Protein AF-0000000087419981 (afdb_homodimer)

Sequence (740 aa):
MKLTCNCAILANAFQTVSGVVPSRTPKEILKNVKLEVFENSIALIGTDQEVGIRYVIQDVDTAEAGELLLPASRIIAILRELRDETVMLESTGDTVRIKSGHSEFELPLEDPAEFPSISEFDAENYIIVEAATIRQMIRRTIFATDTESTRYALGGILVETEGESIKLVATDSRRLALMSASCSYKGEPPTPESPPVIPAKAMSMIERSLSDDDKEVHIAIRDNDILIRSGHSTIYSRLVEGRFPKYDAVIPKQSEVSLQLVVDPFYSAVRQAQIVTDQESRGVNFNFAPGLLSLDSRASTVGQSRVEVPISYDGPEISITFDPRFVAEFLRVLEPEKQITLELTDGESAAALKTDDGYIYVIMPLSRDRMKLTCNCAILANAFQTVSGVVPSRTPKEILKNVKLEVFENSIALIGTDQEVGIRYVIQDVDTAEAGELLLPASRIIAILRELRDETVMLESTGDTVRIKSGHSEFELPLEDPAEFPSISEFDAENYIIVEAATIRQMIRRTIFATDTESTRYALGGILVETEGESIKLVATDSRRLALMSASCSYKGEPPTPESPPVIPAKAMSMIERSLSDDDKEVHIAIRDNDILIRSGHSTIYSRLVEGRFPKYDAVIPKQSEVSLQLVVDPFYSAVRQAQIVTDQESRGVNFNFAPGLLSLDSRASTVGQSRVEVPISYDGPEISITFDPRFVAEFLRVLEPEKQITLELTDGESAAALKTDDGYIYVIMPLSRDR

InterPro domains:
  IPR001001 DNA polymerase III, beta sliding clamp [PIRSF000804] (1-366)
  IPR001001 DNA polymerase III, beta sliding clamp [PTHR30478] (1-368)
  IPR001001 DNA polymerase III, beta sliding clamp [SM00480] (17-364)
  IPR001001 DNA polymerase III, beta sliding clamp [TIGR00663] (1-367)
  IPR001001 DNA polymerase III, beta sliding clamp [cd00140] (1-366)
  IPR022634 DNA polymerase III, beta sliding clamp, N-terminal [PF00712] (1-118)
  IPR022635 DNA polymerase III, beta sliding clamp, C-terminal [PF02768] (250-366)
  IPR022637 DNA polymerase III, beta sliding clamp, central [PF02767] (130-246)
  IPR046938 DNA clamp superfamily [SSF55979] (1-119)
  IPR046938 DNA clamp superfamily [SSF55979] (124-247)
  IPR046938 DNA clamp superfamily [SSF55979] (249-366)

Nearest PDB structures (foldseek):
  6man-assembly1_A  TM=9.158E-01  e=1.627E-31  Rickettsia bellii RML369-C
  5w7z-assembly1_A  TM=9.132E-01  e=1.810E-31  Rickettsia conorii str. Malish 7
  6dlk-assembly1_A  TM=9.091E-01  e=7.246E-31  Rickettsia rickettsii str. 'Sheila Smith'
  6d46-assembly1_A-2  TM=9.014E-01  e=8.061E-31  Rickettsia typhi str. Wilmington
  6dm6-assembly1_B  TM=9.063E-01  e=6.121E-30  Rickettsia conorii str. Malish 7

Organism: NCBI:txid2527985

Solvent-accessible surface area (backbone atoms only — not comparable to full-atom values): 37936 Å² total; per-residue (Å²): 72,37,37,42,41,50,34,68,62,50,41,51,49,49,54,59,26,46,71,43,31,47,91,75,63,96,56,64,74,36,40,25,30,37,37,38,38,42,95,37,26,36,34,40,34,16,29,63,85,53,36,30,30,39,34,52,47,74,81,30,55,52,79,40,66,47,74,42,31,39,54,39,71,60,50,51,55,50,52,70,55,55,83,51,66,46,33,33,42,35,46,58,91,57,29,35,36,40,38,35,87,56,32,36,35,36,34,68,43,56,79,52,84,80,54,81,84,72,82,74,91,76,71,71,40,29,38,35,31,44,32,67,55,51,39,49,45,46,64,58,17,57,82,30,33,26,76,81,46,90,56,47,33,27,22,13,35,34,46,42,75,58,91,55,30,37,33,43,37,12,28,56,86,53,35,36,17,34,32,46,45,71,36,48,63,41,70,56,73,85,78,65,95,56,72,49,26,41,32,43,67,50,52,52,50,51,46,70,62,57,52,94,82,39,63,51,30,39,39,27,78,56,96,60,33,37,38,37,37,40,87,50,36,31,38,36,30,50,47,42,60,74,76,66,75,79,60,75,78,70,53,74,89,72,57,77,38,77,37,64,45,48,33,40,67,50,40,43,42,43,55,50,24,46,69,25,44,42,94,87,30,54,49,30,36,41,34,37,36,63,46,32,36,38,31,35,16,60,18,95,91,52,21,33,23,38,26,54,41,82,40,78,42,80,61,76,73,41,55,33,29,31,47,40,65,63,55,42,60,61,43,68,68,47,59,54,82,39,63,32,38,42,31,34,64,55,45,74,46,56,31,39,39,33,44,93,73,50,37,39,34,36,42,48,42,50,79,72,89,110,71,36,36,42,41,50,33,68,62,50,42,51,49,49,56,59,26,46,70,42,31,45,92,74,64,95,57,63,73,35,40,24,30,38,38,38,37,41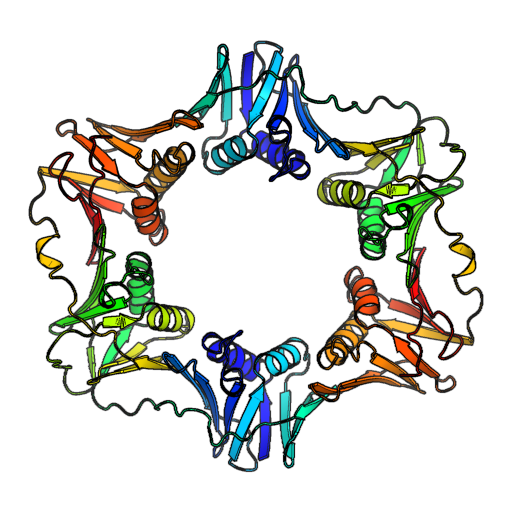,94,38,26,37,34,39,34,17,29,64,86,53,37,30,31,38,36,52,45,72,81,30,54,51,80,40,64,45,76,44,30,39,53,40,70,61,50,50,54,50,51,69,55,54,85,50,64,45,35,33,44,35,47,59,90,58,30,36,35,40,38,37,88,56,34,37,34,36,33,66,42,57,80,51,83,80,51,82,85,71,82,74,88,76,71,72,40,28,39,37,31,44,33,68,56,53,38,50,44,46,64,60,15,57,82,32,33,27,76,82,46,90,56,48,33,26,23,13,36,34,47,43,75,58,90,54,29,37,33,44,37,13,27,58,86,52,35,36,16,34,32,46,45,70,35,46,62,41,71,57,73,84,79,66,96,56,73,50,27,40,32,44,68,51,50,53,50,52,47,70,65,56,52,94,80,43,61,52,29,40,39,27,77,56,97,62,32,36,37,38,37,39,86,51,34,31,37,38,30,50,48,43,58,73,77,66,75,76,59,73,77,70,53,72,87,73,59,76,38,76,38,63,44,47,33,41,68,49,40,43,42,43,57,51,26,46,68,26,44,43,93,86,30,53,50,30,36,40,36,39,36,63,44,32,35,37,31,36,17,60,16,95,91,53,23,32,26,37,27,53,42,83,39,77,44,80,61,77,73,40,55,33,28,31,46,41,65,64,55,41,60,61,42,67,68,47,59,53,84,40,63,34,39,41,32,34,64,54,46,74,46,54,32,38,37,31,42,93,72,52,37,39,34,37,42,48,42,49,80,71,90,110

Foldseek 3Di:
DKWKDFLVVVLVLLVLQCLAQDPDDPPVLQQWWKWWDDDQKIWTWHHPPFKIKIFIDGRIDDDDTDMWTGRSVVSNVVSVPADAGMWMWDDDPQWIWIDGDPDIDIDGTDDCPPPDDDDDPPDQKWKKDFLVVLLLQLLQFLVQADCPDPQQLSQFWWWDDDDQKIKTWHHPPQKIKMFMDGIDMRDDDDDDPDTWTFGSSLSVSSSVPRDPPWTIWIWDDDHFWIWIDTDRMIMIGGTTDDDDDPCVVQADPDFPDKFKDFLQLVLVQLVQQQQQADPVFQKWKWKDAAQKTWIWGDDPVRGIDIDIDGTHDHDDIAIAIFRSVLVNSNSVSDDRGFMWMWGHHHRQGWIWIGGPNGIIMIGGTDDPPD/DKWKDFLVVVLVLLVLQCLAQDPDDPPVLQQWWKWWDDDQKIWTWHHPPFKIKIFIDGRIDDDDTDMWTGRSVVSNVVSVPADAGMWMWDDDPQWIWIDGDPDIDIDGTDDCPPPDDDDDPDDQKWKKDFLVVLLLLLLLALVAADCPDPQQLSQFWWWDDDDQKIKTWHHPPQKIKMFMDGIDMRDDDDDAPDTWTFGSSLSVSSNVPRDPPWTIWIWDDDHFWIWIDIDRMIMIGGTTDDDDDPCVVQPDPDFPDKFKDFLQLVLVQLVQQQQQADPVFQKWKWKDDQQKTWIWGDDPVRGIDIDIDGTHDHDDIAIAIFRSVLVNSNSVSDDRGFMWMWGHHHRQGWIWIGGPNGIIMIGGTDDPPD

pLDDT: mean 93.34, std 6.14, range [38.75, 98.81]

Secondary structure (DSSP, 8-state):
-EEEEEHHHHHHHHHHHHTTS-SS-S-GGGGEEEEEE-SSEEEEEEE-SSEEEEEEEES-EESS-EEEEEEHHHHHHHHHH--SSEEEEEEETTEEEEEETTEEEEEE-B-GGGSPP------SSEEEEEHHHHHHHHHTTGGG--TT-SSGGGGEEEEEEETTEEEEEEE-SSEEEEEEEE-EEESSPP--SS--EEEHHHHHHHHHH--TT--EEEEEE-SSEEEEEETTEEEEEEPPPSPPP-GGGGS-S--SEEEEEEHHHHHHHHHHHHTT--SS---EEEEEETTEEEEEEEETTTEEEEEEEE----S--EEEEE-HHHHHHHHHTS-TT-EEEEEES-SSSPEEEE-TTSEEEEEPPPPS--/-EEEEEHHHHHHHHHHHHTTS-SS-S-GGGGEEEEEE-SSEEEEEEE-SSEEEEEEEES-EEEE-EEEEEEHHHHHHHHHH--SSEEEEEEETTEEEEEETTEEEEEE-B-GGGSPP------SSEEEEEHHHHHHHHHTTGGG--TT-SSGGGGEEEEEEETTEEEEEEE-SSEEEEEEEE-EEESSPP--SS--EEEHHHHHHHHHH--TT--EEEEEE-SSEEEEEETTEEEEEEPPPSPPP-GGGGS-S--SEEEEEEHHHHHHHHHHHHTT--SS---EEEEEETTEEEEEEEETTTEEEEEEEE----S--EEEEE-HHHHHHHHHTS-TT-EEEEEES-SSSPEEEE-TTSEEEEEPPPPS--

Radius of gyration: 31.75 Å; Cα contacts (8 Å, |Δi|>4): 1801; chains: 2; bounding box: 91×77×52 Å

Structure (mmCIF, N/CA/C/O backbone):
data_AF-0000000087419981-model_v1
#
loop_
_entity.id
_entity.type
_entity.pdbx_description
1 polymer 'Beta sliding clamp'
#
loop_
_atom_site.group_PDB
_atom_site.id
_atom_site.type_symbol
_atom_site.label_atom_id
_atom_site.label_alt_id
_atom_site.label_comp_id
_atom_site.label_asym_id
_atom_site.label_entity_id
_atom_site.label_seq_id
_atom_site.pdbx_PDB_ins_code
_atom_site.Cartn_x
_atom_site.Cartn_y
_atom_site.Cartn_z
_atom_site.occupancy
_atom_site.B_iso_or_equiv
_atom_site.auth_seq_id
_atom_site.auth_comp_id
_atom_site.auth_asym_id
_atom_site.auth_atom_id
_atom_site.pdbx_PDB_model_num
ATOM 1 N N . MET A 1 1 ? -23.922 -29.359 -11.523 1 85.75 1 MET A N 1
ATOM 2 C CA . MET A 1 1 ? -22.75 -29.453 -10.672 1 85.75 1 MET A CA 1
ATOM 3 C C . MET A 1 1 ? -23 -28.781 -9.32 1 85.75 1 MET A C 1
ATOM 5 O O . MET A 1 1 ? -23.625 -27.719 -9.258 1 85.75 1 MET A O 1
ATOM 9 N N . LYS A 1 2 ? -22.609 -29.562 -8.203 1 89.44 2 LYS A N 1
ATOM 10 C CA . LYS A 1 2 ? -22.797 -29.031 -6.859 1 89.44 2 LYS A CA 1
ATOM 11 C C . LYS A 1 2 ? -21.625 -29.406 -5.957 1 89.44 2 LYS A C 1
ATOM 13 O O . LYS A 1 2 ? -21.172 -30.547 -5.965 1 89.44 2 LYS A O 1
ATOM 18 N N . LEU A 1 3 ? -21.141 -28.406 -5.285 1 92.62 3 LEU A N 1
ATOM 19 C CA . LEU A 1 3 ? -20.062 -28.672 -4.344 1 92.62 3 LEU A CA 1
ATOM 20 C C . LEU A 1 3 ? -20.156 -27.766 -3.125 1 92.62 3 LEU A C 1
ATOM 22 O O . LEU A 1 3 ? -20.766 -26.688 -3.195 1 92.62 3 LEU A O 1
ATOM 26 N N . THR A 1 4 ? -19.703 -28.234 -2.014 1 94.69 4 THR A N 1
ATOM 27 C CA . THR A 1 4 ? -19.594 -27.5 -0.763 1 94.69 4 THR A CA 1
ATOM 28 C C . THR A 1 4 ? -18.156 -27.516 -0.245 1 94.69 4 THR A C 1
ATOM 30 O O . THR A 1 4 ? -17.531 -28.578 -0.189 1 94.69 4 THR A O 1
ATOM 33 N N . CYS A 1 5 ? -17.688 -26.391 0.041 1 94.56 5 CYS A N 1
ATOM 34 C CA . CYS A 1 5 ? -16.297 -26.266 0.474 1 94.56 5 CYS A CA 1
ATOM 35 C C . CYS A 1 5 ? -16.172 -25.266 1.623 1 94.56 5 CYS A C 1
ATOM 37 O O . CYS A 1 5 ? -17.094 -24.5 1.884 1 94.56 5 CYS A O 1
ATOM 39 N N . ASN A 1 6 ? -15.086 -25.453 2.361 1 96.31 6 ASN A N 1
ATOM 40 C CA . ASN A 1 6 ? -14.742 -24.422 3.344 1 96.31 6 ASN A CA 1
ATOM 41 C C . ASN A 1 6 ? -14.406 -23.094 2.674 1 96.31 6 ASN A C 1
ATOM 43 O O . ASN A 1 6 ? -13.617 -23.062 1.723 1 96.31 6 ASN A O 1
ATOM 47 N N . CYS A 1 7 ? -14.922 -22 3.186 1 95.81 7 CYS A N 1
ATOM 48 C CA . CYS A 1 7 ? -14.781 -20.688 2.559 1 95.81 7 CYS A CA 1
ATOM 49 C C . CYS A 1 7 ? -13.32 -20.25 2.545 1 95.81 7 CYS A C 1
ATOM 51 O O . CYS A 1 7 ? -12.812 -19.797 1.518 1 95.81 7 CYS A O 1
ATOM 53 N N . ALA A 1 8 ? -12.656 -20.391 3.635 1 95.19 8 ALA A N 1
ATOM 54 C CA . ALA A 1 8 ? -11.273 -19.938 3.75 1 95.19 8 ALA A CA 1
ATOM 55 C C . ALA A 1 8 ? -10.359 -20.703 2.801 1 95.19 8 ALA A C 1
ATOM 57 O O . ALA A 1 8 ? -9.469 -20.125 2.174 1 95.19 8 ALA A O 1
ATOM 58 N N . ILE A 1 9 ? -10.57 -22 2.701 1 94.81 9 ILE A N 1
ATOM 59 C CA . ILE A 1 9 ? -9.773 -22.859 1.838 1 94.81 9 ILE A CA 1
ATOM 60 C C . ILE A 1 9 ? -9.984 -22.469 0.377 1 94.81 9 ILE A C 1
ATOM 62 O O . ILE A 1 9 ? -9.023 -22.312 -0.379 1 94.81 9 ILE A O 1
ATOM 66 N N . LEU A 1 10 ? -11.227 -22.266 0.063 1 96.19 10 LEU A N 1
ATOM 67 C CA . LEU A 1 10 ? -11.547 -21.891 -1.309 1 96.19 10 LEU A CA 1
ATOM 68 C C . LEU A 1 10 ? -11 -20.5 -1.64 1 96.19 10 LEU A C 1
ATOM 70 O O . LEU A 1 10 ? -10.477 -20.281 -2.732 1 96.19 10 LEU A O 1
ATOM 74 N N . ALA A 1 11 ? -11.148 -19.609 -0.718 1 95.88 11 ALA A N 1
ATOM 75 C CA . ALA A 1 11 ? -10.641 -18.25 -0.911 1 95.88 11 ALA A CA 1
ATOM 76 C C . ALA A 1 11 ? -9.141 -18.25 -1.155 1 95.88 11 ALA A C 1
ATOM 78 O O . ALA A 1 11 ? -8.648 -17.578 -2.059 1 95.88 11 ALA A O 1
ATOM 79 N N . ASN A 1 12 ? -8.43 -19 -0.383 1 92.5 12 ASN A N 1
ATOM 80 C CA . ASN A 1 12 ? -6.98 -19.109 -0.542 1 92.5 12 ASN A CA 1
ATOM 81 C C . ASN A 1 12 ? -6.605 -19.672 -1.911 1 92.5 12 ASN A C 1
ATOM 83 O O . ASN A 1 12 ? -5.684 -19.172 -2.561 1 92.5 12 ASN A O 1
ATOM 87 N N . ALA A 1 13 ? -7.301 -20.672 -2.293 1 93.94 13 ALA A N 1
ATOM 88 C CA . ALA A 1 13 ? -7.055 -21.281 -3.598 1 93.94 13 ALA A CA 1
ATOM 89 C C . ALA A 1 13 ? -7.297 -20.281 -4.727 1 93.94 13 ALA A C 1
ATOM 91 O O . ALA A 1 13 ? -6.469 -20.141 -5.629 1 93.94 13 ALA A O 1
ATOM 92 N N . PHE A 1 14 ? -8.391 -19.594 -4.633 1 94.75 14 PHE A N 1
ATOM 93 C CA . PHE A 1 14 ? -8.711 -18.594 -5.645 1 94.75 14 PHE A CA 1
ATOM 94 C C . PHE A 1 14 ? -7.676 -17.469 -5.66 1 94.75 14 PHE A C 1
ATOM 96 O O . PHE A 1 14 ? -7.273 -17.016 -6.73 1 94.75 14 PHE A O 1
ATOM 103 N N . GLN A 1 15 ? -7.297 -17.094 -4.539 1 91.94 15 GLN A N 1
ATOM 104 C CA . GLN A 1 15 ? -6.285 -16.047 -4.449 1 91.94 15 GLN A CA 1
ATOM 105 C C . GLN A 1 15 ? -4.98 -16.484 -5.109 1 91.94 15 GLN A C 1
ATOM 107 O O . GLN A 1 15 ? -4.363 -15.711 -5.848 1 91.94 15 GLN A O 1
ATOM 112 N N . THR A 1 16 ? -4.582 -17.672 -4.848 1 91.06 16 THR A N 1
ATOM 113 C CA . THR A 1 16 ? -3.354 -18.219 -5.414 1 91.06 16 THR A CA 1
ATOM 114 C C . THR A 1 16 ? -3.447 -18.297 -6.934 1 91.06 16 THR A C 1
ATOM 116 O O . THR A 1 16 ? -2.555 -17.812 -7.641 1 91.06 16 THR A O 1
ATOM 119 N N . VAL A 1 17 ? -4.516 -18.797 -7.422 1 94.56 17 VAL A N 1
ATOM 120 C CA . VAL A 1 17 ? -4.699 -19.016 -8.852 1 94.56 17 VAL A CA 1
ATOM 121 C C . VAL A 1 17 ? -4.891 -17.688 -9.57 1 94.56 17 VAL A C 1
ATOM 123 O O . VAL A 1 17 ? -4.418 -17.516 -10.695 1 94.56 17 VAL A O 1
ATOM 126 N N . SER A 1 18 ? -5.531 -16.812 -8.898 1 92.31 18 SER A N 1
ATOM 127 C CA . SER A 1 18 ? -5.812 -15.516 -9.5 1 92.31 18 SER A CA 1
ATOM 128 C C . SER A 1 18 ? -4.527 -14.727 -9.75 1 92.31 18 SER A C 1
ATOM 130 O O . SER A 1 18 ? -4.527 -13.758 -10.508 1 92.31 18 SER A O 1
ATOM 132 N N . GLY A 1 19 ? -3.484 -15.117 -9.148 1 89.69 19 GLY A N 1
ATOM 133 C CA . GLY A 1 19 ? -2.205 -14.461 -9.359 1 89.69 19 GLY A CA 1
ATOM 134 C C . GLY A 1 19 ? -1.761 -14.469 -10.805 1 89.69 19 GLY A C 1
ATOM 135 O O . GLY A 1 19 ? -0.994 -13.602 -11.227 1 89.69 19 GLY A O 1
ATOM 136 N N . VAL A 1 20 ? -2.262 -15.383 -11.609 1 92.44 20 VAL A N 1
ATOM 137 C CA . VAL A 1 20 ? -1.831 -15.484 -13 1 92.44 20 VAL A CA 1
ATOM 138 C C . VAL A 1 20 ? -2.951 -15.016 -13.93 1 92.44 20 VAL A C 1
ATOM 140 O O . VAL A 1 20 ? -2.779 -14.969 -15.148 1 92.44 20 VAL A O 1
ATOM 143 N N . VAL A 1 21 ? -4.086 -14.703 -13.32 1 94.38 21 VAL A N 1
ATOM 144 C CA . VAL A 1 21 ? -5.227 -14.25 -14.109 1 94.38 21 VAL A CA 1
ATOM 145 C C . VAL A 1 21 ? -5.043 -12.781 -14.484 1 94.38 21 VAL A C 1
ATOM 147 O O . VAL A 1 21 ? -4.922 -11.922 -13.609 1 94.38 21 VAL A O 1
ATOM 150 N N . PRO A 1 22 ? -5.027 -12.492 -15.75 1 93.19 22 PRO A N 1
ATOM 151 C CA . PRO A 1 22 ? -4.805 -11.102 -16.156 1 93.19 22 PRO A CA 1
ATOM 152 C C . PRO A 1 22 ? -5.992 -10.195 -15.828 1 93.19 22 PRO A C 1
ATOM 154 O O . PRO A 1 22 ? -7.145 -10.602 -15.992 1 93.19 22 PRO A O 1
ATOM 157 N N . SER A 1 23 ? -5.719 -9.078 -15.336 1 89.19 23 SER A N 1
ATOM 158 C CA . SER A 1 23 ? -6.77 -8.102 -15.078 1 89.19 23 SER A CA 1
ATOM 159 C C . SER A 1 23 ? -7.234 -7.434 -16.359 1 89.19 23 SER A C 1
ATOM 161 O O . SER A 1 23 ? -8.398 -7.047 -16.484 1 89.19 23 SER A O 1
ATOM 163 N N . ARG A 1 24 ? -6.309 -7.289 -17.297 1 88.81 24 ARG A N 1
ATOM 164 C CA . ARG A 1 24 ? -6.602 -6.719 -18.609 1 88.81 24 ARG A CA 1
ATOM 165 C C . ARG A 1 24 ? -6.133 -7.645 -19.734 1 88.81 24 ARG A C 1
ATOM 167 O O . ARG A 1 24 ? -4.973 -8.07 -19.75 1 88.81 24 ARG A O 1
ATOM 174 N N . THR A 1 25 ? -7.016 -8.039 -20.609 1 92.06 25 THR A N 1
ATOM 175 C CA . THR A 1 25 ? -6.703 -8.914 -21.734 1 92.06 25 THR A CA 1
ATOM 176 C C . THR A 1 25 ? -7.789 -8.844 -22.797 1 92.06 25 THR A C 1
ATOM 178 O O . THR A 1 25 ? -8.969 -8.68 -22.469 1 92.06 25 THR A O 1
ATOM 181 N N . PRO A 1 26 ? -7.367 -8.867 -24.062 1 91.69 26 PRO A N 1
ATOM 182 C CA . PRO A 1 26 ? -8.383 -8.945 -25.125 1 91.69 26 PRO A CA 1
ATOM 183 C C . PRO A 1 26 ? -9.156 -10.266 -25.094 1 91.69 26 PRO A C 1
ATOM 185 O O . PRO A 1 26 ? -10.25 -10.352 -25.656 1 91.69 26 PRO A O 1
ATOM 188 N N . LYS A 1 27 ? -8.562 -11.289 -24.516 1 93 27 LYS A N 1
ATOM 189 C CA . LYS A 1 27 ? -9.234 -12.586 -24.391 1 93 27 LYS A CA 1
ATOM 190 C C . LYS A 1 27 ? -9.969 -12.695 -23.062 1 93 27 LYS A C 1
ATOM 192 O O . LYS A 1 27 ? -9.43 -13.25 -22.094 1 93 27 LYS A O 1
ATOM 197 N N . GLU A 1 28 ? -11.18 -12.414 -23.094 1 91.56 28 GLU A N 1
ATOM 198 C CA . GLU A 1 28 ? -11.977 -12.258 -21.875 1 91.56 28 GLU A CA 1
ATOM 199 C C . GLU A 1 28 ? -12.055 -13.57 -21.094 1 91.56 28 GLU A C 1
ATOM 201 O O . GLU A 1 28 ? -12.141 -13.562 -19.875 1 91.56 28 GLU A O 1
ATOM 206 N N . ILE A 1 29 ? -11.938 -14.609 -21.812 1 94.88 29 ILE A N 1
ATOM 207 C CA . ILE A 1 29 ? -12.086 -15.922 -21.188 1 94.88 29 ILE A CA 1
ATOM 208 C C . ILE A 1 29 ? -10.969 -16.141 -20.188 1 94.88 29 ILE A C 1
ATOM 210 O O . ILE A 1 29 ? -11.117 -16.922 -19.234 1 94.88 29 ILE A O 1
ATOM 214 N N . LEU A 1 30 ? -9.852 -15.438 -20.297 1 96 30 LEU A N 1
ATOM 215 C CA . LEU A 1 30 ? -8.68 -15.625 -19.453 1 96 30 LEU A CA 1
ATOM 216 C C . LEU A 1 30 ? -8.852 -14.891 -18.125 1 96 30 LEU A C 1
ATOM 218 O O . LEU A 1 30 ? -8.07 -15.086 -17.203 1 96 30 LEU A O 1
ATOM 222 N N . LYS A 1 31 ? -9.891 -14.109 -18.016 1 95.62 31 LYS A N 1
ATOM 223 C CA . LYS A 1 31 ? -10.188 -13.414 -16.766 1 95.62 31 LYS A CA 1
ATOM 224 C C . LYS A 1 31 ? -10.906 -14.328 -15.789 1 95.62 31 LYS A C 1
ATOM 226 O O . LYS A 1 31 ? -11.219 -13.93 -14.664 1 95.62 31 LYS A O 1
ATOM 231 N N . ASN A 1 32 ? -11.039 -15.57 -16.188 1 96.5 32 ASN A N 1
ATOM 232 C CA . ASN A 1 32 ? -11.766 -16.562 -15.391 1 96.5 32 ASN A CA 1
ATOM 233 C C . ASN A 1 32 ? -10.82 -17.594 -14.781 1 96.5 32 ASN A C 1
ATOM 235 O O . ASN A 1 32 ? -9.664 -17.703 -15.203 1 96.5 32 ASN A O 1
ATOM 239 N N . VAL A 1 33 ? -11.336 -18.234 -13.773 1 97 33 VAL A N 1
ATOM 240 C CA . VAL A 1 33 ? -10.734 -19.438 -13.195 1 97 33 VAL A CA 1
ATOM 241 C C . VAL A 1 33 ? -11.57 -20.656 -13.547 1 97 33 VAL A C 1
ATOM 243 O O . VAL A 1 33 ? -12.789 -20.656 -13.352 1 97 33 VAL A O 1
ATOM 246 N N . LYS A 1 34 ? -10.93 -21.594 -14.133 1 96.94 34 LYS A N 1
ATOM 247 C CA . LYS A 1 34 ? -11.625 -22.844 -14.43 1 96.94 34 LYS A CA 1
ATOM 248 C C . LYS A 1 34 ? -11.711 -23.734 -13.188 1 96.94 34 LYS A C 1
ATOM 250 O O . LYS A 1 34 ? -10.711 -23.953 -12.508 1 96.94 34 LYS A O 1
ATOM 255 N N . LEU A 1 35 ? -12.898 -24.156 -12.898 1 96 35 LEU A N 1
ATOM 256 C CA . LEU A 1 35 ? -13.148 -25.094 -11.82 1 96 35 LEU A CA 1
ATOM 257 C C . LEU A 1 35 ? -13.469 -26.484 -12.367 1 96 35 LEU A C 1
ATOM 259 O O . LEU A 1 35 ? -14.43 -26.656 -13.117 1 96 35 LEU A O 1
ATOM 263 N N . GLU A 1 36 ? -12.57 -27.375 -12.07 1 95.06 36 GLU A N 1
ATOM 264 C CA . GLU A 1 36 ? -12.836 -28.781 -12.375 1 95.06 36 GLU A CA 1
ATOM 265 C C . GLU A 1 36 ? -13.266 -29.547 -11.125 1 95.06 36 GLU A C 1
ATOM 267 O O . GLU A 1 36 ? -12.562 -29.531 -10.109 1 95.06 36 GLU A O 1
ATOM 272 N N . VAL A 1 37 ? -14.414 -30.172 -11.242 1 94.19 37 VAL A N 1
ATOM 273 C CA . VAL A 1 37 ? -14.961 -30.922 -10.109 1 94.19 37 VAL A CA 1
ATOM 274 C C . VAL A 1 37 ? -14.828 -32.406 -10.367 1 94.19 37 VAL A C 1
ATOM 276 O O . VAL A 1 37 ? -15.266 -32.906 -11.414 1 94.19 37 VAL A O 1
ATOM 279 N N . PHE A 1 38 ? -14.062 -33.062 -9.453 1 92.19 38 PHE A N 1
ATOM 280 C CA . PHE A 1 38 ? -13.898 -34.5 -9.484 1 92.19 38 PHE A CA 1
ATOM 281 C C . PHE A 1 38 ? -14.633 -35.156 -8.312 1 92.19 38 PHE A C 1
ATOM 283 O O . PHE A 1 38 ? -15.445 -34.531 -7.648 1 92.19 38 PHE A O 1
ATOM 290 N N . GLU A 1 39 ? -14.289 -36.625 -8.312 1 88.38 39 GLU A N 1
ATOM 291 C CA . GLU A 1 39 ? -14.836 -37.312 -7.152 1 88.38 39 GLU A CA 1
ATOM 292 C C . GLU A 1 39 ? -14.102 -36.906 -5.871 1 88.38 39 GLU A C 1
ATOM 294 O O . GLU A 1 39 ? -12.906 -37.188 -5.727 1 88.38 39 GLU A O 1
ATOM 299 N N . ASN A 1 40 ? -14.578 -36.094 -5.051 1 91.75 40 ASN A N 1
ATOM 300 C CA . ASN A 1 40 ? -14.133 -35.719 -3.713 1 91.75 40 ASN A CA 1
ATOM 301 C C . ASN A 1 40 ? -13.031 -34.656 -3.762 1 91.75 40 ASN A C 1
ATOM 303 O O . ASN A 1 40 ? -12.297 -34.469 -2.791 1 91.75 40 ASN A O 1
ATOM 307 N N . SER A 1 41 ? -12.703 -34.125 -4.957 1 94.81 41 SER A N 1
ATOM 308 C CA . SER A 1 41 ? -11.703 -33.062 -5.066 1 94.81 41 SER A CA 1
ATOM 309 C C . SER A 1 41 ? -12.078 -32.062 -6.137 1 94.81 41 SER A C 1
ATOM 311 O O . SER A 1 41 ? -12.922 -32.344 -6.992 1 94.81 41 SER A O 1
ATOM 313 N N . ILE A 1 42 ? -11.461 -30.938 -6.035 1 96.5 42 ILE A N 1
ATOM 314 C CA . ILE A 1 42 ? -11.656 -29.922 -7.062 1 96.5 42 ILE A CA 1
ATOM 315 C C . ILE A 1 42 ? -10.305 -29.312 -7.453 1 96.5 42 ILE A C 1
ATOM 317 O O . ILE A 1 42 ? -9.352 -29.359 -6.672 1 96.5 42 ILE A O 1
ATOM 321 N N . ALA A 1 43 ? -10.234 -28.828 -8.68 1 96.31 43 ALA A N 1
ATOM 322 C CA . ALA A 1 43 ? -9.055 -28.125 -9.164 1 96.31 43 ALA A CA 1
ATOM 323 C C . ALA A 1 43 ? -9.43 -26.75 -9.711 1 96.31 43 ALA A C 1
ATOM 325 O O . ALA A 1 43 ? -10.391 -26.609 -10.469 1 96.31 43 ALA A O 1
ATOM 326 N N . LEU A 1 44 ? -8.734 -25.797 -9.242 1 96.88 44 LEU A N 1
ATOM 327 C CA . LEU A 1 44 ? -8.828 -24.453 -9.789 1 96.88 44 LEU A CA 1
ATOM 328 C C . LEU A 1 44 ? -7.656 -24.156 -10.719 1 96.88 44 LEU A C 1
ATOM 330 O O . LEU A 1 44 ? -6.5 -24.406 -10.367 1 96.88 44 LEU A O 1
ATOM 334 N N . ILE A 1 45 ? -7.977 -23.625 -11.891 1 97.06 45 ILE A N 1
ATOM 335 C CA . ILE A 1 45 ? -6.945 -23.422 -12.906 1 97.06 45 ILE A CA 1
ATOM 336 C C . ILE A 1 45 ? -7.027 -22 -13.453 1 97.06 45 ILE A C 1
ATOM 338 O O . ILE A 1 45 ? -8.109 -21.531 -13.82 1 97.06 45 ILE A O 1
ATOM 342 N N . GLY A 1 46 ? -5.965 -21.312 -13.453 1 96.12 46 GLY A N 1
ATOM 343 C CA . GLY A 1 46 ? -5.809 -20.016 -14.086 1 96.12 46 GLY A CA 1
ATOM 344 C C . GLY A 1 46 ? -4.586 -19.922 -14.969 1 96.12 46 GLY A C 1
ATOM 345 O O . GLY A 1 46 ? -3.617 -20.656 -14.781 1 96.12 46 GLY A O 1
ATOM 346 N N . THR A 1 47 ? -4.648 -19.062 -16 1 94.94 47 THR A N 1
ATOM 347 C CA . THR A 1 47 ? -3.512 -18.938 -16.906 1 94.94 47 THR A CA 1
ATOM 348 C C . THR A 1 47 ? -3.572 -17.625 -17.672 1 94.94 47 THR A C 1
ATOM 350 O O . THR A 1 47 ? -4.652 -17.047 -17.875 1 94.94 47 THR A O 1
ATOM 353 N N . ASP A 1 48 ? -2.451 -17.141 -18.016 1 92 48 ASP A N 1
ATOM 354 C CA . ASP A 1 48 ? -2.363 -16.047 -18.984 1 92 48 ASP A CA 1
ATOM 355 C C . ASP A 1 48 ? -1.792 -16.531 -20.312 1 92 48 ASP A C 1
ATOM 357 O O . ASP A 1 48 ? -1.344 -15.734 -21.125 1 92 48 ASP A O 1
ATOM 361 N N . GLN A 1 49 ? -1.766 -17.812 -20.438 1 89.12 49 GLN A N 1
ATOM 362 C CA . GLN A 1 49 ? -1.303 -18.516 -21.625 1 89.12 49 GLN A CA 1
ATOM 363 C C . GLN A 1 49 ? 0.217 -18.656 -21.625 1 89.12 49 GLN A C 1
ATOM 365 O O . GLN A 1 49 ? 0.774 -19.453 -22.391 1 89.12 49 GLN A O 1
ATOM 370 N N . GLU A 1 50 ? 0.928 -17.984 -20.828 1 87.38 50 GLU A N 1
ATOM 371 C CA . GLU A 1 50 ? 2.367 -18.156 -20.641 1 87.38 50 GLU A CA 1
ATOM 372 C C . GLU A 1 50 ? 2.67 -18.953 -19.375 1 87.38 50 GLU A C 1
ATOM 374 O O . GLU A 1 50 ? 3.498 -19.875 -19.391 1 87.38 50 GLU A O 1
ATOM 379 N N . VAL A 1 51 ? 1.996 -18.531 -18.391 1 92.81 51 VAL A N 1
ATOM 380 C CA . VAL A 1 51 ? 2.107 -19.188 -17.094 1 92.81 51 VAL A CA 1
ATOM 381 C C . VAL A 1 51 ? 0.731 -19.656 -16.625 1 92.81 51 VAL A C 1
ATOM 383 O O . VAL A 1 51 ? -0.278 -19 -16.891 1 92.81 51 VAL A O 1
ATOM 386 N N . GLY A 1 52 ? 0.687 -20.828 -16.047 1 95.25 52 GLY A N 1
ATOM 387 C CA . GLY A 1 52 ? -0.545 -21.375 -15.492 1 95.25 52 GLY A CA 1
ATOM 388 C C . GLY A 1 52 ? -0.373 -21.938 -14.094 1 95.25 52 GLY A C 1
ATOM 389 O O . GLY A 1 52 ? 0.716 -22.391 -13.727 1 95.25 52 GLY A O 1
ATOM 390 N N . ILE A 1 53 ? -1.427 -21.906 -13.336 1 95.19 53 ILE A N 1
ATOM 391 C CA . ILE A 1 53 ? -1.439 -22.484 -12 1 95.19 53 ILE A CA 1
ATOM 392 C C . ILE A 1 53 ? -2.635 -23.438 -11.859 1 95.19 53 ILE A C 1
ATOM 394 O O . ILE A 1 53 ? -3.746 -23.094 -12.281 1 95.19 53 ILE A O 1
ATOM 398 N N . ARG A 1 54 ? -2.387 -24.547 -11.406 1 95.75 54 ARG A N 1
ATOM 399 C CA . ARG A 1 54 ? -3.402 -25.516 -11.016 1 95.75 54 ARG A CA 1
ATOM 400 C C . ARG A 1 54 ? -3.365 -25.766 -9.508 1 95.75 54 ARG A C 1
ATOM 402 O O . ARG A 1 54 ? -2.326 -26.156 -8.969 1 95.75 54 ARG A O 1
ATOM 409 N N . TYR A 1 55 ? -4.43 -25.516 -8.844 1 95.25 55 TYR A N 1
ATOM 410 C CA . TYR A 1 55 ? -4.547 -25.688 -7.402 1 95.25 55 TYR A CA 1
ATOM 411 C C . TYR A 1 55 ? -5.586 -26.75 -7.066 1 95.25 55 TYR A C 1
ATOM 413 O O . TYR A 1 55 ? -6.758 -26.625 -7.426 1 95.25 55 TYR A O 1
ATOM 421 N N . VAL A 1 56 ? -5.16 -27.766 -6.344 1 95.38 56 VAL A N 1
ATOM 422 C CA . VAL A 1 56 ? -6.055 -28.891 -6.062 1 95.38 56 VAL A CA 1
ATOM 423 C C . VAL A 1 56 ? -6.453 -28.875 -4.59 1 95.38 56 VAL A C 1
ATOM 425 O O . VAL A 1 56 ? -5.602 -28.734 -3.711 1 95.38 56 VAL A O 1
ATOM 428 N N . ILE A 1 57 ? -7.715 -28.906 -4.34 1 95.69 57 ILE A N 1
ATOM 429 C CA . ILE A 1 57 ? -8.258 -29.062 -2.996 1 95.69 57 ILE A CA 1
ATOM 430 C C . ILE A 1 57 ? -8.836 -30.469 -2.832 1 95.69 57 ILE A C 1
ATOM 432 O O . ILE A 1 57 ? -9.695 -30.891 -3.613 1 95.69 57 ILE A O 1
ATOM 436 N N . GLN A 1 58 ? -8.375 -31.141 -1.767 1 94.12 58 GLN A N 1
ATOM 437 C CA . GLN A 1 58 ? -8.852 -32.5 -1.496 1 94.12 58 GLN A CA 1
ATOM 438 C C . GLN A 1 58 ? -10.016 -32.469 -0.509 1 94.12 58 GLN A C 1
ATOM 440 O O . GLN A 1 58 ? -10.297 -31.453 0.115 1 94.12 58 GLN A O 1
ATOM 445 N N . ASP A 1 59 ? -10.727 -33.562 -0.47 1 92.44 59 ASP A N 1
ATOM 446 C CA . ASP A 1 59 ? -11.773 -33.844 0.513 1 92.44 59 ASP A CA 1
ATOM 447 C C . ASP A 1 59 ? -12.883 -32.781 0.455 1 92.44 59 ASP A C 1
ATOM 449 O O . ASP A 1 59 ? -13.273 -32.25 1.483 1 92.44 59 ASP A O 1
ATOM 453 N N . VAL A 1 60 ? -13.273 -32.5 -0.69 1 93.31 60 VAL A N 1
ATOM 454 C CA . VAL A 1 60 ? -14.398 -31.594 -0.926 1 93.31 60 VAL A CA 1
ATOM 455 C C . VAL A 1 60 ? -15.656 -32.406 -1.196 1 93.31 60 VAL A C 1
ATOM 457 O O . VAL A 1 60 ? -15.609 -33.438 -1.886 1 93.31 60 VAL A O 1
ATOM 460 N N . ASP A 1 61 ? -16.75 -32 -0.623 1 91.81 61 ASP A N 1
ATOM 461 C CA . ASP A 1 61 ? -18.031 -32.625 -0.875 1 91.81 61 ASP A CA 1
ATOM 462 C C . ASP A 1 61 ? -18.594 -32.219 -2.236 1 91.81 61 ASP A C 1
ATOM 464 O O . ASP A 1 61 ? -19.016 -31.094 -2.426 1 91.81 61 ASP A O 1
ATOM 468 N N . THR A 1 62 ? -18.5 -33.25 -3.139 1 89.75 62 THR A N 1
ATOM 469 C CA . THR A 1 62 ? -18.938 -33 -4.504 1 89.75 62 THR A CA 1
ATOM 470 C C . THR A 1 62 ? -20.078 -33.938 -4.898 1 89.75 62 THR A C 1
ATOM 472 O O . THR A 1 62 ? -20.125 -35.094 -4.43 1 89.75 62 THR A O 1
ATOM 475 N N . ALA A 1 63 ? -21.141 -33.5 -5.605 1 82.31 63 ALA A N 1
ATOM 476 C CA . ALA A 1 63 ? -22.266 -34.344 -5.992 1 82.31 63 ALA A CA 1
ATOM 477 C C . ALA A 1 63 ? -22.125 -34.781 -7.445 1 82.31 63 ALA A C 1
ATOM 479 O O . ALA A 1 63 ? -22.469 -35.938 -7.777 1 82.31 63 ALA A O 1
ATOM 480 N N . GLU A 1 64 ? -21.703 -33.875 -8.305 1 84.56 64 GLU A N 1
ATOM 481 C CA . GLU A 1 64 ? -21.594 -34.156 -9.734 1 84.56 64 GLU A CA 1
ATOM 482 C C . GLU A 1 64 ? -20.312 -33.562 -10.32 1 84.56 64 GLU A C 1
ATOM 484 O O . GLU A 1 64 ? -20 -32.406 -10.062 1 84.56 64 GLU A O 1
ATOM 489 N N . ALA A 1 65 ? -19.641 -34.406 -11.156 1 85.12 65 ALA A N 1
ATOM 490 C CA . ALA A 1 65 ? -18.422 -33.938 -11.812 1 85.12 65 ALA A CA 1
ATOM 491 C C . ALA A 1 65 ? -18.75 -32.969 -12.93 1 85.12 65 ALA A C 1
ATOM 493 O O . ALA A 1 65 ? -19.859 -32.938 -13.453 1 85.12 65 ALA A O 1
ATOM 494 N N . GLY A 1 66 ? -17.812 -32.094 -13.18 1 88.5 66 GLY A N 1
ATOM 495 C CA . GLY A 1 66 ? -17.984 -31.125 -14.258 1 88.5 66 GLY A CA 1
ATOM 496 C C . GLY A 1 66 ? -16.953 -30 -14.234 1 88.5 66 GLY A C 1
ATOM 497 O O . GLY A 1 66 ? -15.945 -30.094 -13.531 1 88.5 66 GLY A O 1
ATOM 498 N N . GLU A 1 67 ? -17.141 -29.078 -15.188 1 92.69 67 GLU A N 1
ATOM 499 C CA . GLU A 1 67 ? -16.25 -27.938 -15.305 1 92.69 67 GLU A CA 1
ATOM 500 C C . GLU A 1 67 ? -17.031 -26.625 -15.398 1 92.69 67 GLU A C 1
ATOM 502 O O . GLU A 1 67 ? -18.094 -26.578 -16.031 1 92.69 67 GLU A O 1
ATOM 507 N N . LEU A 1 68 ? -16.5 -25.672 -14.727 1 93.56 68 LEU A N 1
ATOM 508 C CA . LEU A 1 68 ? -17.094 -24.328 -14.766 1 93.56 68 LEU A CA 1
ATOM 509 C C . LEU A 1 68 ? -16.016 -23.266 -14.961 1 93.56 68 LEU A C 1
ATOM 511 O O . LEU A 1 68 ? -14.859 -23.484 -14.586 1 93.56 68 LEU A O 1
ATOM 515 N N . LEU A 1 69 ? -16.438 -22.203 -15.586 1 95.06 69 LEU A N 1
ATOM 516 C CA . LEU A 1 69 ? -15.609 -21.016 -15.633 1 95.06 69 LEU A CA 1
ATOM 517 C C . LEU A 1 69 ? -16.156 -19.922 -14.719 1 95.06 69 LEU A C 1
ATOM 519 O O . LEU A 1 69 ? -17.281 -19.469 -14.914 1 95.06 69 LEU A O 1
ATOM 523 N N . LEU A 1 70 ? -15.383 -19.594 -13.766 1 95.38 70 LEU A N 1
ATOM 524 C CA . LEU A 1 70 ? -15.836 -18.641 -12.766 1 95.38 70 LEU A CA 1
ATOM 525 C C . LEU A 1 70 ? -15.109 -17.297 -12.93 1 95.38 70 LEU A C 1
ATOM 527 O O . LEU A 1 70 ? -13.875 -17.266 -13.008 1 95.38 70 LEU A O 1
ATOM 531 N N . PRO A 1 71 ? -15.844 -16.219 -12.984 1 93.62 71 PRO A N 1
ATOM 532 C CA . PRO A 1 71 ? -15.164 -14.914 -13.023 1 93.62 71 PRO A CA 1
ATOM 533 C C . PRO A 1 71 ? -14.32 -14.656 -11.773 1 93.62 71 PRO A C 1
ATOM 535 O O . PRO A 1 71 ? -14.859 -14.492 -10.68 1 93.62 71 PRO A O 1
ATOM 538 N N . ALA A 1 72 ? -13.07 -14.523 -11.984 1 94.5 72 ALA A N 1
ATOM 539 C CA . ALA A 1 72 ? -12.109 -14.531 -10.883 1 94.5 72 ALA A CA 1
ATOM 540 C C . ALA A 1 72 ? -12.375 -13.383 -9.914 1 94.5 72 ALA A C 1
ATOM 542 O O . ALA A 1 72 ? -12.531 -13.594 -8.711 1 94.5 72 ALA A O 1
ATOM 543 N N . SER A 1 73 ? -12.461 -12.18 -10.438 1 92.62 73 SER A N 1
ATOM 544 C CA . SER A 1 73 ? -12.578 -10.992 -9.602 1 92.62 73 SER A CA 1
ATOM 545 C C . SER A 1 73 ? -13.859 -11.023 -8.773 1 92.62 73 SER A C 1
ATOM 547 O O . SER A 1 73 ? -13.844 -10.664 -7.594 1 92.62 73 SER A O 1
ATOM 549 N N . ARG A 1 74 ? -14.953 -11.5 -9.312 1 93.06 74 ARG A N 1
ATOM 550 C CA . ARG A 1 74 ? -16.234 -11.523 -8.625 1 93.06 74 ARG A CA 1
ATOM 551 C C . ARG A 1 74 ? -16.25 -12.586 -7.523 1 93.06 74 ARG A C 1
ATOM 553 O O . ARG A 1 74 ? -16.734 -12.336 -6.422 1 93.06 74 ARG A O 1
ATOM 560 N N . ILE A 1 75 ? -15.695 -13.664 -7.859 1 95.38 75 ILE A N 1
ATOM 561 C CA . ILE A 1 75 ? -15.688 -14.75 -6.883 1 95.38 75 ILE A CA 1
ATOM 562 C C . ILE A 1 75 ? -14.805 -14.367 -5.695 1 95.38 75 ILE A C 1
ATOM 564 O O . ILE A 1 75 ? -15.172 -14.594 -4.543 1 95.38 75 ILE A O 1
ATOM 568 N N . ILE A 1 76 ? -13.742 -13.812 -5.969 1 95.19 76 ILE A N 1
ATOM 569 C CA . ILE A 1 76 ? -12.852 -13.375 -4.902 1 95.19 76 ILE A CA 1
ATOM 570 C C . ILE A 1 76 ? -13.57 -12.367 -4.012 1 95.19 76 ILE A C 1
ATOM 572 O O . ILE A 1 76 ? -13.492 -12.445 -2.781 1 95.19 76 ILE A O 1
ATOM 576 N N . ALA A 1 77 ? -14.18 -11.43 -4.641 1 94.69 77 ALA A N 1
ATOM 577 C CA . ALA A 1 77 ? -14.914 -10.422 -3.887 1 94.69 77 ALA A CA 1
ATOM 578 C C . ALA A 1 77 ? -15.969 -11.07 -2.988 1 94.69 77 ALA A C 1
ATOM 580 O O . ALA A 1 77 ? -16.125 -10.688 -1.829 1 94.69 77 ALA A O 1
ATOM 581 N N . ILE A 1 78 ? -16.656 -12.023 -3.51 1 96.62 78 ILE A N 1
ATOM 582 C CA . ILE A 1 78 ? -17.703 -12.719 -2.762 1 96.62 78 ILE A CA 1
ATOM 583 C C . ILE A 1 78 ? -17.078 -13.469 -1.584 1 96.62 78 ILE A C 1
ATOM 585 O O . ILE A 1 78 ? -17.516 -13.305 -0.441 1 96.62 78 ILE A O 1
ATOM 589 N N . LEU A 1 79 ? -16.062 -14.203 -1.878 1 96.44 79 LEU A N 1
ATOM 590 C CA . LEU A 1 79 ? -15.438 -15.039 -0.853 1 96.44 79 LEU A CA 1
ATOM 591 C C . LEU A 1 79 ? -14.852 -14.172 0.261 1 96.44 79 LEU A C 1
ATOM 593 O O . LEU A 1 79 ? -14.867 -14.57 1.429 1 96.44 79 LEU A O 1
ATOM 597 N N . ARG A 1 80 ? -14.383 -13.062 -0.069 1 94.38 80 ARG A N 1
ATOM 598 C CA . ARG A 1 80 ? -13.781 -12.156 0.908 1 94.38 80 ARG A CA 1
ATOM 599 C C . ARG A 1 80 ? -14.836 -11.609 1.864 1 94.38 80 ARG A C 1
ATOM 601 O O . ARG A 1 80 ? -14.539 -11.305 3.021 1 94.38 80 ARG A O 1
ATOM 608 N N . GLU A 1 81 ? -16.016 -11.461 1.421 1 94.31 81 GLU A N 1
ATOM 609 C CA . GLU A 1 81 ? -17.047 -10.805 2.207 1 94.31 81 GLU A CA 1
ATOM 610 C C . GLU A 1 81 ? -17.859 -11.828 2.998 1 94.31 81 GLU A C 1
ATOM 612 O O . GLU A 1 81 ? -18.625 -11.461 3.904 1 94.31 81 GLU A O 1
ATOM 617 N N . LEU A 1 82 ? -17.688 -13.07 2.668 1 94.31 82 LEU A N 1
ATOM 618 C CA . LEU A 1 82 ? -18.469 -14.102 3.348 1 94.31 82 LEU A CA 1
ATOM 619 C C . LEU A 1 82 ? -17.984 -14.297 4.777 1 94.31 82 LEU A C 1
ATOM 621 O O . LEU A 1 82 ? -16.781 -14.219 5.043 1 94.31 82 LEU A O 1
ATOM 625 N N . ARG A 1 83 ? -18.922 -14.609 5.691 1 90 83 ARG A N 1
ATOM 626 C CA . ARG A 1 83 ? -18.578 -14.766 7.098 1 90 83 ARG A CA 1
ATOM 627 C C . ARG A 1 83 ? -18.812 -16.203 7.566 1 90 83 ARG A C 1
ATOM 629 O O . ARG A 1 83 ? -18.266 -16.609 8.594 1 90 83 ARG A O 1
ATOM 636 N N . ASP A 1 84 ? -19.484 -16.922 6.785 1 93.88 84 ASP A N 1
ATOM 637 C CA . ASP A 1 84 ? -19.797 -18.281 7.18 1 93.88 84 ASP A CA 1
ATOM 638 C C . ASP A 1 84 ? -18.641 -19.234 6.859 1 93.88 84 ASP A C 1
ATOM 640 O O . ASP A 1 84 ? -17.75 -18.891 6.074 1 93.88 84 ASP A O 1
ATOM 644 N N . GLU A 1 85 ? -18.688 -20.344 7.453 1 95.56 85 GLU A N 1
ATOM 645 C CA . GLU A 1 85 ? -17.594 -21.297 7.352 1 95.56 85 GLU A CA 1
ATOM 646 C C . GLU A 1 85 ? -17.609 -22.016 6 1 95.56 85 GLU A C 1
ATOM 648 O O . GLU A 1 85 ? -16.547 -22.359 5.469 1 95.56 85 GLU A O 1
ATOM 653 N N . THR A 1 86 ? -18.844 -22.266 5.453 1 96.88 86 THR A N 1
ATOM 654 C CA . THR A 1 86 ? -18.953 -23.062 4.238 1 96.88 86 THR A CA 1
ATOM 655 C C . THR A 1 86 ? -19.641 -22.281 3.129 1 96.88 86 THR A C 1
ATOM 657 O O . THR A 1 86 ? -20.375 -21.328 3.398 1 96.88 86 THR A O 1
ATOM 660 N N . VAL A 1 87 ? -19.359 -22.656 1.951 1 97.12 87 VAL A N 1
ATOM 661 C CA . VAL A 1 87 ? -19.969 -22.078 0.761 1 97.12 87 VAL A CA 1
ATOM 662 C C . VAL A 1 87 ? -20.359 -23.188 -0.213 1 97.12 87 VAL A C 1
ATOM 664 O O . VAL A 1 87 ? -19.625 -24.156 -0.39 1 97.12 87 VAL A O 1
ATOM 667 N N . MET A 1 88 ? -21.469 -23.047 -0.782 1 96.19 88 MET A N 1
ATOM 668 C CA . MET A 1 88 ? -21.984 -24 -1.763 1 96.19 88 MET A CA 1
ATOM 669 C C . MET A 1 88 ? -22.031 -23.375 -3.152 1 96.19 88 MET A C 1
ATOM 671 O O . MET A 1 88 ? -22.5 -22.234 -3.311 1 96.19 88 MET A O 1
ATOM 675 N N . LEU A 1 89 ? -21.5 -24.031 -4.098 1 95.56 89 LEU A N 1
ATOM 676 C CA . LEU A 1 89 ? -21.609 -23.656 -5.5 1 95.56 89 LEU A CA 1
ATOM 677 C C . LEU A 1 89 ? -22.469 -24.641 -6.266 1 95.56 89 LEU A C 1
ATOM 679 O O . LEU A 1 89 ? -22.266 -25.859 -6.18 1 95.56 89 LEU A O 1
ATOM 683 N N . GLU A 1 90 ? -23.438 -24.094 -6.941 1 93.75 90 GLU A N 1
ATOM 684 C CA . GLU A 1 90 ? -24.328 -24.922 -7.75 1 93.75 90 GLU A CA 1
ATOM 685 C C . GLU A 1 90 ? -24.516 -24.344 -9.148 1 93.75 90 GLU A C 1
ATOM 687 O O . GLU A 1 90 ? -24.891 -23.188 -9.297 1 93.75 90 GLU A O 1
ATOM 692 N N . SER A 1 91 ? -24.109 -25.078 -10.117 1 91.44 91 SER A N 1
ATOM 693 C CA . SER A 1 91 ? -24.281 -24.609 -11.484 1 91.44 91 SER A CA 1
ATOM 694 C C . SER A 1 91 ? -25.594 -25.125 -12.086 1 91.44 91 SER A C 1
ATOM 696 O O . SER A 1 91 ? -25.953 -26.281 -11.898 1 91.44 91 SER A O 1
ATOM 698 N N . THR A 1 92 ? -26.375 -24.234 -12.602 1 83.19 92 THR A N 1
ATOM 699 C CA . THR A 1 92 ? -27.594 -24.547 -13.352 1 83.19 92 THR A CA 1
ATOM 700 C C . THR A 1 92 ? -27.562 -23.891 -14.727 1 83.19 92 THR A C 1
ATOM 702 O O . THR A 1 92 ? -27.781 -22.688 -14.852 1 83.19 92 THR A O 1
ATOM 705 N N . GLY A 1 93 ? -27.234 -24.719 -15.734 1 82.31 93 GLY A N 1
ATOM 706 C CA . GLY A 1 93 ? -27.172 -24.141 -17.078 1 82.31 93 GLY A CA 1
ATOM 707 C C . GLY A 1 93 ? -26.047 -23.141 -17.25 1 82.31 93 GLY A C 1
ATOM 708 O O . GLY A 1 93 ? -24.875 -23.484 -17.047 1 82.31 93 GLY A O 1
ATOM 709 N N . ASP A 1 94 ? -26.453 -21.875 -17.453 1 88.88 94 ASP A N 1
ATOM 710 C CA . ASP A 1 94 ? -25.484 -20.828 -17.781 1 88.88 94 ASP A CA 1
ATOM 711 C C . ASP A 1 94 ? -25.25 -19.906 -16.594 1 88.88 94 ASP A C 1
ATOM 713 O O . ASP A 1 94 ? -24.797 -18.766 -16.766 1 88.88 94 ASP A O 1
ATOM 717 N N . THR A 1 95 ? -25.609 -20.5 -15.375 1 93.94 95 THR A N 1
ATOM 718 C CA . THR A 1 95 ? -25.391 -19.688 -14.18 1 93.94 95 THR A CA 1
ATOM 719 C C . THR A 1 95 ? -24.812 -20.531 -13.047 1 93.94 95 THR A C 1
ATOM 721 O O . THR A 1 95 ? -24.922 -21.75 -13.062 1 93.94 95 THR A O 1
ATOM 724 N N . VAL A 1 96 ? -24.172 -19.859 -12.195 1 95 96 VAL A N 1
ATOM 725 C CA . VAL A 1 96 ? -23.719 -20.5 -10.961 1 95 96 VAL A CA 1
ATOM 726 C C . VAL A 1 96 ? -24.328 -19.781 -9.758 1 95 96 VAL A C 1
ATOM 728 O O . VAL A 1 96 ? -24.359 -18.562 -9.711 1 95 96 VAL A O 1
ATOM 731 N N . ARG A 1 97 ? -24.859 -20.562 -8.93 1 96.31 97 ARG A N 1
ATOM 732 C CA . ARG A 1 97 ? -25.391 -20.062 -7.664 1 96.31 97 ARG A CA 1
ATOM 733 C C . ARG A 1 97 ? -24.391 -20.312 -6.531 1 96.31 97 ARG A C 1
ATOM 735 O O . ARG A 1 97 ? -23.891 -21.422 -6.367 1 96.31 97 ARG A O 1
ATOM 742 N N . ILE A 1 98 ? -24.078 -19.25 -5.82 1 96.69 98 ILE A N 1
ATOM 743 C CA . ILE A 1 98 ? -23.172 -19.312 -4.668 1 96.69 98 ILE A CA 1
ATOM 744 C C . ILE A 1 98 ? -23.969 -19.016 -3.393 1 96.69 98 ILE A C 1
ATOM 746 O O . ILE A 1 98 ? -24.562 -17.938 -3.256 1 96.69 98 ILE A O 1
ATOM 750 N N . LYS A 1 99 ? -23.938 -19.969 -2.512 1 97.25 99 LYS A N 1
ATOM 751 C CA . LYS A 1 99 ? -24.719 -19.812 -1.288 1 97.25 99 LYS A CA 1
ATOM 752 C C . LYS A 1 99 ? -23.844 -20 -0.051 1 97.25 99 LYS A C 1
ATOM 754 O O . LYS A 1 99 ? -23.031 -20.938 0.007 1 97.25 99 LYS A O 1
ATOM 759 N N . SER A 1 100 ? -24 -19.172 0.916 1 97.12 100 SER A N 1
ATOM 760 C CA . SER A 1 100 ? -23.328 -19.234 2.209 1 97.12 100 SER A CA 1
ATOM 761 C C . SER A 1 100 ? -24.156 -18.578 3.301 1 97.12 100 SER A C 1
ATOM 763 O O . SER A 1 100 ? -24.359 -17.359 3.283 1 97.12 100 SER A O 1
ATOM 765 N N . GLY A 1 101 ? -24.625 -19.375 4.281 1 94.81 101 GLY A N 1
ATOM 766 C CA . GLY A 1 101 ? -25.516 -18.812 5.297 1 94.81 101 GLY A CA 1
ATOM 767 C C . GLY A 1 101 ? -26.75 -18.156 4.723 1 94.81 101 GLY A C 1
ATOM 768 O O . GLY A 1 101 ? -27.547 -18.812 4.035 1 94.81 101 GLY A O 1
ATOM 769 N N . HIS A 1 102 ? -26.797 -16.812 4.918 1 94.75 102 HIS A N 1
ATOM 770 C CA . HIS A 1 102 ? -27.969 -16.078 4.48 1 94.75 102 HIS A CA 1
ATOM 771 C C . HIS A 1 102 ? -27.672 -15.234 3.242 1 94.75 102 HIS A C 1
ATOM 773 O O . HIS A 1 102 ? -28.391 -14.289 2.938 1 94.75 102 HIS A O 1
ATOM 779 N N . SER A 1 103 ? -26.672 -15.609 2.564 1 96.81 103 SER A N 1
ATOM 780 C CA . SER A 1 103 ? -26.266 -14.883 1.368 1 96.81 103 SER A CA 1
ATOM 781 C C . SER A 1 103 ? -26.312 -15.781 0.134 1 96.81 103 SER A C 1
ATOM 783 O O . SER A 1 103 ? -25.953 -16.953 0.2 1 96.81 103 SER A O 1
ATOM 785 N N . GLU A 1 104 ? -26.766 -15.188 -0.914 1 97.25 104 GLU A N 1
ATOM 786 C CA . GLU A 1 104 ? -26.828 -15.898 -2.189 1 97.25 104 GLU A CA 1
ATOM 787 C C . GLU A 1 104 ? -26.438 -14.992 -3.348 1 97.25 104 GLU A C 1
ATOM 789 O O . GLU A 1 104 ? -26.812 -13.82 -3.389 1 97.25 104 GLU A O 1
ATOM 794 N N . PHE A 1 105 ? -25.688 -15.531 -4.242 1 97.12 105 PHE A N 1
ATOM 795 C CA . PHE A 1 105 ? -25.266 -14.852 -5.461 1 97.12 105 PHE A CA 1
ATOM 796 C C . PHE A 1 105 ? -25.531 -15.719 -6.684 1 97.12 105 PHE A C 1
ATOM 798 O O . PHE A 1 105 ? -25.469 -16.953 -6.605 1 97.12 105 PHE A O 1
ATOM 805 N N . GLU A 1 106 ? -25.859 -15.148 -7.715 1 96.44 106 GLU A N 1
ATOM 806 C CA . GLU A 1 106 ? -25.984 -15.805 -9.016 1 96.44 106 GLU A CA 1
ATOM 807 C C . GLU A 1 106 ? -25.203 -15.062 -10.086 1 96.44 106 GLU A C 1
ATOM 809 O O . GLU A 1 106 ? -25.453 -13.891 -10.352 1 96.44 106 GLU A O 1
ATOM 814 N N . LEU A 1 107 ? -24.281 -15.75 -10.688 1 95.56 107 LEU A N 1
ATOM 815 C CA . LEU A 1 107 ? -23.422 -15.156 -11.703 1 95.56 107 LEU A CA 1
ATOM 816 C C . LEU A 1 107 ? -23.547 -15.906 -13.023 1 95.56 107 LEU A C 1
ATOM 818 O O . LEU A 1 107 ? -23.75 -17.125 -13.039 1 95.56 107 LEU A O 1
ATOM 822 N N . PRO A 1 108 ? -23.422 -15.188 -14.078 1 93.31 108 PRO A N 1
ATOM 823 C CA . PRO A 1 108 ? -23.406 -15.875 -15.367 1 93.31 108 PRO A CA 1
ATOM 824 C C . PRO A 1 108 ? -22.125 -16.656 -15.602 1 93.31 108 PRO A C 1
ATOM 826 O O . PRO A 1 108 ? -21.062 -16.266 -15.102 1 93.31 108 PRO A O 1
ATOM 829 N N . LEU A 1 109 ? -22.266 -17.734 -16.328 1 92.25 109 LEU A N 1
ATOM 830 C CA . LEU A 1 109 ? -21.109 -18.562 -16.656 1 92.25 109 LEU A CA 1
ATOM 831 C C . LEU A 1 109 ? -20.812 -18.531 -18.156 1 92.25 109 LEU A C 1
ATOM 833 O O . LEU A 1 109 ? -21.734 -18.391 -18.969 1 92.25 109 LEU A O 1
ATOM 837 N N . GLU A 1 110 ? -19.594 -18.625 -18.422 1 89.62 110 GLU A N 1
ATOM 838 C CA . GLU A 1 110 ? -19.125 -18.812 -19.797 1 89.62 110 GLU A CA 1
ATOM 839 C C . GLU A 1 110 ? -18.797 -20.281 -20.078 1 89.62 110 GLU A C 1
ATOM 841 O O . GLU A 1 110 ? -18.578 -21.062 -19.141 1 89.62 110 GLU A O 1
ATOM 846 N N . ASP A 1 111 ? -18.812 -20.594 -21.344 1 90.75 111 ASP A N 1
ATOM 847 C CA . ASP A 1 111 ? -18.438 -21.938 -21.766 1 90.75 111 ASP A CA 1
ATOM 848 C C . ASP A 1 111 ? -16.953 -22.188 -21.547 1 90.75 111 ASP A C 1
ATOM 850 O O . ASP A 1 111 ? -16.109 -21.453 -22.062 1 90.75 111 ASP A O 1
ATOM 854 N N . PRO A 1 112 ? -16.703 -23.203 -20.766 1 91.56 112 PRO A N 1
ATOM 855 C CA . PRO A 1 112 ? -15.297 -23.469 -20.453 1 91.56 112 PRO A CA 1
ATOM 856 C C . PRO A 1 112 ? -14.547 -24.125 -21.609 1 91.56 112 PRO A C 1
ATOM 858 O O . PRO A 1 112 ? -13.328 -24.312 -21.531 1 91.56 112 PRO A O 1
ATOM 861 N N . ALA A 1 113 ? -15.141 -24.438 -22.656 1 89.44 113 ALA A N 1
ATOM 862 C CA . ALA A 1 113 ? -14.586 -25.281 -23.703 1 89.44 113 ALA A CA 1
ATOM 863 C C . ALA A 1 113 ? -13.344 -24.656 -24.328 1 89.44 113 ALA A C 1
ATOM 865 O O . ALA A 1 113 ? -12.391 -25.359 -24.672 1 89.44 113 ALA A O 1
ATOM 866 N N . GLU A 1 114 ? -13.289 -23.328 -24.391 1 90.38 114 GLU A N 1
ATOM 867 C CA . GLU A 1 114 ? -12.18 -22.656 -25.078 1 90.38 114 GLU A CA 1
ATOM 868 C C . GLU A 1 114 ? -11.102 -22.234 -24.078 1 90.38 114 GLU A C 1
ATOM 870 O O . GLU A 1 114 ? -10.094 -21.641 -24.469 1 90.38 114 GLU A O 1
ATOM 875 N N . PHE A 1 115 ? -11.344 -22.562 -22.906 1 95.56 115 PHE A N 1
ATOM 876 C CA . PHE A 1 115 ? -10.328 -22.203 -21.906 1 95.56 115 PHE A CA 1
ATOM 877 C C . PHE A 1 115 ? -9.102 -23.094 -22.047 1 95.56 115 PHE A C 1
ATOM 879 O O . PHE A 1 115 ? -9.219 -24.312 -22.172 1 95.56 115 PHE A O 1
ATOM 886 N N . PRO A 1 116 ? -7.914 -22.531 -22 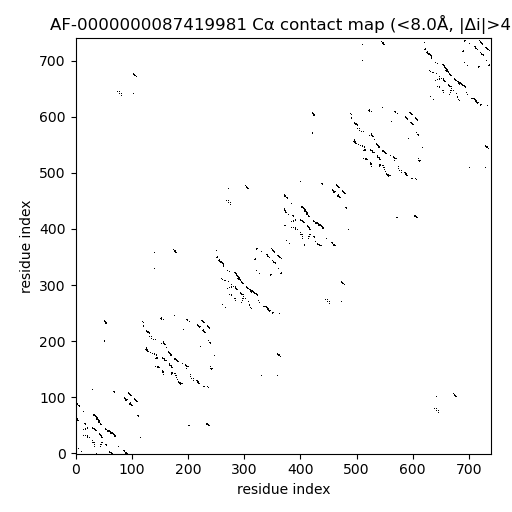1 93.06 116 PRO A N 1
ATOM 887 C CA . PRO A 1 116 ? -6.695 -23.312 -22.203 1 93.06 116 PRO A CA 1
ATOM 888 C C . PRO A 1 116 ? -6.484 -24.359 -21.109 1 93.06 116 PRO A C 1
ATOM 890 O O . PRO A 1 116 ? -6.824 -24.141 -19.953 1 93.06 116 PRO A O 1
ATOM 893 N N . SER A 1 117 ? -5.992 -25.406 -21.5 1 88.5 117 SER A N 1
ATOM 894 C CA . SER A 1 117 ? -5.664 -26.453 -20.547 1 88.5 117 SER A CA 1
ATOM 895 C C . SER A 1 117 ? -4.281 -26.25 -19.938 1 88.5 117 SER A C 1
ATOM 897 O O . SER A 1 117 ? -3.379 -25.734 -20.594 1 88.5 117 SER A O 1
ATOM 899 N N . ILE A 1 118 ? -4.188 -26.578 -18.719 1 89.69 118 ILE A N 1
ATOM 900 C CA . ILE A 1 118 ? -2.906 -26.562 -18.016 1 89.69 118 ILE A CA 1
ATOM 901 C C . ILE A 1 118 ? -2.557 -27.969 -17.547 1 89.69 118 ILE A C 1
ATOM 903 O O . ILE A 1 118 ? -3.387 -28.641 -16.938 1 89.69 118 ILE A O 1
ATOM 907 N N . SER A 1 119 ? -1.342 -28.312 -17.719 1 87.06 119 SER A N 1
ATOM 908 C CA . SER A 1 119 ? -0.876 -29.656 -17.422 1 87.06 119 SER A CA 1
ATOM 909 C C . SER A 1 119 ? -0.854 -29.922 -15.922 1 87.06 119 SER A C 1
ATOM 911 O O . SER A 1 119 ? -0.559 -29.016 -15.133 1 87.06 119 SER A O 1
ATOM 913 N N . GLU A 1 120 ? -1.234 -31.125 -15.562 1 91.62 120 GLU A N 1
ATOM 914 C CA . GLU A 1 120 ? -0.981 -31.609 -14.211 1 91.62 120 GLU A CA 1
ATOM 915 C C . GLU A 1 120 ? 0.473 -32.031 -14.039 1 91.62 120 GLU A C 1
ATOM 917 O O . GLU A 1 120 ? 1.193 -32.219 -15.023 1 91.62 120 GLU A O 1
ATOM 922 N N . PHE A 1 121 ? 0.831 -32.156 -12.828 1 95.12 121 PHE A N 1
ATOM 923 C CA . PHE A 1 121 ? 2.17 -32.656 -12.578 1 95.12 121 PHE A CA 1
ATOM 924 C C . PHE A 1 121 ? 2.209 -34.188 -12.75 1 95.12 121 PHE A C 1
ATOM 926 O O . PHE A 1 121 ? 1.771 -34.906 -11.859 1 95.12 121 PHE A O 1
ATOM 933 N N . ASP A 1 122 ? 2.637 -34.656 -13.852 1 92.94 122 ASP A N 1
ATOM 934 C CA . ASP A 1 122 ? 2.654 -36.094 -14.133 1 92.94 122 ASP A CA 1
ATOM 935 C C . ASP A 1 122 ? 4.062 -36.562 -14.484 1 92.94 122 ASP A C 1
ATOM 937 O O . ASP A 1 122 ? 4.238 -37.656 -15.023 1 92.94 122 ASP A O 1
ATOM 941 N N . ALA A 1 123 ? 5.039 -35.812 -14.211 1 93.94 123 ALA A N 1
ATOM 942 C CA . ALA A 1 123 ? 6.418 -36.156 -14.555 1 93.94 123 ALA A CA 1
ATOM 943 C C . ALA A 1 123 ? 6.957 -37.25 -13.633 1 93.94 123 ALA A C 1
ATOM 945 O O . ALA A 1 123 ? 6.688 -37.25 -12.43 1 93.94 123 ALA A O 1
ATOM 946 N N . GLU A 1 124 ? 7.656 -38.094 -14.219 1 94.31 124 GLU A N 1
ATOM 947 C CA . GLU A 1 124 ? 8.273 -39.188 -13.461 1 94.31 124 GLU A CA 1
ATOM 948 C C . GLU A 1 124 ? 9.68 -38.812 -12.992 1 94.31 124 GLU A C 1
ATOM 950 O O . GLU A 1 124 ? 10.18 -39.344 -12.008 1 94.31 124 GLU A O 1
ATOM 955 N N . ASN A 1 125 ? 10.312 -37.969 -13.812 1 95.38 125 ASN A N 1
ATOM 956 C CA . ASN A 1 125 ? 11.633 -37.438 -13.492 1 95.38 125 ASN A CA 1
ATOM 957 C C . ASN A 1 125 ? 11.562 -35.969 -13.102 1 95.38 125 ASN A C 1
ATOM 959 O O . ASN A 1 125 ? 11.062 -35.125 -13.859 1 95.38 125 ASN A O 1
ATOM 963 N N . TYR A 1 126 ? 11.984 -35.688 -11.961 1 96.62 126 TYR A N 1
ATOM 964 C CA . TYR A 1 126 ? 11.977 -34.281 -11.562 1 96.62 126 TYR A CA 1
ATOM 965 C C . TYR A 1 126 ? 13.016 -34 -10.477 1 96.62 126 TYR A C 1
ATOM 967 O O . TYR A 1 126 ? 13.508 -34.938 -9.836 1 96.62 126 TYR A O 1
ATOM 975 N N . ILE A 1 127 ? 13.367 -32.812 -10.289 1 96.62 127 ILE A N 1
ATOM 976 C CA . ILE A 1 127 ? 14.297 -32.344 -9.273 1 96.62 127 ILE A CA 1
ATOM 977 C C . ILE A 1 127 ? 13.539 -32.094 -7.969 1 96.62 127 ILE A C 1
ATOM 979 O O . ILE A 1 127 ? 12.414 -31.594 -7.98 1 96.62 127 ILE A O 1
ATOM 983 N N . ILE A 1 128 ? 14.164 -32.438 -6.848 1 97 128 ILE A N 1
ATOM 984 C CA . ILE A 1 128 ? 13.594 -32.156 -5.527 1 97 128 ILE A CA 1
ATOM 985 C C . ILE A 1 128 ? 14.477 -31.156 -4.781 1 97 128 ILE A C 1
ATOM 987 O O . ILE A 1 128 ? 15.68 -31.391 -4.613 1 97 128 ILE A O 1
ATOM 991 N N . VAL A 1 129 ? 13.875 -30.094 -4.438 1 96.12 129 VAL A N 1
ATOM 992 C CA . VAL A 1 129 ? 14.578 -29.062 -3.686 1 96.12 129 VAL A CA 1
ATOM 993 C C . VAL A 1 129 ? 13.75 -28.656 -2.471 1 96.12 129 VAL A C 1
ATOM 995 O O . VAL A 1 129 ? 12.523 -28.609 -2.535 1 96.12 129 VAL A O 1
ATOM 998 N N . GLU A 1 130 ? 14.43 -28.422 -1.398 1 95.62 130 GLU A N 1
ATOM 999 C CA . GLU A 1 130 ? 13.719 -27.906 -0.233 1 95.62 130 GLU A CA 1
ATOM 1000 C C . GLU A 1 130 ? 13.031 -26.578 -0.549 1 95.62 130 GLU A C 1
ATOM 1002 O O . GLU A 1 130 ? 13.609 -25.719 -1.209 1 95.62 130 GLU A O 1
ATOM 1007 N N . ALA A 1 131 ? 11.797 -26.422 -0.043 1 95.5 131 ALA A N 1
ATOM 1008 C CA . ALA A 1 131 ? 10.969 -25.266 -0.374 1 95.5 131 ALA A CA 1
ATOM 1009 C C . ALA A 1 131 ? 11.633 -23.969 0.078 1 95.5 131 ALA A C 1
ATOM 1011 O O . ALA A 1 131 ? 11.711 -23 -0.685 1 95.5 131 ALA A O 1
ATOM 1012 N N . ALA A 1 132 ? 12.141 -23.922 1.275 1 94.12 132 ALA A N 1
ATOM 1013 C CA . ALA A 1 132 ? 12.797 -22.719 1.804 1 94.12 132 ALA A CA 1
ATOM 1014 C C . ALA A 1 132 ? 14.016 -22.359 0.972 1 94.12 132 ALA A C 1
ATOM 1016 O O . ALA A 1 132 ? 14.281 -21.172 0.731 1 94.12 132 ALA A O 1
ATOM 1017 N N . THR A 1 133 ? 14.703 -23.344 0.504 1 95 133 THR A N 1
ATOM 1018 C CA . THR A 1 133 ? 15.93 -23.156 -0.262 1 95 133 THR A CA 1
ATOM 1019 C C . THR A 1 133 ? 15.625 -22.531 -1.623 1 95 133 THR A C 1
ATOM 1021 O O . THR A 1 133 ? 16.25 -21.547 -2.018 1 95 133 THR A O 1
ATOM 1024 N N . ILE A 1 134 ? 14.648 -23.141 -2.264 1 95.38 134 ILE A N 1
ATOM 1025 C CA . ILE A 1 134 ? 14.344 -22.641 -3.6 1 95.38 134 ILE A CA 1
ATOM 1026 C C . ILE A 1 134 ? 13.758 -21.234 -3.504 1 95.38 134 ILE A C 1
ATOM 1028 O O . ILE A 1 134 ? 14.016 -20.391 -4.363 1 95.38 134 ILE A O 1
ATOM 1032 N N . ARG A 1 135 ? 12.969 -20.984 -2.541 1 95.31 135 ARG A N 1
ATOM 1033 C CA . ARG A 1 135 ? 12.445 -19.641 -2.318 1 95.31 135 ARG A CA 1
ATOM 1034 C C . ARG A 1 135 ? 13.578 -18.625 -2.172 1 95.31 135 ARG A C 1
ATOM 1036 O O . ARG A 1 135 ? 13.555 -17.562 -2.805 1 95.31 135 ARG A O 1
ATOM 1043 N N . GLN A 1 136 ? 14.531 -18.953 -1.378 1 95.75 136 GLN A N 1
ATOM 1044 C CA . GLN A 1 136 ? 15.688 -18.094 -1.162 1 95.75 136 GLN A CA 1
ATOM 1045 C C . GLN A 1 136 ? 16.469 -17.891 -2.453 1 95.75 136 GLN A C 1
ATOM 1047 O O . GLN A 1 136 ? 16.891 -16.781 -2.764 1 95.75 136 GLN A O 1
ATOM 1052 N N . MET A 1 137 ? 16.641 -18.953 -3.186 1 97.5 137 MET A N 1
ATOM 1053 C CA . MET A 1 137 ? 17.391 -18.891 -4.441 1 97.5 137 MET A CA 1
ATOM 1054 C C . MET A 1 137 ? 16.719 -17.922 -5.418 1 97.5 137 MET A C 1
ATOM 1056 O O . MET A 1 137 ? 17.406 -17.109 -6.035 1 97.5 137 MET A O 1
ATOM 1060 N N . ILE A 1 138 ? 15.438 -18.031 -5.469 1 97.62 138 ILE A N 1
ATOM 1061 C CA . ILE A 1 138 ? 14.703 -17.172 -6.391 1 97.62 138 ILE A CA 1
ATOM 1062 C C . ILE A 1 138 ? 14.82 -15.727 -5.945 1 97.62 138 ILE A C 1
ATOM 1064 O O . ILE A 1 138 ? 15.156 -14.852 -6.746 1 97.62 138 ILE A O 1
ATOM 1068 N N . ARG A 1 139 ? 14.633 -15.453 -4.676 1 97.5 139 ARG A N 1
ATOM 1069 C CA . ARG A 1 139 ? 14.719 -14.102 -4.133 1 97.5 139 ARG A CA 1
ATOM 1070 C C . ARG A 1 139 ? 16.094 -13.5 -4.387 1 97.5 139 ARG A C 1
ATOM 1072 O O . ARG A 1 139 ? 16.219 -12.297 -4.641 1 97.5 139 ARG A O 1
ATOM 1079 N N . ARG A 1 140 ? 17.062 -14.305 -4.375 1 98.5 140 ARG A N 1
ATOM 1080 C CA . ARG A 1 140 ? 18.438 -13.836 -4.453 1 98.5 140 ARG A CA 1
ATOM 1081 C C . ARG A 1 140 ? 18.891 -13.703 -5.906 1 98.5 140 ARG A C 1
ATOM 1083 O O . ARG A 1 140 ? 19.984 -13.211 -6.176 1 98.5 140 ARG A O 1
ATOM 1090 N N . THR A 1 141 ? 18.016 -14.047 -6.879 1 98.69 141 THR A N 1
ATOM 1091 C CA . THR A 1 141 ? 18.516 -14 -8.25 1 98.69 141 THR A CA 1
ATOM 1092 C C . THR A 1 141 ? 17.547 -13.219 -9.148 1 98.69 141 THR A C 1
ATOM 1094 O O . THR A 1 141 ? 17.969 -12.586 -10.117 1 98.69 141 THR A O 1
ATOM 1097 N N . ILE A 1 142 ? 16.281 -13.25 -8.828 1 98.5 142 ILE A N 1
ATOM 1098 C CA . ILE A 1 142 ? 15.242 -12.805 -9.75 1 98.5 142 ILE A CA 1
ATOM 1099 C C . ILE A 1 142 ? 15.422 -11.32 -10.055 1 98.5 142 ILE A C 1
ATOM 1101 O O . ILE A 1 142 ? 15.094 -10.859 -11.156 1 98.5 142 ILE A O 1
ATOM 1105 N N . PHE A 1 143 ? 15.883 -10.531 -9.125 1 98.06 143 PHE A N 1
ATOM 1106 C CA . PHE A 1 143 ? 15.992 -9.094 -9.297 1 98.06 143 PHE A CA 1
ATOM 1107 C C . PHE A 1 143 ? 17.016 -8.758 -10.375 1 98.06 143 PHE A C 1
ATOM 1109 O O . PHE A 1 143 ? 17.078 -7.621 -10.852 1 98.06 143 PHE A O 1
ATOM 1116 N N . ALA A 1 144 ? 17.891 -9.664 -10.773 1 98.44 144 ALA A N 1
ATOM 1117 C CA . ALA A 1 144 ? 18.969 -9.406 -11.734 1 98.44 144 ALA A CA 1
ATOM 1118 C C . ALA A 1 144 ? 18.5 -9.703 -13.156 1 98.44 144 ALA A C 1
ATOM 1120 O O . ALA A 1 144 ? 19.281 -9.578 -14.109 1 98.44 144 ALA A O 1
ATOM 1121 N N . THR A 1 145 ? 17.234 -10.133 -13.297 1 98.12 145 THR A N 1
ATOM 1122 C CA . THR A 1 145 ? 16.703 -10.375 -14.633 1 98.12 145 THR A CA 1
ATOM 1123 C C . THR A 1 145 ? 16.328 -9.062 -15.312 1 98.12 145 THR A C 1
ATOM 1125 O O . THR A 1 145 ? 16.203 -8.023 -14.656 1 98.12 145 THR A O 1
ATOM 1128 N N . ASP A 1 146 ? 16.203 -9.086 -16.625 1 96.75 146 ASP A N 1
ATOM 1129 C CA . ASP A 1 146 ? 15.727 -7.957 -17.422 1 96.75 146 ASP A CA 1
ATOM 1130 C C . ASP A 1 146 ? 14.555 -8.359 -18.297 1 96.75 146 ASP A C 1
ATOM 1132 O O . ASP A 1 146 ? 14.75 -8.758 -19.453 1 96.75 146 ASP A O 1
ATOM 1136 N N . THR A 1 147 ? 13.398 -8.164 -17.781 1 92.62 147 THR A N 1
ATOM 1137 C CA . THR A 1 147 ? 12.203 -8.648 -18.469 1 92.62 147 THR A CA 1
ATOM 1138 C C . THR A 1 147 ? 11.859 -7.75 -19.656 1 92.62 147 THR A C 1
ATOM 1140 O O . THR A 1 147 ? 11.062 -8.125 -20.516 1 92.62 147 THR A O 1
ATOM 1143 N N . GLU A 1 148 ? 12.516 -6.664 -19.781 1 92 148 GLU A N 1
ATOM 1144 C CA . GLU A 1 148 ? 12.227 -5.727 -20.859 1 92 148 GLU A CA 1
ATOM 1145 C C . GLU A 1 148 ? 13.258 -5.84 -21.984 1 92 148 GLU A C 1
ATOM 1147 O O . GLU A 1 148 ? 13.148 -5.16 -23 1 92 148 GLU A O 1
ATOM 1152 N N . SER A 1 149 ? 14.18 -6.656 -21.797 1 88.94 149 SER A N 1
ATOM 1153 C CA . SER A 1 149 ? 15.266 -6.789 -22.75 1 88.94 149 SER A CA 1
ATOM 1154 C C . SER A 1 149 ? 14.773 -7.406 -24.062 1 88.94 149 SER A C 1
ATOM 1156 O O . SER A 1 149 ? 13.852 -8.227 -24.062 1 88.94 149 SER A O 1
ATOM 1158 N N . THR A 1 150 ? 15.438 -7.043 -25.188 1 88.75 150 THR A N 1
ATOM 1159 C CA . THR A 1 150 ? 15.195 -7.688 -26.484 1 88.75 150 THR A CA 1
ATOM 1160 C C . THR A 1 150 ? 15.852 -9.062 -26.531 1 88.75 150 THR A C 1
ATOM 1162 O O . THR A 1 150 ? 15.484 -9.898 -27.359 1 88.75 150 THR A O 1
ATOM 1165 N N . ARG A 1 151 ? 16.875 -9.25 -25.734 1 90.25 151 ARG A N 1
ATOM 1166 C CA . ARG A 1 151 ? 17.422 -10.586 -25.531 1 90.25 151 ARG A CA 1
ATOM 1167 C C . ARG A 1 151 ? 16.562 -11.375 -24.547 1 90.25 151 ARG A C 1
ATOM 1169 O O . ARG A 1 151 ? 16.781 -11.312 -23.328 1 90.25 151 ARG A O 1
ATOM 1176 N N . TYR A 1 152 ? 15.758 -12.148 -24.984 1 91.38 152 TYR A N 1
ATOM 1177 C CA . TYR A 1 152 ? 14.695 -12.773 -24.203 1 91.38 152 TYR A CA 1
ATOM 1178 C C . TYR A 1 152 ? 15.273 -13.609 -23.062 1 91.38 152 TYR A C 1
ATOM 1180 O O . TYR A 1 152 ? 14.672 -13.711 -21.984 1 91.38 152 TYR A O 1
ATOM 1188 N N . ALA A 1 153 ? 16.406 -14.172 -23.344 1 93.38 153 ALA A N 1
ATOM 1189 C CA . ALA A 1 153 ? 17.031 -15.039 -22.344 1 93.38 153 ALA A CA 1
ATOM 1190 C C . ALA A 1 153 ? 17.359 -14.273 -21.062 1 93.38 153 ALA A C 1
ATOM 1192 O O . ALA A 1 153 ? 17.469 -14.867 -19.984 1 93.38 153 ALA A O 1
ATOM 1193 N N . LEU A 1 154 ? 17.438 -12.961 -21.125 1 96 154 LEU A N 1
ATOM 1194 C CA . LEU A 1 154 ? 17.766 -12.141 -19.969 1 96 154 LEU A CA 1
ATOM 1195 C C . LEU A 1 154 ? 16.531 -11.906 -19.094 1 96 154 LEU A C 1
ATOM 1197 O O . LEU A 1 154 ? 16.656 -11.422 -17.969 1 96 154 LEU A O 1
ATOM 1201 N N . GLY A 1 155 ? 15.414 -12.32 -19.609 1 96.25 155 GLY A N 1
ATOM 1202 C CA . GLY A 1 155 ? 14.164 -12.094 -18.922 1 96.25 155 GLY A CA 1
ATOM 1203 C C . GLY A 1 155 ? 13.789 -13.227 -17.984 1 96.25 155 GLY A C 1
ATOM 1204 O O . GLY A 1 155 ? 12.68 -13.242 -17.422 1 96.25 155 GLY A O 1
ATOM 1205 N N . GLY A 1 156 ? 14.695 -14.164 -17.797 1 97.25 156 GLY A N 1
ATOM 1206 C CA . GLY A 1 156 ? 14.43 -15.312 -16.953 1 97.25 156 GLY A CA 1
ATOM 1207 C C . GLY A 1 156 ? 15.633 -15.742 -16.125 1 97.25 156 GLY A C 1
ATOM 1208 O O . GLY A 1 156 ? 16.641 -15.023 -16.062 1 97.25 156 GLY A O 1
ATOM 1209 N N . ILE A 1 157 ? 15.445 -16.781 -15.422 1 98.06 157 ILE A N 1
ATOM 1210 C CA . ILE A 1 157 ? 16.484 -17.359 -14.57 1 98.06 157 ILE A CA 1
ATOM 1211 C C . ILE A 1 157 ? 16.953 -18.688 -15.172 1 98.06 157 ILE A C 1
ATOM 1213 O O . ILE A 1 157 ? 16.141 -19.578 -15.445 1 98.06 157 ILE A O 1
ATOM 1217 N N . LEU A 1 158 ? 18.25 -18.812 -15.383 1 97.75 158 LEU A N 1
ATOM 1218 C CA . LEU A 1 158 ? 18.859 -20.062 -15.828 1 97.75 158 LEU A CA 1
ATOM 1219 C C . LEU A 1 158 ? 18.875 -21.094 -14.695 1 97.75 158 LEU A C 1
ATOM 1221 O O . LEU A 1 158 ? 19.25 -20.766 -13.57 1 97.75 158 LEU A O 1
ATOM 1225 N N . VAL A 1 159 ? 18.469 -22.312 -15.047 1 96.62 159 VAL A N 1
ATOM 1226 C CA . VAL A 1 159 ? 18.5 -23.406 -14.086 1 96.62 159 VAL A CA 1
ATOM 1227 C C . VAL A 1 159 ? 19.469 -24.484 -14.562 1 96.62 159 VAL A C 1
ATOM 1229 O O . VAL A 1 159 ? 19.25 -25.109 -15.609 1 96.62 159 VAL A O 1
ATOM 1232 N N . GLU A 1 160 ? 20.5 -24.672 -13.773 1 95.5 160 GLU A N 1
ATOM 1233 C CA . GLU A 1 160 ? 21.484 -25.688 -14.102 1 95.5 160 GLU A CA 1
ATOM 1234 C C . GLU A 1 160 ? 21.594 -26.719 -12.992 1 95.5 160 GLU A C 1
ATOM 1236 O O . GLU A 1 160 ? 21.547 -26.391 -11.805 1 95.5 160 GLU A O 1
ATOM 1241 N N . THR A 1 161 ? 21.641 -27.984 -13.414 1 94.25 161 THR A N 1
ATOM 1242 C CA . THR A 1 161 ? 21.875 -29.047 -12.438 1 94.25 161 THR A CA 1
ATOM 1243 C C . THR A 1 161 ? 23.141 -29.812 -12.766 1 94.25 161 THR A C 1
ATOM 1245 O O . THR A 1 161 ? 23.469 -30.047 -13.938 1 94.25 161 THR A O 1
ATOM 1248 N N . GLU A 1 162 ? 23.906 -30.047 -11.773 1 90.62 162 GLU A N 1
ATOM 1249 C CA . GLU A 1 162 ? 25.094 -30.875 -11.836 1 90.62 162 GLU A CA 1
ATOM 1250 C C . GLU A 1 162 ? 25.203 -31.781 -10.609 1 90.62 162 GLU A C 1
ATOM 1252 O O . GLU A 1 162 ? 25.422 -31.312 -9.5 1 90.62 162 GLU A O 1
ATOM 1257 N N . GLY A 1 163 ? 25.078 -33.062 -10.852 1 91.44 163 GLY A N 1
ATOM 1258 C CA . GLY A 1 163 ? 25.016 -33.969 -9.711 1 91.44 163 GLY A CA 1
ATOM 1259 C C . GLY A 1 163 ? 23.859 -33.656 -8.766 1 91.44 163 GLY A C 1
ATOM 1260 O O . GLY A 1 163 ? 22.703 -33.594 -9.188 1 91.44 163 GLY A O 1
ATOM 1261 N N . GLU A 1 164 ? 24.172 -33.469 -7.496 1 94.94 164 GLU A N 1
ATOM 1262 C CA . GLU A 1 164 ? 23.172 -33.156 -6.488 1 94.94 164 GLU A CA 1
ATOM 1263 C C . GLU A 1 164 ? 23.188 -31.672 -6.129 1 94.94 164 GLU A C 1
ATOM 1265 O O . GLU A 1 164 ? 23.094 -31.312 -4.953 1 94.94 164 GLU A O 1
ATOM 1270 N N . SER A 1 165 ? 23.438 -30.922 -7.227 1 95.69 165 SER A N 1
ATOM 1271 C CA . SER A 1 165 ? 23.453 -29.469 -7.039 1 95.69 165 SER A CA 1
ATOM 1272 C C . SER A 1 165 ? 22.609 -28.766 -8.102 1 95.69 165 SER A C 1
ATOM 1274 O O . SER A 1 165 ? 22.625 -29.156 -9.273 1 95.69 165 SER A O 1
ATOM 1276 N N . ILE A 1 166 ? 21.906 -27.828 -7.664 1 96.5 166 ILE A N 1
ATOM 1277 C CA . ILE A 1 166 ? 21.125 -26.984 -8.562 1 96.5 166 ILE A CA 1
ATOM 1278 C C . ILE A 1 166 ? 21.609 -25.547 -8.469 1 96.5 166 ILE A C 1
ATOM 1280 O O . ILE A 1 166 ? 21.922 -25.062 -7.379 1 96.5 166 ILE A O 1
ATOM 1284 N N . LYS A 1 167 ? 21.656 -24.875 -9.625 1 97.19 167 LYS A N 1
ATOM 1285 C CA . LYS A 1 167 ? 22.109 -23.484 -9.711 1 97.19 167 LYS A CA 1
ATOM 1286 C C . LYS A 1 167 ? 21.078 -22.625 -10.422 1 97.19 167 LYS A C 1
ATOM 1288 O O . LYS A 1 167 ? 20.547 -23 -11.469 1 97.19 167 LYS A O 1
ATOM 1293 N N . LEU A 1 168 ? 20.734 -21.547 -9.766 1 98.25 168 LEU A N 1
ATOM 1294 C CA . LEU A 1 168 ? 19.953 -20.5 -10.414 1 98.25 168 LEU A CA 1
ATOM 1295 C C . LEU A 1 168 ? 20.828 -19.312 -10.773 1 98.25 168 LEU A C 1
ATOM 1297 O O . LEU A 1 168 ? 21.625 -18.844 -9.953 1 98.25 168 LEU A O 1
ATOM 1301 N N . VAL A 1 169 ? 20.719 -18.828 -12.039 1 98.56 169 VAL A N 1
ATOM 1302 C CA . VAL A 1 169 ? 21.547 -17.719 -12.516 1 98.56 169 VAL A CA 1
ATOM 1303 C C . VAL A 1 169 ? 20.672 -16.688 -13.234 1 98.56 169 VAL A C 1
ATOM 1305 O O . VAL A 1 169 ? 19.859 -17.047 -14.078 1 98.56 169 VAL A O 1
ATOM 1308 N N . ALA A 1 170 ? 20.781 -15.445 -12.891 1 98.56 170 ALA A N 1
ATOM 1309 C CA . ALA A 1 170 ? 20.094 -14.344 -13.555 1 98.56 170 ALA A CA 1
ATOM 1310 C C . ALA A 1 170 ? 21.062 -13.203 -13.859 1 98.56 170 ALA A C 1
ATOM 1312 O O . ALA A 1 170 ? 22 -12.961 -13.109 1 98.56 170 ALA A O 1
ATOM 1313 N N . THR A 1 171 ? 20.859 -12.531 -14.945 1 98.19 171 THR A N 1
ATOM 1314 C CA . THR A 1 171 ? 21.703 -11.398 -15.32 1 98.19 171 THR A CA 1
ATOM 1315 C C . THR A 1 171 ? 20.953 -10.43 -16.219 1 98.19 171 THR A C 1
ATOM 1317 O O . THR A 1 171 ? 20.031 -10.836 -16.938 1 98.19 171 THR A O 1
ATOM 1320 N N . ASP A 1 172 ? 21.266 -9.211 -16.094 1 96.94 172 ASP A N 1
ATOM 1321 C CA . ASP A 1 172 ? 20.781 -8.203 -17.031 1 96.94 172 ASP A CA 1
ATOM 1322 C C . ASP A 1 172 ? 21.938 -7.621 -17.844 1 96.94 172 ASP A C 1
ATOM 1324 O O . ASP A 1 172 ? 21.828 -6.523 -18.391 1 96.94 172 ASP A O 1
ATOM 1328 N N . SER A 1 173 ? 23.047 -8.297 -17.891 1 94.62 173 SER A N 1
ATOM 1329 C CA . SER A 1 173 ? 24.266 -7.973 -18.625 1 94.62 173 SER A CA 1
ATOM 1330 C C . SER A 1 173 ? 25.141 -6.988 -17.859 1 94.62 173 SER A C 1
ATOM 1332 O O . SER A 1 173 ? 26.344 -6.875 -18.125 1 94.62 173 SER A O 1
ATOM 1334 N N . ARG A 1 174 ? 24.672 -6.309 -16.891 1 95.5 174 ARG A N 1
ATOM 1335 C CA . ARG A 1 174 ? 25.469 -5.383 -16.094 1 95.5 174 ARG A CA 1
ATOM 1336 C C . ARG A 1 174 ? 25.797 -5.984 -14.727 1 95.5 174 ARG A C 1
ATOM 1338 O O . ARG A 1 174 ? 26.703 -5.508 -14.031 1 95.5 174 ARG A O 1
ATOM 1345 N N . ARG A 1 175 ? 25 -6.906 -14.406 1 98.06 175 ARG A N 1
ATOM 1346 C CA . ARG A 1 175 ? 25.156 -7.629 -13.148 1 98.06 175 ARG A CA 1
ATOM 1347 C C . ARG A 1 175 ? 24.719 -9.086 -13.297 1 98.06 175 ARG A C 1
ATOM 1349 O O . ARG A 1 175 ? 24.078 -9.445 -14.281 1 98.06 175 ARG A O 1
ATOM 1356 N N . LEU A 1 176 ? 25.188 -9.906 -12.328 1 98.56 176 LEU A N 1
ATOM 1357 C CA . LEU A 1 176 ? 24.891 -11.336 -12.328 1 98.56 176 LEU A CA 1
ATOM 1358 C C . LEU A 1 176 ? 24.672 -11.852 -10.914 1 98.56 176 LEU A C 1
ATOM 1360 O O . LEU A 1 176 ? 25.453 -11.539 -10.008 1 98.56 176 LEU A O 1
ATOM 1364 N N . ALA A 1 177 ? 23.578 -12.57 -10.703 1 98.81 177 ALA A N 1
ATOM 1365 C CA . ALA A 1 177 ? 23.297 -13.242 -9.438 1 98.81 177 ALA A CA 1
ATOM 1366 C C . ALA A 1 177 ? 23.25 -14.758 -9.625 1 98.81 177 ALA A C 1
ATOM 1368 O O . ALA A 1 177 ? 22.594 -15.25 -10.547 1 98.81 177 ALA A O 1
ATOM 1369 N N . LEU A 1 178 ? 23.938 -15.453 -8.773 1 98.44 178 LEU A N 1
ATOM 1370 C CA . LEU A 1 178 ? 24.047 -16.906 -8.859 1 98.44 178 LEU A CA 1
ATOM 1371 C C . LEU A 1 178 ? 23.969 -17.531 -7.473 1 98.44 178 LEU A C 1
ATOM 1373 O O . LEU A 1 178 ? 24.656 -17.078 -6.543 1 98.44 178 LEU A O 1
ATOM 1377 N N . MET A 1 179 ? 23.156 -18.5 -7.316 1 98.19 179 MET A N 1
ATOM 1378 C CA . MET A 1 179 ? 23.094 -19.234 -6.062 1 98.19 179 MET A CA 1
ATOM 1379 C C . MET A 1 179 ? 23 -20.734 -6.328 1 98.19 179 MET A C 1
ATOM 1381 O O . MET A 1 179 ? 22.25 -21.172 -7.207 1 98.19 179 MET A O 1
ATOM 1385 N N . SER A 1 180 ? 23.734 -21.453 -5.598 1 97.06 180 SER A N 1
ATOM 1386 C CA . SER A 1 180 ? 23.734 -22.906 -5.688 1 97.06 180 SER A CA 1
ATOM 1387 C C . SER A 1 180 ? 23.188 -23.531 -4.41 1 97.06 180 SER A C 1
ATOM 1389 O O . SER A 1 180 ? 23.312 -22.969 -3.326 1 97.06 180 SER A O 1
ATOM 1391 N N . ALA A 1 181 ? 22.625 -24.641 -4.543 1 96.94 181 ALA A N 1
ATOM 1392 C CA . ALA A 1 181 ? 22.125 -25.406 -3.406 1 96.94 181 ALA A CA 1
ATOM 1393 C C . ALA A 1 181 ? 22.062 -26.891 -3.734 1 96.94 181 ALA A C 1
ATOM 1395 O O . ALA A 1 181 ? 22.25 -27.297 -4.887 1 96.94 181 ALA A O 1
ATOM 1396 N N . SER A 1 182 ? 21.844 -27.641 -2.689 1 96.5 182 SER A N 1
ATOM 1397 C CA . SER A 1 182 ? 21.703 -29.078 -2.883 1 96.5 182 SER A CA 1
ATOM 1398 C C . SER A 1 182 ? 20.312 -29.438 -3.408 1 96.5 182 SER A C 1
ATOM 1400 O O . SER A 1 182 ? 19.344 -28.734 -3.121 1 96.5 182 SER A O 1
ATOM 1402 N N . CYS A 1 183 ? 20.297 -30.453 -4.223 1 96.75 183 CYS A N 1
ATOM 1403 C CA . CYS A 1 183 ? 19.031 -31 -4.703 1 96.75 183 CYS A CA 1
ATOM 1404 C C . CYS A 1 183 ? 19.109 -32.531 -4.844 1 96.75 183 CYS A C 1
ATOM 1406 O O . CYS A 1 183 ? 20.188 -33.094 -4.688 1 96.75 183 CYS A O 1
ATOM 1408 N N . SER A 1 184 ? 18.031 -33.125 -4.895 1 96.81 184 SER A N 1
ATOM 1409 C CA . SER A 1 184 ? 17.953 -34.562 -5.207 1 96.81 184 SER A CA 1
ATOM 1410 C C . SER A 1 184 ? 17.016 -34.812 -6.383 1 96.81 184 SER A C 1
ATOM 1412 O O . SER A 1 184 ? 16.516 -33.844 -7.004 1 96.81 184 SER A O 1
ATOM 1414 N N . TYR A 1 185 ? 16.938 -36.062 -6.773 1 96.38 185 TYR A N 1
ATOM 1415 C CA . TYR A 1 185 ? 16.141 -36.406 -7.949 1 96.38 185 TYR A CA 1
ATOM 1416 C C . TYR A 1 185 ? 15.195 -37.562 -7.66 1 96.38 185 TYR A C 1
ATOM 1418 O O . TYR A 1 185 ? 15.555 -38.5 -6.918 1 96.38 185 TYR A O 1
ATOM 1426 N N . LYS A 1 186 ? 14.102 -37.406 -8.141 1 96.12 186 LYS A N 1
ATOM 1427 C CA . LYS A 1 186 ? 13.281 -38.594 -8.398 1 96.12 186 LYS A CA 1
ATOM 1428 C C . LYS A 1 186 ? 13.414 -39.062 -9.844 1 96.12 186 LYS A C 1
ATOM 1430 O O . LYS A 1 186 ? 13.297 -38.25 -10.766 1 96.12 186 LYS A O 1
ATOM 1435 N N . GLY A 1 187 ? 13.773 -40.312 -10.016 1 94.81 187 GLY A N 1
ATOM 1436 C CA . GLY A 1 187 ? 14.039 -40.781 -11.367 1 94.81 187 GLY A CA 1
ATOM 1437 C C . GLY A 1 187 ? 15.398 -40.344 -11.898 1 94.81 187 GLY A C 1
ATOM 1438 O O . GLY A 1 187 ? 16.375 -40.312 -11.148 1 94.81 187 GLY A O 1
ATOM 1439 N N . GLU A 1 188 ? 15.398 -40.094 -13.227 1 89.94 188 GLU A N 1
ATOM 1440 C CA . GLU A 1 188 ? 16.656 -39.688 -13.867 1 89.94 188 GLU A CA 1
ATOM 1441 C C . GLU A 1 188 ? 16.844 -38.188 -13.828 1 89.94 188 GLU A C 1
ATOM 1443 O O . GLU A 1 188 ? 15.898 -37.438 -14.016 1 89.94 188 GLU A O 1
ATOM 1448 N N . PRO A 1 189 ? 18.016 -37.875 -13.578 1 87.44 189 PRO A N 1
ATOM 1449 C CA . PRO A 1 189 ? 18.297 -36.438 -13.688 1 87.44 189 PRO A CA 1
ATOM 1450 C C . PRO A 1 189 ? 18.031 -35.875 -15.086 1 87.44 189 PRO A C 1
ATOM 1452 O O . PRO A 1 189 ? 18.25 -36.594 -16.078 1 87.44 189 PRO A O 1
ATOM 1455 N N . PRO A 1 190 ? 17.562 -34.688 -15.039 1 82.75 190 PRO A N 1
ATOM 1456 C CA . PRO A 1 190 ? 17.312 -34.094 -16.359 1 82.75 190 PRO A CA 1
ATOM 1457 C C . PRO A 1 190 ? 18.594 -33.906 -17.156 1 82.75 190 PRO A C 1
ATOM 1459 O O . PRO A 1 190 ? 19.656 -33.594 -16.594 1 82.75 190 PRO A O 1
ATOM 1462 N N . THR A 1 191 ? 18.531 -34.188 -18.469 1 80.5 191 THR A N 1
ATOM 1463 C CA . THR A 1 191 ? 19.656 -33.969 -19.359 1 80.5 191 THR A CA 1
ATOM 1464 C C . THR A 1 191 ? 19.25 -33.125 -20.562 1 80.5 191 THR A C 1
ATOM 1466 O O . THR A 1 191 ? 19.281 -33.594 -21.703 1 80.5 191 THR A O 1
ATOM 1469 N N . PRO A 1 192 ? 18.875 -31.969 -20.234 1 79.25 192 PRO A N 1
ATOM 1470 C CA . PRO A 1 192 ? 18.5 -31.125 -21.359 1 79.25 192 PRO A CA 1
ATOM 1471 C C . PRO A 1 192 ? 19.672 -30.766 -22.266 1 79.25 192 PRO A C 1
ATOM 1473 O O . PRO A 1 192 ? 20.828 -30.812 -21.828 1 79.25 192 PRO A O 1
ATOM 1476 N N . GLU A 1 193 ? 19.328 -30.438 -23.547 1 78.81 193 GLU A N 1
ATOM 1477 C CA . GLU A 1 193 ? 20.391 -30.031 -24.469 1 78.81 193 GLU A CA 1
ATOM 1478 C C . GLU A 1 193 ? 21.094 -28.766 -23.969 1 78.81 193 GLU A C 1
ATOM 1480 O O . GLU A 1 193 ? 22.312 -28.656 -24.078 1 78.81 193 GLU A O 1
ATOM 1485 N N . SER A 1 194 ? 20.281 -27.875 -23.5 1 87.44 194 SER A N 1
ATOM 1486 C CA . SER A 1 194 ? 20.781 -26.656 -22.875 1 87.44 194 SER A CA 1
ATOM 1487 C C . SER A 1 194 ? 20.031 -26.344 -21.578 1 87.44 194 SER A C 1
ATOM 1489 O O . SER A 1 194 ? 18.875 -26.734 -21.406 1 87.44 194 SER A O 1
ATOM 1491 N N . PRO A 1 195 ? 20.734 -25.797 -20.75 1 92.75 195 PRO A N 1
ATOM 1492 C CA . PRO A 1 195 ? 20.047 -25.438 -19.5 1 92.75 195 PRO A CA 1
ATOM 1493 C C . PRO A 1 195 ? 18.828 -24.547 -19.75 1 92.75 195 PRO A C 1
ATOM 1495 O O . PRO A 1 195 ? 18.891 -23.594 -20.531 1 92.75 195 PRO A O 1
ATOM 1498 N N . PRO A 1 196 ? 17.781 -24.875 -19.125 1 94.94 196 PRO A N 1
ATOM 1499 C CA . PRO A 1 196 ? 16.562 -24.109 -19.375 1 94.94 196 PRO A CA 1
ATOM 1500 C C . PRO A 1 196 ? 16.578 -22.734 -18.703 1 94.94 196 PRO A C 1
ATOM 1502 O O . PRO A 1 196 ? 17.219 -22.562 -17.672 1 94.94 196 PRO A O 1
ATOM 1505 N N . VAL A 1 197 ? 15.898 -21.828 -19.344 1 96.69 197 VAL A N 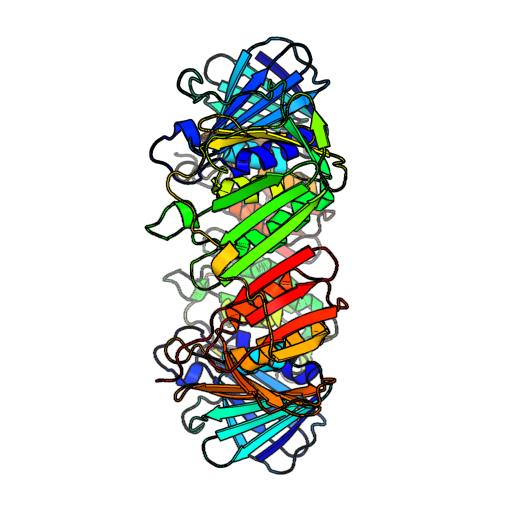1
ATOM 1506 C CA . VAL A 1 197 ? 15.648 -20.5 -18.766 1 96.69 197 VAL A CA 1
ATOM 1507 C C . VAL A 1 197 ? 14.164 -20.344 -18.453 1 96.69 197 VAL A C 1
ATOM 1509 O O . VAL A 1 197 ? 13.32 -20.422 -19.344 1 96.69 197 VAL A O 1
ATOM 1512 N N . ILE A 1 198 ? 13.906 -20.172 -17.172 1 95.81 198 ILE A N 1
ATOM 1513 C CA . ILE A 1 198 ? 12.523 -20.031 -16.719 1 95.81 198 ILE A CA 1
ATOM 1514 C C . ILE A 1 198 ? 12.156 -18.562 -16.625 1 95.81 198 ILE A C 1
ATOM 1516 O O . ILE A 1 198 ? 12.883 -17.766 -16 1 95.81 198 ILE A O 1
ATOM 1520 N N . PRO A 1 199 ? 11.039 -18.188 -17.188 1 95 199 PRO A N 1
ATOM 1521 C CA . PRO A 1 199 ? 10.648 -16.781 -17.141 1 95 199 PRO A CA 1
ATOM 1522 C C . PRO A 1 199 ? 10.57 -16.25 -15.711 1 95 199 PRO A C 1
ATOM 1524 O O . PRO A 1 199 ? 10.117 -16.953 -14.805 1 95 199 PRO A O 1
ATOM 1527 N N . ALA A 1 200 ? 10.977 -14.961 -15.539 1 96.06 200 ALA A N 1
ATOM 1528 C CA . ALA A 1 200 ? 10.945 -14.312 -14.227 1 96.06 200 ALA A CA 1
ATOM 1529 C C . ALA A 1 200 ? 9.531 -14.336 -13.641 1 96.06 200 ALA A C 1
ATOM 1531 O O . ALA A 1 200 ? 9.359 -14.531 -12.438 1 96.06 200 ALA A O 1
ATOM 1532 N N . LYS A 1 201 ? 8.586 -14.211 -14.453 1 91.38 201 LYS A N 1
ATOM 1533 C CA . LYS A 1 201 ? 7.199 -14.219 -14.008 1 91.38 201 LYS A CA 1
ATOM 1534 C C . LYS A 1 201 ? 6.84 -15.555 -13.359 1 91.38 201 LYS A C 1
ATOM 1536 O O . LYS A 1 201 ? 6.215 -15.578 -12.297 1 91.38 201 LYS A O 1
ATOM 1541 N N . ALA A 1 202 ? 7.211 -16.594 -13.992 1 91.81 202 ALA A N 1
ATOM 1542 C CA . ALA A 1 202 ? 6.957 -17.922 -13.445 1 91.81 202 ALA A CA 1
ATOM 1543 C C . ALA A 1 202 ? 7.684 -18.125 -12.117 1 91.81 202 ALA A C 1
ATOM 1545 O O . ALA A 1 202 ? 7.117 -18.656 -11.172 1 91.81 202 ALA A O 1
ATOM 1546 N N . MET A 1 203 ? 8.867 -17.625 -12.078 1 94.38 203 MET A N 1
ATOM 1547 C CA . MET A 1 203 ? 9.672 -17.766 -10.867 1 94.38 203 MET A CA 1
ATOM 1548 C C . MET A 1 203 ? 9.039 -16.984 -9.711 1 94.38 203 MET A C 1
ATOM 1550 O O . MET A 1 203 ? 9.031 -17.453 -8.578 1 94.38 203 MET A O 1
ATOM 1554 N N . SER A 1 204 ? 8.594 -15.828 -10.016 1 93.19 204 SER A N 1
ATOM 1555 C CA . SER A 1 204 ? 7.906 -15.031 -9.008 1 93.19 204 SER A CA 1
ATOM 1556 C C . SER A 1 204 ? 6.672 -15.75 -8.477 1 93.19 204 SER A C 1
ATOM 1558 O O . SER A 1 204 ? 6.387 -15.703 -7.277 1 93.19 204 SER A O 1
ATOM 1560 N N . MET A 1 205 ? 5.977 -16.422 -9.312 1 88.5 205 MET A N 1
ATOM 1561 C CA . MET A 1 205 ? 4.793 -17.172 -8.906 1 88.5 205 MET A CA 1
ATOM 1562 C C . MET A 1 205 ? 5.172 -18.344 -8 1 88.5 205 MET A C 1
ATOM 1564 O O . MET A 1 205 ? 4.465 -18.641 -7.039 1 88.5 205 MET A O 1
ATOM 1568 N N . ILE A 1 206 ? 6.242 -18.953 -8.359 1 88.31 206 ILE A N 1
ATOM 1569 C CA . ILE A 1 206 ? 6.746 -20.047 -7.535 1 88.31 206 ILE A CA 1
ATOM 1570 C C . ILE A 1 206 ? 7.055 -19.531 -6.129 1 88.31 206 ILE A C 1
ATOM 1572 O O . ILE A 1 206 ? 6.605 -20.109 -5.137 1 88.31 206 ILE A O 1
ATOM 1576 N N . GLU A 1 207 ? 7.762 -18.469 -6.117 1 91.31 207 GLU A N 1
ATOM 1577 C CA . GLU A 1 207 ? 8.156 -17.891 -4.836 1 91.31 207 GLU A CA 1
ATOM 1578 C C . GLU A 1 207 ? 6.938 -17.578 -3.969 1 91.31 207 GLU A C 1
ATOM 1580 O O . GLU A 1 207 ? 6.926 -17.906 -2.777 1 91.31 207 GLU A O 1
ATOM 1585 N N . ARG A 1 208 ? 5.902 -17.062 -4.523 1 86.38 208 ARG A N 1
ATOM 1586 C CA . ARG A 1 208 ? 4.719 -16.625 -3.791 1 86.38 208 ARG A CA 1
ATOM 1587 C C . ARG A 1 208 ? 3.859 -17.812 -3.379 1 86.38 208 ARG A C 1
ATOM 1589 O O . ARG A 1 208 ? 3.066 -17.719 -2.438 1 86.38 208 ARG A O 1
ATOM 1596 N N . SER A 1 209 ? 3.949 -18.875 -4.145 1 83.19 209 SER A N 1
ATOM 1597 C CA . SER A 1 209 ? 3.1 -20.031 -3.9 1 83.19 209 SER A CA 1
ATOM 1598 C C . SER A 1 209 ? 3.645 -20.891 -2.76 1 83.19 209 SER A C 1
ATOM 1600 O O . SER A 1 209 ? 2.936 -21.734 -2.223 1 83.19 209 SER A O 1
ATOM 1602 N N . LEU A 1 210 ? 4.859 -20.625 -2.469 1 85.69 210 LEU A N 1
ATOM 1603 C CA . LEU A 1 210 ? 5.496 -21.438 -1.439 1 85.69 210 LEU A CA 1
ATOM 1604 C C . LEU A 1 210 ? 5.07 -20.984 -0.047 1 85.69 210 LEU A C 1
ATOM 1606 O O . LEU A 1 210 ? 5.094 -19.781 0.252 1 85.69 210 LEU A O 1
ATOM 1610 N N . SER A 1 211 ? 4.48 -21.906 0.655 1 75.88 211 SER A N 1
ATOM 1611 C CA . SER A 1 211 ? 4.109 -21.625 2.039 1 75.88 211 SER A CA 1
ATOM 1612 C C . SER A 1 211 ? 5.195 -22.094 3.004 1 75.88 211 SER A C 1
ATOM 1614 O O . SER A 1 211 ? 6.078 -22.875 2.629 1 75.88 211 SER A O 1
ATOM 1616 N N . ASP A 1 212 ? 5.137 -21.625 4.207 1 70.31 212 ASP A N 1
ATOM 1617 C CA . ASP A 1 212 ? 6.102 -22 5.234 1 70.31 212 ASP A CA 1
ATOM 1618 C C . ASP A 1 212 ? 6 -23.484 5.574 1 70.31 212 ASP A C 1
ATOM 1620 O O . ASP A 1 212 ? 6.945 -24.078 6.102 1 70.31 212 ASP A O 1
ATOM 1624 N N . ASP A 1 213 ? 4.887 -24.031 5.156 1 74.56 213 ASP A N 1
ATOM 1625 C CA . ASP A 1 213 ? 4.637 -25.422 5.516 1 74.56 213 ASP A CA 1
ATOM 1626 C C . ASP A 1 213 ? 5.18 -26.375 4.449 1 74.56 213 ASP A C 1
ATOM 1628 O O . ASP A 1 213 ? 5.238 -27.594 4.664 1 74.56 213 ASP A O 1
ATOM 1632 N N . ASP A 1 214 ? 5.539 -25.75 3.375 1 79.81 214 ASP A N 1
ATOM 1633 C CA . ASP A 1 214 ? 6.023 -26.609 2.297 1 79.81 214 ASP A CA 1
ATOM 1634 C C . ASP A 1 214 ? 7.422 -27.141 2.605 1 79.81 214 ASP A C 1
ATOM 1636 O O . ASP A 1 214 ? 8.289 -26.406 3.059 1 79.81 214 ASP A O 1
ATOM 1640 N N . LYS A 1 215 ? 7.555 -28.438 2.385 1 86.06 215 LYS A N 1
ATOM 1641 C CA . LYS A 1 215 ? 8.852 -29.031 2.695 1 86.06 215 LYS A CA 1
ATOM 1642 C C . LYS A 1 215 ? 9.711 -29.172 1.438 1 86.06 215 LYS A C 1
ATOM 1644 O O . LYS A 1 215 ? 10.898 -28.828 1.448 1 86.06 215 LYS A O 1
ATOM 1649 N N . GLU A 1 216 ? 9 -29.656 0.308 1 94.12 216 GLU A N 1
ATOM 1650 C CA . GLU A 1 216 ? 9.773 -29.891 -0.913 1 94.12 216 GLU A CA 1
ATOM 1651 C C . GLU A 1 216 ? 9.062 -29.297 -2.129 1 94.12 216 GLU A C 1
ATOM 1653 O O . GLU A 1 216 ? 7.844 -29.141 -2.131 1 94.12 216 GLU A O 1
ATOM 1658 N N . VAL A 1 217 ? 9.836 -28.953 -3.047 1 95.5 217 VAL A N 1
ATOM 1659 C CA . VAL A 1 217 ? 9.383 -28.5 -4.359 1 95.5 217 VAL A CA 1
ATOM 1660 C C . VAL A 1 217 ? 9.883 -29.469 -5.434 1 95.5 217 VAL A C 1
ATOM 1662 O O . VAL A 1 217 ? 11.047 -29.875 -5.414 1 95.5 217 VAL A O 1
ATOM 1665 N N . HIS A 1 218 ? 8.945 -29.859 -6.32 1 96.19 218 HIS A N 1
ATOM 1666 C CA . HIS A 1 218 ? 9.273 -30.734 -7.441 1 96.19 218 HIS A CA 1
ATOM 1667 C C . HIS A 1 218 ? 9.328 -29.953 -8.75 1 96.19 218 HIS A C 1
ATOM 1669 O O . HIS A 1 218 ? 8.367 -29.266 -9.109 1 96.19 218 HIS A O 1
ATOM 1675 N N . ILE A 1 219 ? 10.453 -30.078 -9.414 1 95.81 219 ILE A N 1
ATOM 1676 C CA . ILE A 1 219 ? 10.656 -29.328 -10.648 1 95.81 219 ILE A CA 1
ATOM 1677 C C . ILE A 1 219 ? 10.875 -30.297 -11.812 1 95.81 219 ILE A C 1
ATOM 1679 O O . ILE A 1 219 ? 11.891 -31 -11.852 1 95.81 219 ILE A O 1
ATOM 1683 N N . ALA A 1 220 ? 9.961 -30.328 -12.711 1 96 220 ALA A N 1
ATOM 1684 C CA . ALA A 1 220 ? 10.078 -31.141 -13.922 1 96 220 ALA A CA 1
ATOM 1685 C C . ALA A 1 220 ? 10.367 -30.266 -15.141 1 96 220 ALA A C 1
ATOM 1687 O O . ALA A 1 220 ? 9.531 -29.453 -15.555 1 96 220 ALA A O 1
ATOM 1688 N N . ILE A 1 221 ? 11.523 -30.438 -15.648 1 93.12 221 ILE A N 1
ATOM 1689 C CA . ILE A 1 221 ? 11.914 -29.703 -16.844 1 93.12 221 ILE A CA 1
ATOM 1690 C C . ILE A 1 221 ? 11.664 -30.562 -18.078 1 93.12 221 ILE A C 1
ATOM 1692 O O . ILE A 1 221 ? 12.18 -31.672 -18.188 1 93.12 221 ILE A O 1
ATOM 1696 N N . ARG A 1 222 ? 10.898 -29.984 -18.984 1 91.06 222 ARG A N 1
ATOM 1697 C CA . ARG A 1 222 ? 10.617 -30.641 -20.25 1 91.06 222 ARG A CA 1
ATOM 1698 C C . ARG A 1 222 ? 11.234 -29.875 -21.422 1 91.06 222 ARG A C 1
ATOM 1700 O O . ARG A 1 222 ? 12.086 -29.016 -21.219 1 91.06 222 ARG A O 1
ATOM 1707 N N . ASP A 1 223 ? 10.891 -30.297 -22.672 1 88.69 223 ASP A N 1
ATOM 1708 C CA . ASP A 1 223 ? 11.555 -29.734 -23.844 1 88.69 223 ASP A CA 1
ATOM 1709 C C . ASP A 1 223 ? 11.234 -28.25 -24 1 88.69 223 ASP A C 1
ATOM 1711 O O . ASP A 1 223 ? 12.109 -27.438 -24.328 1 88.69 223 ASP A O 1
ATOM 1715 N N . ASN A 1 224 ? 10.016 -27.969 -23.703 1 90.38 224 ASN A N 1
ATOM 1716 C CA . ASN A 1 224 ? 9.609 -26.609 -24.016 1 90.38 224 ASN A CA 1
ATOM 1717 C C . ASN A 1 224 ? 8.922 -25.938 -22.828 1 90.38 224 ASN A C 1
ATOM 1719 O O . ASN A 1 224 ? 8.523 -24.766 -22.922 1 90.38 224 ASN A O 1
ATOM 1723 N N . ASP A 1 225 ? 8.797 -26.703 -21.734 1 93.38 225 ASP A N 1
ATOM 1724 C CA . ASP A 1 225 ? 8.078 -26.125 -20.609 1 93.38 225 ASP A CA 1
ATOM 1725 C C . ASP A 1 225 ? 8.578 -26.734 -19.281 1 93.38 225 ASP A C 1
ATOM 1727 O O . ASP A 1 225 ? 9.453 -27.609 -19.281 1 93.38 225 ASP A O 1
ATOM 1731 N N . ILE A 1 226 ? 8.109 -26.203 -18.266 1 93.69 226 ILE A N 1
ATOM 1732 C CA . ILE A 1 226 ? 8.484 -26.625 -16.922 1 93.69 226 ILE A CA 1
ATOM 1733 C C . ILE A 1 226 ? 7.234 -26.781 -16.062 1 93.69 226 ILE A C 1
ATOM 1735 O O . ILE A 1 226 ? 6.277 -26.016 -16.203 1 93.69 226 ILE A O 1
ATOM 1739 N N . LEU A 1 227 ? 7.258 -27.734 -15.172 1 95.88 227 LEU A N 1
ATOM 1740 C CA . LEU A 1 227 ? 6.242 -27.922 -14.141 1 95.88 227 LEU A CA 1
ATOM 1741 C C . LEU A 1 227 ? 6.855 -27.844 -12.75 1 95.88 227 LEU A C 1
ATOM 1743 O O . LEU A 1 227 ? 7.875 -28.484 -12.477 1 95.88 227 LEU A O 1
ATOM 1747 N N . ILE A 1 228 ? 6.25 -27.078 -11.945 1 94.5 228 ILE A N 1
ATOM 1748 C CA . ILE A 1 228 ? 6.711 -26.953 -10.57 1 94.5 228 ILE A CA 1
ATOM 1749 C C . ILE A 1 228 ? 5.566 -27.266 -9.609 1 94.5 228 ILE A C 1
ATOM 1751 O O . ILE A 1 228 ? 4.516 -26.625 -9.656 1 94.5 228 ILE A O 1
ATOM 1755 N N . ARG A 1 229 ? 5.77 -28.203 -8.781 1 94.44 229 ARG A N 1
ATOM 1756 C CA . ARG A 1 229 ? 4.734 -28.578 -7.828 1 94.44 229 ARG A CA 1
ATOM 1757 C C . ARG A 1 229 ? 5.184 -28.312 -6.395 1 94.44 229 ARG A C 1
ATOM 1759 O O . ARG A 1 229 ? 6.281 -28.703 -5.996 1 94.44 229 ARG A O 1
ATOM 1766 N N . SER A 1 230 ? 4.414 -27.656 -5.715 1 89.56 230 SER A N 1
ATOM 1767 C CA . SER A 1 230 ? 4.59 -27.406 -4.285 1 89.56 230 SER A CA 1
ATOM 1768 C C . SER A 1 230 ? 3.256 -27.484 -3.545 1 89.56 230 SER A C 1
ATOM 1770 O O . SER A 1 230 ? 2.373 -26.656 -3.762 1 89.56 230 SER A O 1
ATOM 1772 N N . GLY A 1 231 ? 3.152 -28.438 -2.604 1 86.94 231 GLY A N 1
ATOM 1773 C CA . GLY A 1 231 ? 1.898 -28.609 -1.887 1 86.94 231 GLY A CA 1
ATOM 1774 C C . GLY A 1 231 ? 0.72 -28.875 -2.803 1 86.94 231 GLY A C 1
ATOM 1775 O O . GLY A 1 231 ? 0.709 -29.875 -3.525 1 86.94 231 GLY A O 1
ATOM 1776 N N . HIS A 1 232 ? -0.23 -27.891 -2.852 1 89.38 232 HIS A N 1
ATOM 1777 C CA . HIS A 1 232 ? -1.467 -28.062 -3.604 1 89.38 232 HIS A CA 1
ATOM 1778 C C . HIS A 1 232 ? -1.363 -27.422 -4.988 1 89.38 232 HIS A C 1
ATOM 1780 O O . HIS A 1 232 ? -2.27 -27.578 -5.809 1 89.38 232 HIS A O 1
ATOM 1786 N N . SER A 1 233 ? -0.207 -26.828 -5.262 1 92.19 233 SER A N 1
ATOM 1787 C CA . SER A 1 233 ? -0.105 -26.016 -6.469 1 92.19 233 SER A CA 1
ATOM 1788 C C . SER A 1 233 ? 0.832 -26.656 -7.488 1 92.19 233 SER A C 1
ATOM 1790 O O . SER A 1 233 ? 1.862 -27.219 -7.121 1 92.19 233 SER A O 1
ATOM 1792 N N . THR A 1 234 ? 0.455 -26.609 -8.688 1 94.88 234 THR A N 1
ATOM 1793 C CA . THR A 1 234 ? 1.312 -26.891 -9.836 1 94.88 234 THR A CA 1
ATOM 1794 C C . THR A 1 234 ? 1.389 -25.688 -10.766 1 94.88 234 THR A C 1
ATOM 1796 O O . THR A 1 234 ? 0.36 -25.188 -11.227 1 94.88 234 THR A O 1
ATOM 1799 N N . ILE A 1 235 ? 2.578 -25.266 -10.984 1 95.12 235 ILE A N 1
ATOM 1800 C CA . ILE A 1 235 ? 2.807 -24.141 -11.875 1 95.12 235 ILE A CA 1
ATOM 1801 C C . ILE A 1 235 ? 3.391 -24.625 -13.203 1 95.12 235 ILE A C 1
ATOM 1803 O O . ILE A 1 235 ? 4.297 -25.469 -13.211 1 95.12 235 ILE A O 1
ATOM 1807 N N . TYR A 1 236 ? 2.793 -24.156 -14.25 1 95.31 236 TYR A N 1
ATOM 1808 C CA . TYR A 1 236 ? 3.266 -24.422 -15.602 1 95.31 236 TYR A CA 1
ATOM 1809 C C . TYR A 1 236 ? 3.814 -23.156 -16.25 1 95.31 236 TYR A C 1
ATOM 1811 O O . TYR A 1 236 ? 3.225 -22.078 -16.109 1 95.31 236 TYR A O 1
ATOM 1819 N N . SER A 1 237 ? 4.895 -23.297 -16.953 1 95.06 237 SER A N 1
ATOM 1820 C CA . SER A 1 237 ? 5.402 -22.172 -17.719 1 95.06 237 SER A CA 1
ATOM 1821 C C . SER A 1 237 ? 6.176 -22.656 -18.953 1 95.06 237 SER A C 1
ATOM 1823 O O . SER A 1 237 ? 6.852 -23.688 -18.906 1 95.06 237 SER A O 1
ATOM 1825 N N . ARG A 1 238 ? 6.008 -21.859 -20.016 1 93 238 ARG A N 1
ATOM 1826 C CA . ARG A 1 238 ? 6.918 -22.062 -21.141 1 93 238 ARG A CA 1
ATOM 1827 C C . ARG A 1 238 ? 8.32 -21.578 -20.797 1 93 238 ARG A C 1
ATOM 1829 O O . ARG A 1 238 ? 8.492 -20.672 -19.969 1 93 238 ARG A O 1
ATOM 1836 N N . LEU A 1 239 ? 9.273 -22.234 -21.406 1 94.69 239 LEU A N 1
ATOM 1837 C CA . LEU A 1 239 ? 10.656 -21.797 -21.234 1 94.69 239 LEU A CA 1
ATOM 1838 C C . LEU A 1 239 ? 10.953 -20.594 -22.125 1 94.69 239 LEU A C 1
ATOM 1840 O O . LEU A 1 239 ? 10.32 -20.406 -23.156 1 94.69 239 LEU A O 1
ATOM 1844 N N . VAL A 1 240 ? 11.859 -19.766 -21.609 1 93.88 240 VAL A N 1
ATOM 1845 C CA . VAL A 1 240 ? 12.312 -18.641 -22.422 1 93.88 240 VAL A CA 1
ATOM 1846 C C . VAL A 1 240 ? 13.203 -19.141 -23.547 1 93.88 240 VAL A C 1
ATOM 1848 O O . VAL A 1 240 ? 14.062 -20 -23.328 1 93.88 240 VAL A O 1
ATOM 1851 N N . GLU A 1 241 ? 12.977 -18.609 -24.688 1 88.56 241 GLU A N 1
ATOM 1852 C CA . GLU A 1 241 ? 13.812 -18.984 -25.828 1 88.56 241 GLU A CA 1
ATOM 1853 C C . GLU A 1 241 ? 15.07 -18.141 -25.891 1 88.56 241 GLU A C 1
ATOM 1855 O O . GLU A 1 241 ? 15.102 -17.016 -25.375 1 88.56 241 GLU A O 1
ATOM 1860 N N . GLY A 1 242 ? 16.141 -18.734 -26.562 1 88.44 242 GLY A N 1
ATOM 1861 C CA . GLY A 1 242 ? 17.359 -18 -26.781 1 88.44 242 GLY A CA 1
ATOM 1862 C C . GLY A 1 242 ? 18.547 -18.547 -25.984 1 88.44 242 GLY A C 1
ATOM 1863 O O . GLY A 1 242 ? 18.375 -19.438 -25.156 1 88.44 242 GLY A O 1
ATOM 1864 N N . ARG A 1 243 ? 19.609 -17.984 -26.297 1 90.5 243 ARG A N 1
ATOM 1865 C CA . ARG A 1 243 ? 20.844 -18.438 -25.672 1 90.5 243 ARG A CA 1
ATOM 1866 C C . ARG A 1 243 ? 21.203 -17.562 -24.469 1 90.5 243 ARG A C 1
ATOM 1868 O O . ARG A 1 243 ? 21.312 -16.344 -24.594 1 90.5 243 ARG A O 1
ATOM 1875 N N . PHE A 1 244 ? 21.281 -18.25 -23.344 1 95.5 244 PHE A N 1
ATOM 1876 C CA . PHE A 1 244 ? 21.734 -17.547 -22.156 1 95.5 244 PHE A CA 1
ATOM 1877 C C . PHE A 1 244 ? 23.219 -17.234 -22.234 1 95.5 244 PHE A C 1
ATOM 1879 O O . PHE A 1 244 ? 24.016 -18.031 -22.734 1 95.5 244 PHE A O 1
ATOM 1886 N N . PRO A 1 245 ? 23.672 -16.094 -21.766 1 94.12 245 PRO A N 1
ATOM 1887 C CA . PRO A 1 245 ? 25.078 -15.734 -21.859 1 94.12 245 PRO A CA 1
ATOM 1888 C C . PRO A 1 245 ? 25.984 -16.703 -21.094 1 94.12 245 PRO A C 1
ATOM 1890 O O . PRO A 1 245 ? 25.562 -17.312 -20.109 1 94.12 245 PRO A O 1
ATOM 1893 N N . LYS A 1 246 ? 27.188 -16.812 -21.641 1 93.5 246 LYS A N 1
ATOM 1894 C CA . LYS A 1 246 ? 28.203 -17.562 -20.906 1 93.5 246 LYS A CA 1
ATOM 1895 C C . LYS A 1 246 ? 28.656 -16.812 -19.656 1 93.5 246 LYS A C 1
ATOM 1897 O O . LYS A 1 246 ? 29.656 -16.094 -19.688 1 93.5 246 LYS A O 1
ATOM 1902 N N . TYR A 1 247 ? 28.031 -17.078 -18.594 1 95.06 247 TYR A N 1
ATOM 1903 C CA . TYR A 1 247 ? 28.141 -16.219 -17.422 1 95.06 247 TYR A CA 1
ATOM 1904 C C . TYR A 1 247 ? 29.391 -16.547 -16.609 1 95.06 247 TYR A C 1
ATOM 1906 O O . TYR A 1 247 ? 29.891 -15.719 -15.852 1 95.06 247 TYR A O 1
ATOM 1914 N N . ASP A 1 248 ? 29.922 -17.75 -16.734 1 93.19 248 ASP A N 1
ATOM 1915 C CA . ASP A 1 248 ? 31.062 -18.188 -15.953 1 93.19 248 ASP A CA 1
ATOM 1916 C C . ASP A 1 248 ? 32.281 -17.297 -16.203 1 93.19 248 ASP A C 1
ATOM 1918 O O . ASP A 1 248 ? 33.094 -17.062 -15.305 1 93.19 248 ASP A O 1
ATOM 1922 N N . ALA A 1 249 ? 32.344 -16.797 -17.375 1 92.06 249 ALA A N 1
ATOM 1923 C CA . ALA A 1 249 ? 33.5 -16 -17.797 1 92.06 249 ALA A CA 1
ATOM 1924 C C . ALA A 1 249 ? 33.5 -14.648 -17.109 1 92.06 249 ALA A C 1
ATOM 1926 O O . ALA A 1 249 ? 34.562 -14.016 -16.984 1 92.06 249 ALA A O 1
ATOM 1927 N N . VAL A 1 250 ? 32.438 -14.172 -16.625 1 92.44 250 VAL A N 1
ATOM 1928 C CA . VAL A 1 250 ? 32.375 -12.82 -16.078 1 92.44 250 VAL A CA 1
ATOM 1929 C C . VAL A 1 250 ? 32.562 -12.859 -14.57 1 92.44 250 VAL A C 1
ATOM 1931 O O . VAL A 1 250 ? 32.75 -11.82 -13.93 1 92.44 250 VAL A O 1
ATOM 1934 N N . ILE A 1 251 ? 32.531 -14.016 -14 1 94.75 251 ILE A N 1
ATOM 1935 C CA . ILE A 1 251 ? 32.781 -14.164 -12.57 1 94.75 251 ILE A CA 1
ATOM 1936 C C . ILE A 1 251 ? 34.281 -14.07 -12.312 1 94.75 251 ILE A C 1
ATOM 1938 O O . ILE A 1 251 ? 35.062 -14.922 -12.766 1 94.75 251 ILE A O 1
ATOM 1942 N N . PRO A 1 252 ? 34.656 -13.109 -11.586 1 92.38 252 PRO A N 1
ATOM 1943 C CA . PRO A 1 252 ? 36.094 -12.945 -11.336 1 92.38 252 PRO A CA 1
ATOM 1944 C C . PRO A 1 252 ? 36.719 -14.148 -10.641 1 92.38 252 PRO A C 1
ATOM 1946 O O . PRO A 1 252 ? 36.219 -14.609 -9.617 1 92.38 252 PRO A O 1
ATOM 1949 N N . LYS A 1 253 ? 37.75 -14.656 -11.172 1 88.75 253 LYS A N 1
ATOM 1950 C CA . LYS A 1 253 ? 38.406 -15.828 -10.625 1 88.75 253 LYS A CA 1
ATOM 1951 C C . LYS A 1 253 ? 39.469 -15.422 -9.609 1 88.75 253 LYS A C 1
ATOM 1953 O O . LYS A 1 253 ? 39.781 -16.188 -8.695 1 88.75 253 LYS A O 1
ATOM 1958 N N . GLN A 1 254 ? 40.031 -14.266 -9.875 1 87.38 254 GLN A N 1
ATOM 1959 C CA . GLN A 1 254 ? 41.031 -13.719 -8.977 1 87.38 254 GLN A CA 1
ATOM 1960 C C . GLN A 1 254 ? 40.688 -12.289 -8.578 1 87.38 254 GLN A C 1
ATOM 1962 O O . GLN A 1 254 ? 40.031 -11.57 -9.312 1 87.38 254 GLN A O 1
ATOM 1967 N N . SER A 1 255 ? 41 -12.023 -7.324 1 87.06 255 SER A N 1
ATOM 1968 C CA . SER A 1 255 ? 40.812 -10.664 -6.836 1 87.06 255 SER A CA 1
ATOM 1969 C C . SER A 1 255 ? 42.062 -10.156 -6.113 1 87.06 255 SER A C 1
ATOM 1971 O O . SER A 1 255 ? 42.844 -10.945 -5.57 1 87.06 255 SER A O 1
ATOM 1973 N N . GLU A 1 256 ? 42.344 -8.977 -6.238 1 88.44 256 GLU A N 1
ATOM 1974 C CA . GLU A 1 256 ? 43.469 -8.344 -5.543 1 88.44 256 GLU A CA 1
ATOM 1975 C C . GLU A 1 256 ? 43.094 -8.008 -4.102 1 88.44 256 GLU A C 1
ATOM 1977 O O . GLU A 1 256 ? 43.938 -8.023 -3.217 1 88.44 256 GLU A O 1
ATOM 1982 N N . VAL A 1 257 ? 41.844 -7.715 -3.959 1 92.38 257 VAL A N 1
ATOM 1983 C CA . VAL A 1 257 ? 41.344 -7.289 -2.658 1 92.38 257 VAL A CA 1
ATOM 1984 C C . VAL A 1 257 ? 40.125 -8.133 -2.275 1 92.38 257 VAL A C 1
ATOM 1986 O O . VAL A 1 257 ? 39.281 -8.406 -3.111 1 92.38 257 VAL A O 1
ATOM 1989 N N . SER A 1 258 ? 40.156 -8.625 -1.076 1 93.81 258 SER A N 1
ATOM 1990 C CA . SER A 1 258 ? 39.031 -9.328 -0.472 1 93.81 258 SER A CA 1
ATOM 1991 C C . SER A 1 258 ? 38.719 -8.781 0.919 1 93.81 258 SER A C 1
ATOM 1993 O O . SER A 1 258 ? 39.594 -8.75 1.788 1 93.81 258 SER A O 1
ATOM 1995 N N . LEU A 1 259 ? 37.594 -8.258 1.104 1 94.25 259 LEU A N 1
ATOM 1996 C CA . LEU A 1 259 ? 37.281 -7.715 2.42 1 94.25 259 LEU A CA 1
ATOM 1997 C C . LEU A 1 259 ? 35.906 -8.141 2.869 1 94.25 259 LEU A C 1
ATOM 1999 O O . LEU A 1 259 ? 35.062 -8.484 2.041 1 94.25 259 LEU A O 1
ATOM 2003 N N . GLN A 1 260 ? 35.688 -8.164 4.156 1 96 260 GLN A N 1
ATOM 2004 C CA . GLN A 1 260 ? 34.406 -8.562 4.77 1 96 260 GLN A CA 1
ATOM 2005 C C . GLN A 1 260 ? 33.594 -7.348 5.164 1 96 260 GLN A C 1
ATOM 2007 O O . GLN A 1 260 ? 34.125 -6.375 5.703 1 96 260 GLN A O 1
ATOM 2012 N N . LEU A 1 261 ? 32.312 -7.418 4.855 1 97.75 261 LEU A N 1
ATOM 2013 C CA . LEU A 1 261 ? 31.375 -6.371 5.23 1 97.75 261 LEU A CA 1
ATOM 2014 C C . LEU A 1 261 ? 30.125 -6.969 5.883 1 97.75 261 LEU A C 1
ATOM 2016 O O . LEU A 1 261 ? 29.766 -8.109 5.594 1 97.75 261 LEU A O 1
ATOM 2020 N N . VAL A 1 262 ? 29.531 -6.234 6.727 1 97.62 262 VAL A N 1
ATOM 2021 C CA . VAL A 1 262 ? 28.25 -6.602 7.297 1 97.62 262 VAL A CA 1
ATOM 2022 C C . VAL A 1 262 ? 27.125 -5.957 6.492 1 97.62 262 VAL A C 1
ATOM 2024 O O . VAL A 1 262 ? 27.188 -4.773 6.145 1 97.62 262 VAL A O 1
ATOM 2027 N N . VAL A 1 263 ? 26.047 -6.648 6.238 1 98.44 263 VAL A N 1
ATOM 2028 C CA . VAL A 1 263 ? 25 -6.27 5.297 1 98.44 263 VAL A CA 1
ATOM 2029 C C . VAL A 1 263 ? 24.344 -4.977 5.758 1 98.44 263 VAL A C 1
ATOM 2031 O O . VAL A 1 263 ? 24.266 -4.008 5 1 98.44 263 VAL A O 1
ATOM 2034 N N . ASP A 1 264 ? 23.969 -4.914 6.961 1 97.56 264 ASP A N 1
ATOM 2035 C CA . ASP A 1 264 ? 23.109 -3.842 7.422 1 97.56 264 ASP A CA 1
ATOM 2036 C C . ASP A 1 264 ? 23.797 -2.484 7.316 1 97.56 264 ASP A C 1
ATOM 2038 O O . ASP A 1 264 ? 23.297 -1.574 6.656 1 97.56 264 ASP A O 1
ATOM 2042 N N . PRO A 1 265 ? 25.016 -2.281 7.898 1 96.56 265 PRO A N 1
ATOM 2043 C CA . PRO A 1 265 ? 25.688 -0.986 7.77 1 96.56 265 PRO A CA 1
ATOM 2044 C C . PRO A 1 265 ? 26.031 -0.641 6.32 1 96.56 265 PRO A C 1
ATOM 2046 O O . PRO A 1 265 ? 25.969 0.529 5.93 1 96.56 265 PRO A O 1
ATOM 2049 N N . PHE A 1 266 ? 26.375 -1.655 5.602 1 97.94 266 PHE A N 1
ATOM 2050 C CA . PHE A 1 266 ? 26.703 -1.437 4.199 1 97.94 266 PHE A CA 1
ATOM 2051 C C . PHE A 1 266 ? 25.484 -1.01 3.408 1 97.94 266 PHE A C 1
ATOM 2053 O O . PHE A 1 266 ? 25.531 -0.034 2.656 1 97.94 266 PHE A O 1
ATOM 2060 N N . TYR A 1 267 ? 24.375 -1.674 3.6 1 98.06 267 TYR A N 1
ATOM 2061 C CA . TYR A 1 267 ? 23.109 -1.355 2.943 1 98.06 267 TYR A CA 1
ATOM 2062 C C . TYR A 1 267 ? 22.656 0.06 3.285 1 98.06 267 TYR A C 1
ATOM 2064 O O . TYR A 1 267 ? 22.281 0.826 2.398 1 98.06 267 TYR A O 1
ATOM 2072 N N . SER A 1 268 ? 22.766 0.345 4.52 1 96.88 268 SER A N 1
ATOM 2073 C CA . SER A 1 268 ? 22.375 1.677 4.98 1 96.88 268 SER A CA 1
ATOM 2074 C C . SER A 1 268 ? 23.219 2.756 4.301 1 96.88 268 SER A C 1
ATOM 2076 O O . SER A 1 268 ? 22.672 3.77 3.846 1 96.88 268 SER A O 1
ATOM 2078 N N . ALA A 1 269 ? 24.469 2.541 4.219 1 97.62 269 ALA A N 1
ATOM 2079 C CA . ALA A 1 269 ? 25.375 3.502 3.596 1 97.62 269 ALA A CA 1
ATOM 2080 C C . ALA A 1 269 ? 25.047 3.674 2.113 1 97.62 269 ALA A C 1
ATOM 2082 O O . ALA A 1 269 ? 25.047 4.797 1.601 1 97.62 269 ALA A O 1
ATOM 2083 N N . VAL A 1 270 ? 24.781 2.588 1.48 1 97.94 270 VAL A N 1
ATOM 2084 C CA . VAL A 1 270 ? 24.469 2.613 0.057 1 97.94 270 VAL A CA 1
ATOM 2085 C C . VAL A 1 270 ? 23.188 3.41 -0.169 1 97.94 270 VAL A C 1
ATOM 2087 O O . VAL A 1 270 ? 23.125 4.273 -1.049 1 97.94 270 VAL A O 1
ATOM 2090 N N . ARG A 1 271 ? 22.234 3.158 0.636 1 96.69 271 ARG A N 1
ATOM 2091 C CA . ARG A 1 271 ? 20.953 3.852 0.516 1 96.69 271 ARG A CA 1
ATOM 2092 C C . ARG A 1 271 ? 21.125 5.348 0.754 1 96.69 271 ARG A C 1
ATOM 2094 O O . ARG A 1 271 ? 20.531 6.164 0.043 1 96.69 271 ARG A O 1
ATOM 2101 N N . GLN A 1 272 ? 21.906 5.676 1.753 1 96.44 272 GLN A N 1
ATOM 2102 C CA . GLN A 1 272 ? 22.156 7.082 2.051 1 96.44 272 GLN A CA 1
ATOM 2103 C C . GLN A 1 272 ? 22.859 7.773 0.891 1 96.44 272 GLN A C 1
ATOM 2105 O O . GLN A 1 272 ? 22.469 8.859 0.468 1 96.44 272 GLN A O 1
ATOM 2110 N N . ALA A 1 273 ? 23.828 7.133 0.397 1 96.25 273 ALA A N 1
ATOM 2111 C CA . ALA A 1 273 ? 24.609 7.719 -0.693 1 96.25 273 ALA A CA 1
ATOM 2112 C C . ALA A 1 273 ? 23.75 7.883 -1.948 1 96.25 273 ALA A C 1
ATOM 2114 O O . ALA A 1 273 ? 23.984 8.789 -2.748 1 96.25 273 ALA A O 1
ATOM 2115 N N . GLN A 1 274 ? 22.797 7.027 -2.068 1 95.06 274 GLN A N 1
ATOM 2116 C CA . GLN A 1 274 ? 21.938 6.992 -3.248 1 95.06 274 GLN A CA 1
ATOM 2117 C C . GLN A 1 274 ? 21 8.195 -3.275 1 95.06 274 GLN A C 1
ATOM 2119 O O . GLN A 1 274 ? 20.469 8.547 -4.332 1 95.06 274 GLN A O 1
ATOM 2124 N N . ILE A 1 275 ? 20.766 8.859 -2.191 1 93.69 275 ILE A N 1
ATOM 2125 C CA . ILE A 1 275 ? 19.766 9.914 -2.051 1 93.69 275 ILE A CA 1
ATOM 2126 C C . ILE A 1 275 ? 20.094 11.062 -2.994 1 93.69 275 ILE A C 1
ATOM 2128 O O . ILE A 1 275 ? 19.188 11.695 -3.555 1 93.69 275 ILE A O 1
ATOM 2132 N N . VAL A 1 276 ? 21.406 11.398 -3.182 1 90.31 276 VAL A N 1
ATOM 2133 C CA . VAL A 1 276 ? 21.812 12.555 -3.984 1 90.31 276 VAL A CA 1
ATOM 2134 C C . VAL A 1 276 ? 22.188 12.094 -5.391 1 90.31 276 VAL A C 1
ATOM 2136 O O . VAL A 1 276 ? 22.984 12.75 -6.074 1 90.31 276 VAL A O 1
ATOM 2139 N N . THR A 1 277 ? 21.641 11.094 -5.914 1 88.44 277 THR A N 1
ATOM 2140 C CA . THR A 1 277 ? 21.859 10.688 -7.297 1 88.44 277 THR A CA 1
ATOM 2141 C C . THR A 1 277 ? 20.703 11.148 -8.188 1 88.44 277 THR A C 1
ATOM 2143 O O . THR A 1 277 ? 19.625 11.508 -7.691 1 88.44 277 THR A O 1
ATOM 2146 N N . ASP A 1 278 ? 20.953 11.391 -9.43 1 83.88 278 ASP A N 1
ATOM 2147 C CA . ASP A 1 278 ? 19.891 11.703 -10.383 1 83.88 278 ASP A CA 1
ATOM 2148 C C . ASP A 1 278 ? 20.031 10.867 -11.656 1 83.88 278 ASP A C 1
ATOM 2150 O O . ASP A 1 278 ? 20.844 9.945 -11.711 1 83.88 278 ASP A O 1
ATOM 2154 N N . GLN A 1 279 ? 19.172 11.148 -12.641 1 75 279 GLN A N 1
ATOM 2155 C CA . GLN A 1 279 ? 19.141 10.359 -13.867 1 75 279 GLN A CA 1
ATOM 2156 C C . GLN A 1 279 ? 20.469 10.477 -14.625 1 75 279 GLN A C 1
ATOM 2158 O O . GLN A 1 279 ? 20.922 9.516 -15.25 1 75 279 GLN A O 1
ATOM 2163 N N . GLU A 1 280 ? 21.094 11.617 -14.461 1 72.12 280 GLU A N 1
ATOM 2164 C CA . GLU A 1 280 ? 22.328 11.859 -15.188 1 72.12 280 GLU A CA 1
ATOM 2165 C C . GLU A 1 280 ? 23.531 11.336 -14.406 1 72.12 280 GLU A C 1
ATOM 2167 O O . GLU A 1 280 ? 24.5 10.844 -14.992 1 72.12 280 GLU A O 1
ATOM 2172 N N . SER A 1 281 ? 23.422 11.469 -13.164 1 73.25 281 SER A N 1
ATOM 2173 C CA . SER A 1 281 ? 24.469 11.008 -12.25 1 73.25 281 SER A CA 1
ATOM 2174 C C . SER A 1 281 ? 23.969 9.844 -11.398 1 73.25 281 SER A C 1
ATOM 2176 O O . SER A 1 281 ? 23.688 10.008 -10.211 1 73.25 281 SER A O 1
ATOM 2178 N N . ARG A 1 282 ? 24.094 8.633 -11.93 1 83.94 282 ARG A N 1
ATOM 2179 C CA . ARG A 1 282 ? 23.5 7.465 -11.281 1 83.94 282 ARG A CA 1
ATOM 2180 C C . ARG A 1 282 ? 24.531 6.73 -10.43 1 83.94 282 ARG A C 1
ATOM 2182 O O . ARG A 1 282 ? 24.188 5.828 -9.664 1 83.94 282 ARG A O 1
ATOM 2189 N N . GLY A 1 283 ? 25.719 7.262 -10.523 1 93.44 283 GLY A N 1
ATOM 2190 C CA . GLY A 1 283 ? 26.781 6.488 -9.906 1 93.44 283 GLY A CA 1
ATOM 2191 C C . GLY A 1 283 ? 27.172 6.984 -8.523 1 93.44 283 GLY A C 1
ATOM 2192 O O . GLY A 1 283 ? 27.016 8.172 -8.219 1 93.44 283 GLY A O 1
ATOM 2193 N N . VAL A 1 284 ? 27.547 6.094 -7.676 1 97 284 VAL A N 1
ATOM 2194 C CA . VAL A 1 284 ? 28.156 6.371 -6.379 1 97 284 VAL A CA 1
ATOM 2195 C C . VAL A 1 284 ? 29.594 5.848 -6.355 1 97 284 VAL A C 1
ATOM 2197 O O . VAL A 1 284 ? 29.859 4.734 -6.816 1 97 284 VAL A O 1
ATOM 2200 N N . ASN A 1 285 ? 30.484 6.664 -5.898 1 97 285 ASN A N 1
ATOM 2201 C CA . ASN A 1 285 ? 31.875 6.238 -5.754 1 97 285 ASN A CA 1
ATOM 2202 C C . ASN A 1 285 ? 32.094 5.484 -4.445 1 97 285 ASN A C 1
ATOM 2204 O O . ASN A 1 285 ? 31.812 6.012 -3.367 1 97 285 ASN A O 1
ATOM 2208 N N . PHE A 1 286 ? 32.531 4.324 -4.637 1 98.12 286 PHE A N 1
ATOM 2209 C CA . PHE A 1 286 ? 33 3.533 -3.5 1 98.12 286 PHE A CA 1
ATOM 2210 C C . PHE A 1 286 ? 34.5 3.641 -3.338 1 98.12 286 PHE A C 1
ATOM 2212 O O . PHE A 1 286 ? 35.281 3.133 -4.168 1 98.12 286 PHE A O 1
ATOM 2219 N N . ASN A 1 287 ? 34.906 4.301 -2.275 1 98.06 287 ASN A N 1
ATOM 2220 C CA . ASN A 1 287 ? 36.312 4.496 -2.016 1 98.06 287 ASN A CA 1
ATOM 2221 C C . ASN A 1 287 ? 36.812 3.646 -0.844 1 98.06 287 ASN A C 1
ATOM 2223 O O . ASN A 1 287 ? 36.438 3.898 0.304 1 98.06 287 ASN A O 1
ATOM 2227 N N . PHE A 1 288 ? 37.656 2.701 -1.177 1 97.38 288 PHE A N 1
ATOM 2228 C CA . PHE A 1 288 ? 38.219 1.827 -0.16 1 97.38 288 PHE A CA 1
ATOM 2229 C C . PHE A 1 288 ? 39.625 2.307 0.249 1 97.38 288 PHE A C 1
ATOM 2231 O O . PHE A 1 288 ? 40.5 2.494 -0.601 1 97.38 288 PHE A O 1
ATOM 2238 N N . ALA A 1 289 ? 39.719 2.578 1.475 1 96.69 289 ALA A N 1
ATOM 2239 C CA . ALA A 1 289 ? 41 2.951 2.088 1 96.69 289 ALA A CA 1
ATOM 2240 C C . ALA A 1 289 ? 41.219 2.201 3.398 1 96.69 289 ALA A C 1
ATOM 2242 O O . ALA A 1 289 ? 40.281 1.562 3.916 1 96.69 289 ALA A O 1
ATOM 2243 N N . PRO A 1 290 ? 42.438 2.172 3.889 1 96.5 290 PRO A N 1
ATOM 2244 C CA . PRO A 1 290 ? 42.688 1.473 5.156 1 96.5 290 PRO A CA 1
ATOM 2245 C C . PRO A 1 290 ? 41.75 1.931 6.266 1 96.5 290 PRO A C 1
ATOM 2247 O O . PRO A 1 290 ? 41.75 3.109 6.629 1 96.5 290 PRO A O 1
ATOM 2250 N N . GLY A 1 291 ? 40.906 1.047 6.688 1 96.5 291 GLY A N 1
ATOM 2251 C CA . GLY A 1 291 ? 40.031 1.247 7.836 1 96.5 291 GLY A CA 1
ATOM 2252 C C . GLY A 1 291 ? 38.719 1.937 7.484 1 96.5 291 GLY A C 1
ATOM 2253 O O . GLY A 1 291 ? 37.906 2.195 8.359 1 96.5 291 GLY A O 1
ATOM 2254 N N . LEU A 1 292 ? 38.594 2.197 6.121 1 97.38 292 LEU A N 1
ATOM 2255 C CA . LEU A 1 292 ? 37.438 3.062 5.844 1 97.38 292 LEU A CA 1
ATOM 2256 C C . LEU A 1 292 ? 36.906 2.818 4.441 1 97.38 292 LEU A C 1
ATOM 2258 O O . LEU A 1 292 ? 37.688 2.746 3.479 1 97.38 292 LEU A O 1
ATOM 2262 N N . LEU A 1 293 ? 35.625 2.641 4.379 1 98.19 293 LEU A N 1
ATOM 2263 C CA . LEU A 1 293 ? 34.906 2.758 3.131 1 98.19 293 LEU A CA 1
ATOM 2264 C C . LEU A 1 293 ? 34.125 4.07 3.082 1 98.19 293 LEU A C 1
ATOM 2266 O O . LEU A 1 293 ? 33.344 4.367 3.99 1 98.19 293 LEU A O 1
ATOM 2270 N N . SER A 1 294 ? 34.344 4.887 2.09 1 98.44 294 SER A N 1
ATOM 2271 C CA . SER A 1 294 ? 33.625 6.137 1.89 1 98.44 294 SER A CA 1
ATOM 2272 C C . SER A 1 294 ? 32.812 6.098 0.604 1 98.44 294 SER A C 1
ATOM 2274 O O . SER A 1 294 ? 33.344 5.797 -0.468 1 98.44 294 SER A O 1
ATOM 2276 N N . LEU A 1 295 ? 31.547 6.289 0.736 1 98.31 295 LEU A N 1
ATOM 2277 C CA . LEU A 1 295 ? 30.656 6.398 -0.415 1 98.31 295 LEU A CA 1
ATOM 2278 C C . LEU A 1 295 ? 30.344 7.859 -0.725 1 98.31 295 LEU A C 1
ATOM 2280 O O . LEU A 1 295 ? 29.906 8.602 0.154 1 98.31 295 LEU A O 1
ATOM 2284 N N . ASP A 1 296 ? 30.594 8.219 -1.957 1 95.81 296 ASP A N 1
ATOM 2285 C CA . ASP A 1 296 ? 30.406 9.609 -2.357 1 95.81 296 ASP A CA 1
ATOM 2286 C C . ASP A 1 296 ? 29.562 9.703 -3.627 1 95.81 296 ASP A C 1
ATOM 2288 O O . ASP A 1 296 ? 29.734 8.906 -4.551 1 95.81 296 ASP A O 1
ATOM 2292 N N . SER A 1 297 ? 28.688 10.602 -3.588 1 94.25 297 SER A N 1
ATOM 2293 C CA . SER A 1 297 ? 27.891 10.898 -4.77 1 94.25 297 SER A CA 1
ATOM 2294 C C . SER A 1 297 ? 27.719 12.406 -4.961 1 94.25 297 SER A C 1
ATOM 2296 O O . SER A 1 297 ? 27.688 13.156 -3.986 1 94.25 297 SER A O 1
ATOM 2298 N N . ARG A 1 298 ? 27.672 12.828 -6.25 1 91.94 298 ARG A N 1
ATOM 2299 C CA . ARG A 1 298 ? 27.484 14.234 -6.594 1 91.94 298 ARG A CA 1
ATOM 2300 C C . ARG A 1 298 ? 26.578 14.383 -7.816 1 91.94 298 ARG A C 1
ATOM 2302 O O . ARG A 1 298 ? 26.797 13.719 -8.836 1 91.94 298 ARG A O 1
ATOM 2309 N N . ALA A 1 299 ? 25.578 15.125 -7.598 1 88.88 299 ALA A N 1
ATOM 2310 C CA . ALA A 1 299 ? 24.703 15.523 -8.695 1 88.88 299 ALA A CA 1
ATOM 2311 C C . ALA A 1 299 ? 24.5 17.031 -8.727 1 88.88 299 ALA A C 1
ATOM 2313 O O . ALA A 1 299 ? 24.062 17.625 -7.742 1 88.88 299 ALA A O 1
ATOM 2314 N N . SER A 1 300 ? 24.828 17.656 -9.789 1 83.38 300 SER A N 1
ATOM 2315 C CA . SER A 1 300 ? 24.891 19.109 -9.906 1 83.38 300 SER A CA 1
ATOM 2316 C C . SER A 1 300 ? 23.578 19.766 -9.461 1 83.38 300 SER A C 1
ATOM 2318 O O . SER A 1 300 ? 23.594 20.781 -8.781 1 83.38 300 SER A O 1
ATOM 2320 N N . THR A 1 301 ? 22.484 19.156 -9.773 1 84.19 301 THR A N 1
ATOM 2321 C CA . THR A 1 301 ? 21.203 19.797 -9.484 1 84.19 301 THR A CA 1
ATOM 2322 C C . THR A 1 301 ? 20.641 19.281 -8.164 1 84.19 301 THR A C 1
ATOM 2324 O O . THR A 1 301 ? 19.672 19.844 -7.641 1 84.19 301 THR A O 1
ATOM 2327 N N . VAL A 1 302 ? 21.344 18.312 -7.602 1 88.5 302 VAL A N 1
ATOM 2328 C CA . VAL A 1 302 ? 20.766 17.672 -6.418 1 88.5 302 VAL A CA 1
ATOM 2329 C C . VAL A 1 302 ? 21.625 18 -5.195 1 88.5 302 VAL A C 1
ATOM 2331 O O . VAL A 1 302 ? 21.094 18.438 -4.164 1 88.5 302 VAL A O 1
ATOM 2334 N N . GLY A 1 303 ? 22.922 17.797 -5.281 1 93.19 303 GLY A N 1
ATOM 2335 C CA . GLY A 1 303 ? 23.812 18 -4.152 1 93.19 303 GLY A CA 1
ATOM 2336 C C . GLY A 1 303 ? 24.906 16.969 -4.066 1 93.19 303 GLY A C 1
ATOM 2337 O O . GLY A 1 303 ? 25.422 16.5 -5.094 1 93.19 303 GLY A O 1
ATOM 2338 N N . GLN A 1 304 ? 25.359 16.781 -2.832 1 95 304 GLN A N 1
ATOM 2339 C CA . GLN A 1 304 ? 26.438 15.812 -2.607 1 95 304 GLN A CA 1
ATOM 2340 C C . GLN A 1 304 ? 26.188 15.008 -1.336 1 95 304 GLN A C 1
ATOM 2342 O O . GLN A 1 304 ? 25.469 15.461 -0.435 1 95 304 GLN A O 1
ATOM 2347 N N . SER A 1 305 ? 26.734 13.836 -1.346 1 96.19 305 SER A N 1
ATOM 2348 C CA . SER A 1 305 ? 26.672 12.984 -0.161 1 96.19 305 SER A CA 1
ATOM 2349 C C . SER A 1 305 ? 28.016 12.297 0.084 1 96.19 305 SER A C 1
ATOM 2351 O O . SER A 1 305 ? 28.766 12.016 -0.859 1 96.19 305 SER A O 1
ATOM 2353 N N . ARG A 1 306 ? 28.266 12.109 1.314 1 97.69 306 ARG A N 1
ATOM 2354 C CA . ARG A 1 306 ? 29.422 11.344 1.77 1 97.69 306 ARG A CA 1
ATOM 2355 C C . ARG A 1 306 ? 29.062 10.508 2.998 1 97.69 306 ARG A C 1
ATOM 2357 O O . ARG A 1 306 ? 28.672 11.055 4.031 1 97.69 306 ARG A O 1
ATOM 2364 N N . VAL A 1 307 ? 29.188 9.234 2.881 1 98 307 VAL A N 1
ATOM 2365 C CA . VAL A 1 307 ? 28.875 8.312 3.967 1 98 307 VAL A CA 1
ATOM 2366 C C . VAL A 1 307 ? 30.062 7.406 4.238 1 98 307 VAL A C 1
ATOM 2368 O O . VAL A 1 307 ? 30.625 6.809 3.316 1 98 307 VAL A O 1
ATOM 2371 N N . GLU A 1 308 ? 30.438 7.309 5.426 1 98 308 GLU A N 1
ATOM 2372 C CA . GLU A 1 308 ? 31.609 6.516 5.781 1 98 308 GLU A CA 1
ATOM 2373 C C . GLU A 1 308 ? 31.219 5.297 6.613 1 98 308 GLU A C 1
ATOM 2375 O O . GLU A 1 308 ? 30.344 5.383 7.477 1 98 308 GLU A O 1
ATOM 2380 N N . VAL A 1 309 ? 31.844 4.238 6.34 1 97.19 309 VAL A N 1
ATOM 2381 C CA . VAL A 1 309 ? 31.656 2.973 7.047 1 97.19 309 VAL A CA 1
ATOM 2382 C C . VAL A 1 309 ? 33 2.414 7.473 1 97.19 309 VAL A C 1
ATOM 2384 O O . VAL A 1 309 ? 33.875 2.123 6.629 1 97.19 309 VAL A O 1
ATOM 2387 N N . PRO A 1 310 ? 33.188 2.266 8.773 1 96.81 310 PRO A N 1
ATOM 2388 C CA . PRO A 1 310 ? 34.406 1.589 9.18 1 96.81 310 PRO A CA 1
ATOM 2389 C C . PRO A 1 310 ? 34.5 0.151 8.672 1 96.81 310 PRO A C 1
ATOM 2391 O O . PRO A 1 310 ? 33.5 -0.588 8.742 1 96.81 310 PRO A O 1
ATOM 2394 N N . ILE A 1 311 ? 35.625 -0.201 8.141 1 96.62 311 ILE A N 1
ATOM 2395 C CA . ILE A 1 311 ? 35.812 -1.558 7.641 1 96.62 311 ILE A CA 1
ATOM 2396 C C . ILE A 1 311 ? 37.188 -2.086 8.062 1 96.62 311 ILE A C 1
ATOM 2398 O O . ILE A 1 311 ? 38.062 -1.308 8.398 1 96.62 311 ILE A O 1
ATOM 2402 N N . SER A 1 312 ? 37.312 -3.426 8.055 1 94.81 312 SER A N 1
ATOM 2403 C CA . SER A 1 312 ? 38.594 -4.066 8.289 1 94.81 312 SER A CA 1
ATOM 2404 C C . SER A 1 312 ? 39.375 -4.273 6.977 1 94.81 312 SER A C 1
ATOM 2406 O O . SER A 1 312 ? 39.312 -5.352 6.383 1 94.81 312 SER A O 1
ATOM 2408 N N . TYR A 1 313 ? 40.031 -3.264 6.551 1 94.81 313 TYR A N 1
ATOM 2409 C CA . TYR A 1 313 ? 40.75 -3.246 5.285 1 94.81 313 TYR A CA 1
ATOM 2410 C C . TYR A 1 313 ? 42.094 -2.557 5.434 1 94.81 313 TYR A C 1
ATOM 2412 O O . TYR A 1 313 ? 42.188 -1.478 6.023 1 94.81 313 TYR A O 1
ATOM 2420 N N . ASP A 1 314 ? 43.188 -3.139 4.945 1 93.25 314 ASP A N 1
ATOM 2421 C CA . ASP A 1 314 ? 44.5 -2.566 5.055 1 93.25 314 ASP A CA 1
ATOM 2422 C C . ASP A 1 314 ? 45.219 -2.584 3.705 1 93.25 314 ASP A C 1
ATOM 2424 O O . ASP A 1 314 ? 46.438 -2.43 3.643 1 93.25 314 ASP A O 1
ATOM 2428 N N . GLY A 1 315 ? 44.531 -2.76 2.641 1 91.81 315 GLY A N 1
ATOM 2429 C CA . GLY A 1 315 ? 45.094 -2.816 1.302 1 91.81 315 GLY A CA 1
ATOM 2430 C C . GLY A 1 315 ? 45.219 -1.453 0.648 1 91.81 315 GLY A C 1
ATOM 2431 O O . GLY A 1 315 ? 45.094 -0.424 1.317 1 91.81 315 GLY A O 1
ATOM 2432 N N . PRO A 1 316 ? 45.562 -1.424 -0.634 1 93.31 316 PRO A N 1
ATOM 2433 C CA . PRO A 1 316 ? 45.688 -0.16 -1.366 1 93.31 316 PRO A CA 1
ATOM 2434 C C . PRO A 1 316 ? 44.344 0.522 -1.572 1 93.31 316 PRO A C 1
ATOM 2436 O O . PRO A 1 316 ? 43.281 -0.139 -1.544 1 93.31 316 PRO A O 1
ATOM 2439 N N . GLU A 1 317 ? 44.438 1.773 -1.756 1 95.62 317 GLU A N 1
ATOM 2440 C CA . GLU A 1 317 ? 43.219 2.529 -2.041 1 95.62 317 GLU A CA 1
ATOM 2441 C C . GLU A 1 317 ? 42.625 2.139 -3.395 1 95.62 317 GLU A C 1
ATOM 2443 O O . GLU A 1 317 ? 43.344 1.998 -4.375 1 95.62 317 GLU A O 1
ATOM 2448 N N . ILE A 1 318 ? 41.375 1.898 -3.428 1 95.81 318 ILE A N 1
ATOM 2449 C CA . ILE A 1 318 ? 40.656 1.584 -4.656 1 95.81 318 ILE A CA 1
ATOM 2450 C C . ILE A 1 318 ? 39.375 2.398 -4.715 1 95.81 318 ILE A C 1
ATOM 2452 O O . ILE A 1 318 ? 38.656 2.506 -3.721 1 95.81 318 ILE A O 1
ATOM 2456 N N . SER A 1 319 ? 39.188 3.021 -5.832 1 96.81 319 SER A N 1
ATOM 2457 C CA . SER A 1 319 ? 37.906 3.719 -6.094 1 96.81 319 SER A CA 1
ATOM 2458 C C . SER A 1 319 ? 37.156 3.072 -7.242 1 96.81 319 SER A C 1
ATOM 2460 O O . SER A 1 319 ? 37.719 2.814 -8.305 1 96.81 319 SER A O 1
ATOM 2462 N N . ILE A 1 320 ? 35.969 2.777 -7.02 1 96.81 320 ILE A N 1
ATOM 2463 C CA . ILE A 1 320 ? 35.125 2.15 -8.031 1 96.81 320 ILE A CA 1
ATOM 2464 C C . ILE A 1 320 ?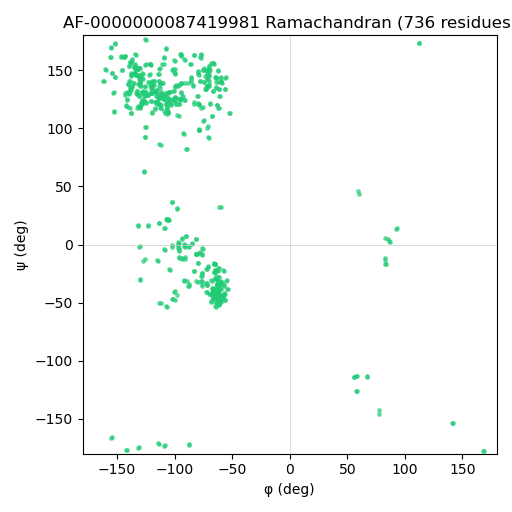 33.719 2.773 -8.008 1 96.81 320 ILE A C 1
ATOM 2466 O O . ILE A 1 320 ? 33.188 3.051 -6.938 1 96.81 320 ILE A O 1
ATOM 2470 N N . THR A 1 321 ? 33.125 2.986 -9.148 1 96.94 321 THR A N 1
ATOM 2471 C CA . THR A 1 321 ? 31.812 3.588 -9.25 1 96.94 321 THR A CA 1
ATOM 2472 C C . THR A 1 321 ? 30.766 2.539 -9.617 1 96.94 321 THR A C 1
ATOM 2474 O O . THR A 1 321 ? 30.906 1.838 -10.617 1 96.94 321 THR A O 1
ATOM 2477 N N . PHE A 1 322 ? 29.75 2.457 -8.75 1 97.25 322 PHE A N 1
ATOM 2478 C CA . PHE A 1 322 ? 28.656 1.53 -9.023 1 97.25 322 PHE A CA 1
ATOM 2479 C C . PHE A 1 322 ? 27.328 2.271 -9.125 1 97.25 322 PHE A C 1
ATOM 2481 O O . PHE A 1 322 ? 27.203 3.395 -8.633 1 97.25 322 PHE A O 1
ATOM 2488 N N . ASP A 1 323 ? 26.391 1.689 -9.852 1 96.19 323 ASP A N 1
ATOM 2489 C CA . ASP A 1 323 ? 24.984 2.014 -9.656 1 96.19 323 ASP A CA 1
ATOM 2490 C C . ASP A 1 323 ? 24.484 1.532 -8.297 1 96.19 323 ASP A C 1
ATOM 2492 O O . ASP A 1 323 ? 24.406 0.327 -8.055 1 96.19 323 ASP A O 1
ATOM 2496 N N . PRO A 1 324 ? 24.203 2.438 -7.426 1 96.69 324 PRO A N 1
ATOM 2497 C CA . PRO A 1 324 ? 23.875 2.021 -6.062 1 96.69 324 PRO A CA 1
ATOM 2498 C C . PRO A 1 324 ? 22.609 1.172 -5.996 1 96.69 324 PRO A C 1
ATOM 2500 O O . PRO A 1 324 ? 22.438 0.373 -5.07 1 96.69 324 PRO A O 1
ATOM 2503 N N . ARG A 1 325 ? 21.75 1.257 -6.953 1 96.62 325 ARG A N 1
ATOM 2504 C CA . ARG A 1 325 ? 20.547 0.431 -6.992 1 96.62 325 ARG A CA 1
ATOM 2505 C C . ARG A 1 325 ? 20.906 -1.05 -7.082 1 96.62 325 ARG A C 1
ATOM 2507 O O . ARG A 1 325 ? 20.281 -1.885 -6.43 1 96.62 325 ARG A O 1
ATOM 2514 N N . PHE A 1 326 ? 21.875 -1.314 -7.871 1 97.56 326 PHE A N 1
ATOM 2515 C CA . PHE A 1 326 ? 22.281 -2.699 -8.07 1 97.56 326 PHE A CA 1
ATOM 2516 C C . PHE A 1 326 ? 22.875 -3.275 -6.789 1 97.56 326 PHE A C 1
ATOM 2518 O O . PHE A 1 326 ? 22.641 -4.438 -6.457 1 97.56 326 PHE A O 1
ATOM 2525 N N . VAL A 1 327 ? 23.594 -2.475 -6.105 1 98.38 327 VAL A N 1
ATOM 2526 C CA . VAL A 1 327 ? 24.203 -2.932 -4.859 1 98.38 327 VAL A CA 1
ATOM 2527 C C . VAL A 1 327 ? 23.125 -3.133 -3.799 1 98.38 327 VAL A C 1
ATOM 2529 O O . VAL A 1 327 ? 23.094 -4.156 -3.107 1 98.38 327 VAL A O 1
ATOM 2532 N N . ALA A 1 328 ? 22.234 -2.234 -3.742 1 98.12 328 ALA A N 1
ATOM 2533 C CA . ALA A 1 328 ? 21.172 -2.277 -2.752 1 98.12 328 ALA A CA 1
ATOM 2534 C C . ALA A 1 328 ? 20.281 -3.508 -2.953 1 98.12 328 ALA A C 1
ATOM 2536 O O . ALA A 1 328 ? 19.875 -4.148 -1.982 1 98.12 328 ALA A O 1
ATOM 2537 N N . GLU A 1 329 ? 19.969 -3.805 -4.148 1 98.12 329 GLU A N 1
ATOM 2538 C CA . GLU A 1 329 ? 19.109 -4.941 -4.449 1 98.12 329 GLU A CA 1
ATOM 2539 C C . GLU A 1 329 ? 19.734 -6.25 -3.982 1 98.12 329 GLU A C 1
ATOM 2541 O O . GLU A 1 329 ? 19.031 -7.145 -3.506 1 98.12 329 GLU A O 1
ATOM 2546 N N . PHE A 1 330 ? 21.047 -6.359 -4.145 1 98.44 330 PHE A N 1
ATOM 2547 C CA . PHE A 1 330 ? 21.766 -7.516 -3.623 1 98.44 330 PHE A CA 1
ATOM 2548 C C . PHE A 1 330 ? 21.672 -7.57 -2.104 1 98.44 330 PHE A C 1
ATOM 2550 O O . PHE A 1 330 ? 21.375 -8.617 -1.529 1 98.44 330 PHE A O 1
ATOM 2557 N N . LEU A 1 331 ? 21.844 -6.48 -1.491 1 98.69 331 LEU A N 1
ATOM 2558 C CA . LEU A 1 331 ? 21.922 -6.422 -0.035 1 98.69 331 LEU A CA 1
ATOM 2559 C C . LEU A 1 331 ? 20.547 -6.637 0.583 1 98.69 331 LEU A C 1
ATOM 2561 O O . LEU A 1 331 ? 20.422 -7.23 1.658 1 98.69 331 LEU A O 1
ATOM 2565 N N . ARG A 1 332 ? 19.562 -6.207 -0.049 1 97.81 332 ARG A N 1
ATOM 2566 C CA . ARG A 1 332 ? 18.203 -6.215 0.497 1 97.81 332 ARG A CA 1
ATOM 2567 C C . ARG A 1 332 ? 17.703 -7.641 0.69 1 97.81 332 ARG A C 1
ATOM 2569 O O . ARG A 1 332 ? 16.828 -7.887 1.521 1 97.81 332 ARG A O 1
ATOM 2576 N N . VAL A 1 333 ? 18.188 -8.617 0.01 1 97.88 333 VAL A N 1
ATOM 2577 C CA . VAL A 1 333 ? 17.672 -9.984 0.069 1 97.88 333 VAL A CA 1
ATOM 2578 C C . VAL A 1 333 ? 18.469 -10.789 1.1 1 97.88 333 VAL A C 1
ATOM 2580 O O . VAL A 1 333 ? 18.266 -12 1.239 1 97.88 333 VAL A O 1
ATOM 2583 N N . LEU A 1 334 ? 19.375 -10.172 1.813 1 98.38 334 LEU A N 1
ATOM 2584 C CA . LEU A 1 334 ? 20.188 -10.836 2.818 1 98.38 334 LEU A CA 1
ATOM 2585 C C . LEU A 1 334 ? 19.797 -10.398 4.223 1 98.38 334 LEU A C 1
ATOM 2587 O O . LEU A 1 334 ? 19.219 -9.328 4.402 1 98.38 334 LEU A O 1
ATOM 2591 N N . GLU A 1 335 ? 20.078 -11.242 5.156 1 97.5 335 GLU A N 1
ATOM 2592 C CA . GLU A 1 335 ? 19.859 -10.875 6.551 1 97.5 335 GLU A CA 1
ATOM 2593 C C . GLU A 1 335 ? 20.75 -9.719 6.973 1 97.5 335 GLU A C 1
ATOM 2595 O O . GLU A 1 335 ? 21.922 -9.672 6.594 1 97.5 335 GLU A O 1
ATOM 2600 N N . PRO A 1 336 ? 20.25 -8.891 7.758 1 97.69 336 PRO A N 1
ATOM 2601 C CA . PRO A 1 336 ? 20.984 -7.676 8.133 1 97.69 336 PRO A CA 1
ATOM 2602 C C . PRO A 1 336 ? 22.312 -7.98 8.836 1 97.69 336 PRO A C 1
ATOM 2604 O O . PRO A 1 336 ? 23.297 -7.258 8.648 1 97.69 336 PRO A O 1
ATOM 2607 N N . GLU A 1 337 ? 22.406 -9.047 9.578 1 97.56 337 GLU A N 1
ATOM 2608 C CA . GLU A 1 337 ? 23.594 -9.336 10.367 1 97.56 337 GLU A CA 1
ATOM 2609 C C . GLU A 1 337 ? 24.594 -10.188 9.586 1 97.56 337 GLU A C 1
ATOM 2611 O O . GLU A 1 337 ? 25.703 -10.445 10.047 1 97.56 337 GLU A O 1
ATOM 2616 N N . LYS A 1 338 ? 24.219 -10.539 8.398 1 97.56 338 LYS A N 1
ATOM 2617 C CA . LYS A 1 338 ? 25.047 -11.453 7.613 1 97.56 338 LYS A CA 1
ATOM 2618 C C . LYS A 1 338 ? 26.344 -10.766 7.164 1 97.56 338 LYS A C 1
ATOM 2620 O O . LYS A 1 338 ? 26.344 -9.57 6.871 1 97.56 338 LYS A O 1
ATOM 2625 N N . GLN A 1 339 ? 27.391 -11.555 7.117 1 97.38 339 GLN A N 1
ATOM 2626 C CA . GLN A 1 339 ? 28.656 -11.102 6.57 1 97.38 339 GLN A CA 1
ATOM 2627 C C . GLN A 1 339 ? 28.797 -11.492 5.102 1 97.38 339 GLN A C 1
ATOM 2629 O O . GLN A 1 339 ? 28.438 -12.602 4.711 1 97.38 339 GLN A O 1
ATOM 2634 N N . ILE A 1 340 ? 29.297 -10.578 4.344 1 98.12 340 ILE A N 1
ATOM 2635 C CA . ILE A 1 340 ? 29.547 -10.867 2.936 1 98.12 340 ILE A CA 1
ATOM 2636 C C . ILE A 1 340 ? 31 -10.57 2.594 1 98.12 340 ILE A C 1
ATOM 2638 O O . ILE A 1 340 ? 31.672 -9.812 3.301 1 98.12 340 ILE A O 1
ATOM 2642 N N . THR A 1 341 ? 31.516 -11.211 1.586 1 97.38 341 THR A N 1
ATOM 2643 C CA . THR A 1 341 ? 32.844 -10.977 1.066 1 97.38 341 THR A CA 1
ATOM 2644 C C . THR A 1 341 ? 32.781 -10.164 -0.225 1 97.38 341 THR A C 1
ATOM 2646 O O . THR A 1 341 ? 32.125 -10.562 -1.186 1 97.38 341 THR A O 1
ATOM 2649 N N . LEU A 1 342 ? 33.406 -9.031 -0.202 1 97.69 342 LEU A N 1
ATOM 2650 C CA . LEU A 1 342 ? 33.562 -8.219 -1.404 1 97.69 342 LEU A CA 1
ATOM 2651 C C . LEU A 1 342 ? 34.938 -8.422 -2.014 1 97.69 342 LEU A C 1
ATOM 2653 O O . LEU A 1 342 ? 35.969 -8.25 -1.335 1 97.69 342 LEU A O 1
ATOM 2657 N N . GLU A 1 343 ? 34.969 -8.812 -3.262 1 96.81 343 GLU A N 1
ATOM 2658 C CA . GLU A 1 343 ? 36.219 -9.023 -3.994 1 96.81 343 GLU A CA 1
ATOM 2659 C C . GLU A 1 343 ? 36.375 -8 -5.117 1 96.81 343 GLU A C 1
ATOM 2661 O O . GLU A 1 343 ? 35.5 -7.863 -5.965 1 96.81 343 GLU A O 1
ATOM 2666 N N . LEU A 1 344 ? 37.531 -7.316 -5.078 1 95.38 344 LEU A N 1
ATOM 2667 C CA . LEU A 1 344 ? 37.875 -6.277 -6.051 1 95.38 344 LEU A CA 1
ATOM 2668 C C . LEU A 1 344 ? 39.219 -6.52 -6.676 1 95.38 344 LEU A C 1
ATOM 2670 O O . LEU A 1 344 ? 40.125 -7.09 -6.035 1 95.38 344 LEU A O 1
ATOM 2674 N N . THR A 1 345 ? 39.344 -6.141 -7.926 1 93.56 345 THR A N 1
ATOM 2675 C CA . THR A 1 345 ? 40.625 -6.152 -8.586 1 93.56 345 THR A CA 1
ATOM 2676 C C . THR A 1 345 ? 41.156 -4.73 -8.766 1 93.56 345 THR A C 1
ATOM 2678 O O . THR A 1 345 ? 42.312 -4.441 -8.414 1 93.56 345 THR A O 1
ATOM 2681 N N . ASP A 1 346 ? 40.375 -3.871 -9.352 1 92.38 346 ASP A N 1
ATOM 2682 C CA . ASP A 1 346 ? 40.656 -2.459 -9.586 1 92.38 346 ASP A CA 1
ATOM 2683 C C . ASP A 1 346 ? 39.375 -1.648 -9.719 1 92.38 346 ASP A C 1
ATOM 2685 O O . ASP A 1 346 ? 38.281 -2.121 -9.352 1 92.38 346 ASP A O 1
ATOM 2689 N N . GLY A 1 347 ? 39.531 -0.453 -10.195 1 94.06 347 GLY A N 1
ATOM 2690 C CA . GLY A 1 347 ? 38.375 0.424 -10.289 1 94.06 347 GLY A CA 1
ATOM 2691 C C . GLY A 1 347 ? 37.562 0.226 -11.562 1 94.06 347 GLY A C 1
ATOM 2692 O O . GLY A 1 347 ? 36.531 0.854 -11.758 1 94.06 347 GLY A O 1
ATOM 2693 N N . GLU A 1 348 ? 37.969 -0.686 -12.406 1 94.38 348 GLU A N 1
ATOM 2694 C CA . GLU A 1 348 ? 37.344 -0.803 -13.727 1 94.38 348 GLU A CA 1
ATOM 2695 C C . GLU A 1 348 ? 36.844 -2.223 -13.977 1 94.38 348 GLU A C 1
ATOM 2697 O O . GLU A 1 348 ? 36.094 -2.463 -14.922 1 94.38 348 GLU A O 1
ATOM 2702 N N . SER A 1 349 ? 37.281 -3.094 -13.117 1 94.69 349 SER A N 1
ATOM 2703 C CA . SER A 1 349 ? 36.906 -4.496 -13.297 1 94.69 349 SER A CA 1
ATOM 2704 C C . SER A 1 349 ? 35.625 -4.836 -12.539 1 94.69 349 SER A C 1
ATOM 2706 O O . SER A 1 349 ? 35.25 -4.145 -11.586 1 94.69 349 SER A O 1
ATOM 2708 N N . ALA A 1 350 ? 35 -5.887 -12.945 1 96 350 ALA A N 1
ATOM 2709 C CA . ALA A 1 350 ? 33.812 -6.387 -12.242 1 96 350 ALA A CA 1
ATOM 2710 C C . ALA A 1 350 ? 34.156 -6.742 -10.797 1 96 350 ALA A C 1
ATOM 2712 O O . ALA A 1 350 ? 35.219 -7.262 -10.508 1 96 350 ALA A O 1
ATOM 2713 N N . ALA A 1 351 ? 33.281 -6.434 -9.914 1 97.25 351 ALA A N 1
ATOM 2714 C CA . ALA A 1 351 ? 33.406 -6.82 -8.508 1 97.25 351 ALA A CA 1
ATOM 2715 C C . ALA A 1 351 ? 32.5 -8.023 -8.195 1 97.25 351 ALA A C 1
ATOM 2717 O O . ALA A 1 351 ? 31.453 -8.195 -8.805 1 97.25 351 ALA A O 1
ATOM 2718 N N . ALA A 1 352 ? 32.906 -8.82 -7.262 1 98.12 352 ALA A N 1
ATOM 2719 C CA . ALA A 1 352 ? 32.125 -9.961 -6.82 1 98.12 352 ALA A CA 1
ATOM 2720 C C . ALA A 1 352 ? 31.781 -9.844 -5.336 1 98.12 352 ALA A C 1
ATOM 2722 O O . ALA A 1 352 ? 32.625 -9.484 -4.523 1 98.12 352 ALA A O 1
ATOM 2723 N N . LEU A 1 353 ? 30.578 -10.023 -5.016 1 98.44 353 LEU A N 1
ATOM 2724 C CA . LEU A 1 353 ? 30.094 -10.148 -3.645 1 98.44 353 LEU A CA 1
ATOM 2725 C C . LEU A 1 353 ? 29.594 -11.57 -3.369 1 98.44 353 LEU A C 1
ATOM 2727 O O . LEU A 1 353 ? 28.844 -12.133 -4.16 1 98.44 353 LEU A O 1
ATOM 2731 N N . LYS A 1 354 ? 30.047 -12.125 -2.289 1 97.56 354 LYS A N 1
ATOM 2732 C CA . LYS A 1 354 ? 29.766 -13.531 -2.014 1 97.56 354 LYS A CA 1
ATOM 2733 C C . LYS A 1 354 ? 29.312 -13.734 -0.569 1 97.56 354 LYS A C 1
ATOM 2735 O O . LYS A 1 354 ? 29.719 -12.977 0.321 1 97.56 354 LYS A O 1
ATOM 2740 N N . THR A 1 355 ? 28.453 -14.641 -0.365 1 97.38 355 THR A N 1
ATOM 2741 C CA . THR A 1 355 ? 28.141 -15.141 0.969 1 97.38 355 THR A CA 1
ATOM 2742 C C . THR A 1 355 ? 28.719 -16.547 1.17 1 97.38 355 THR A C 1
ATOM 2744 O O . THR A 1 355 ? 29.203 -17.172 0.218 1 97.38 355 THR A O 1
ATOM 2747 N N . ASP A 1 356 ? 28.719 -17.016 2.395 1 94.25 356 ASP A N 1
ATOM 2748 C CA . ASP A 1 356 ? 29.344 -18.281 2.742 1 94.25 356 ASP A CA 1
ATOM 2749 C C . ASP A 1 356 ? 28.469 -19.469 2.34 1 94.25 356 ASP A C 1
ATOM 2751 O O . ASP A 1 356 ? 28.875 -20.625 2.43 1 94.25 356 ASP A O 1
ATOM 2755 N N . ASP A 1 357 ? 27.25 -19.219 1.868 1 92.94 357 ASP A N 1
ATOM 2756 C CA . ASP A 1 357 ? 26.312 -20.297 1.544 1 92.94 357 ASP A CA 1
ATOM 2757 C C . ASP A 1 357 ? 26.188 -20.469 0.033 1 92.94 357 ASP A C 1
ATOM 2759 O O . ASP A 1 357 ? 25.172 -20.969 -0.454 1 92.94 357 ASP A O 1
ATOM 2763 N N . GLY A 1 358 ? 27.141 -20.031 -0.741 1 91.25 358 GLY A N 1
ATOM 2764 C CA . GLY A 1 358 ? 27.172 -20.328 -2.164 1 91.25 358 GLY A CA 1
ATOM 2765 C C . GLY A 1 358 ? 26.5 -19.266 -3.014 1 91.25 358 GLY A C 1
ATOM 2766 O O . GLY A 1 358 ? 26.219 -19.5 -4.191 1 91.25 358 GLY A O 1
ATOM 2767 N N . TYR A 1 359 ? 26.203 -18.094 -2.475 1 97.62 359 TYR A N 1
ATOM 2768 C CA . TYR A 1 359 ? 25.609 -16.969 -3.189 1 97.62 359 TYR A CA 1
ATOM 2769 C C . TYR A 1 359 ? 26.688 -16.047 -3.748 1 97.62 359 TYR A C 1
ATOM 2771 O O . TYR A 1 359 ? 27.578 -15.602 -3.016 1 97.62 359 TYR A O 1
ATOM 2779 N N . ILE A 1 360 ? 26.625 -15.82 -5.105 1 98.25 360 ILE A N 1
ATOM 2780 C CA . ILE A 1 360 ? 27.594 -14.969 -5.785 1 98.25 360 ILE A CA 1
ATOM 2781 C C . ILE A 1 360 ? 26.859 -13.875 -6.562 1 98.25 360 ILE A C 1
ATOM 2783 O O . ILE A 1 360 ? 25.906 -14.156 -7.281 1 98.25 360 ILE A O 1
ATOM 2787 N N . TYR A 1 361 ? 27.281 -12.719 -6.383 1 98.75 361 TYR A N 1
ATOM 2788 C CA . TYR A 1 361 ? 26.75 -11.562 -7.094 1 98.75 361 TYR A CA 1
ATOM 2789 C C . TYR A 1 361 ? 27.875 -10.766 -7.75 1 98.75 361 TYR A C 1
ATOM 2791 O O . TYR A 1 361 ? 28.859 -10.422 -7.102 1 98.75 361 TYR A O 1
ATOM 2799 N N . VAL A 1 362 ? 27.766 -10.562 -9.047 1 98.62 362 VAL A N 1
ATOM 2800 C CA . VAL A 1 362 ? 28.766 -9.812 -9.797 1 98.62 362 VAL A CA 1
ATOM 2801 C C . VAL A 1 362 ? 28.172 -8.508 -10.305 1 98.62 362 VAL A C 1
ATOM 2803 O O . VAL A 1 362 ? 27.047 -8.492 -10.82 1 98.62 362 VAL A O 1
ATOM 2806 N N . ILE A 1 363 ? 28.906 -7.422 -10.156 1 98.12 363 ILE A N 1
ATOM 2807 C CA . ILE A 1 363 ? 28.422 -6.113 -10.594 1 98.12 363 ILE A CA 1
ATOM 2808 C C . ILE A 1 363 ? 29.516 -5.406 -11.398 1 98.12 363 ILE A C 1
ATOM 2810 O O . ILE A 1 363 ? 30.672 -5.367 -10.984 1 98.12 363 ILE A O 1
ATOM 2814 N N . MET A 1 364 ? 29.109 -4.883 -12.547 1 96.62 364 MET A N 1
ATOM 2815 C CA . MET A 1 364 ? 30.031 -4.113 -13.383 1 96.62 364 MET A CA 1
ATOM 2816 C C . MET A 1 364 ? 30.109 -2.662 -12.922 1 96.62 364 MET A C 1
ATOM 2818 O O . MET A 1 364 ? 29.078 -2.064 -12.57 1 96.62 364 MET A O 1
ATOM 2822 N N . PRO A 1 365 ? 31.312 -2.105 -12.883 1 96.31 365 PRO A N 1
ATOM 2823 C CA . PRO A 1 365 ? 31.406 -0.679 -12.562 1 96.31 365 PRO A CA 1
ATOM 2824 C C . PRO A 1 365 ? 30.875 0.21 -13.688 1 96.31 365 PRO A C 1
ATOM 2826 O O . PRO A 1 365 ? 30.797 -0.227 -14.836 1 96.31 365 PRO A O 1
ATOM 2829 N N . LEU A 1 366 ? 30.438 1.371 -13.305 1 93.88 366 LEU A N 1
ATOM 2830 C CA . LEU A 1 366 ? 30.078 2.381 -14.289 1 93.88 366 LEU A CA 1
ATOM 2831 C C . LEU A 1 366 ? 31.328 3.061 -14.852 1 93.88 366 LEU A C 1
ATOM 2833 O O . LEU A 1 366 ? 32.344 3.201 -14.156 1 93.88 366 LEU A O 1
ATOM 2837 N N . SER A 1 367 ? 31.344 3.35 -16.203 1 80.81 367 SER A N 1
ATOM 2838 C CA . SER A 1 367 ? 32.5 4.004 -16.812 1 80.81 367 SER A CA 1
ATOM 2839 C C . SER A 1 367 ? 32.719 5.398 -16.234 1 80.81 367 SER A C 1
ATOM 2841 O O . SER A 1 367 ? 31.75 6.09 -15.883 1 80.81 367 SER A O 1
ATOM 2843 N N . ARG A 1 368 ? 33.844 5.699 -15.633 1 61.44 368 ARG A N 1
ATOM 2844 C CA . ARG A 1 368 ? 34.219 6.996 -15.07 1 61.44 368 ARG A CA 1
ATOM 2845 C C . ARG A 1 368 ? 34.094 8.094 -16.125 1 61.44 368 ARG A C 1
ATOM 2847 O O . ARG A 1 368 ? 34.062 9.281 -15.781 1 61.44 368 ARG A O 1
ATOM 2854 N N . ASP A 1 369 ? 34.25 7.934 -17.328 1 50.72 369 ASP A N 1
ATOM 2855 C CA . ASP A 1 369 ? 34.312 9.094 -18.203 1 50.72 369 ASP A CA 1
ATOM 2856 C C . ASP A 1 369 ? 33.031 9.898 -18.172 1 50.72 369 ASP A C 1
ATOM 2858 O O . ASP A 1 369 ? 32.781 10.727 -19.047 1 50.72 369 ASP A O 1
ATOM 2862 N N . ARG A 1 370 ? 32.438 9.859 -17.016 1 38.81 370 ARG A N 1
ATOM 2863 C CA . ARG A 1 370 ? 31.422 10.898 -17.078 1 38.81 370 ARG A CA 1
ATOM 2864 C C . ARG A 1 370 ? 32.031 12.281 -16.891 1 38.81 370 ARG A C 1
ATOM 2866 O O . ARG A 1 370 ? 33.062 12.422 -16.203 1 38.81 370 ARG A O 1
ATOM 2873 N N . MET B 1 1 ? 23.609 29.781 9.766 1 86.12 1 MET B N 1
ATOM 2874 C CA . MET B 1 1 ? 22.609 29.109 10.594 1 86.12 1 MET B CA 1
ATOM 2875 C C . MET B 1 1 ? 23.031 27.688 10.93 1 86.12 1 MET B C 1
ATOM 2877 O O . MET B 1 1 ? 23.578 26.984 10.078 1 86.12 1 MET B O 1
ATOM 2881 N N . LYS B 1 2 ? 22.922 27.359 12.312 1 89.62 2 LYS B N 1
ATOM 2882 C CA . LYS B 1 2 ? 23.312 26.031 12.766 1 89.62 2 LYS B CA 1
ATOM 2883 C C . LYS B 1 2 ? 22.359 25.5 13.836 1 89.62 2 LYS B C 1
ATOM 2885 O O . LYS B 1 2 ? 22 26.234 14.758 1 89.62 2 LYS B O 1
ATOM 2890 N N . LEU B 1 3 ? 21.922 24.281 13.617 1 92.75 3 LEU B N 1
ATOM 2891 C CA . LEU B 1 3 ? 21.062 23.672 14.625 1 92.75 3 LEU B CA 1
ATOM 2892 C C . LEU B 1 3 ? 21.312 22.172 14.719 1 92.75 3 LEU B C 1
ATOM 2894 O O . LEU B 1 3 ? 21.812 21.562 13.773 1 92.75 3 LEU B O 1
ATOM 2898 N N . THR B 1 4 ? 21.109 21.641 15.875 1 94.75 4 THR B N 1
ATOM 2899 C CA . THR B 1 4 ? 21.172 20.203 16.156 1 94.75 4 THR B CA 1
ATOM 2900 C C . THR B 1 4 ? 19.859 19.719 16.766 1 94.75 4 THR B C 1
ATOM 2902 O O . THR B 1 4 ? 19.344 20.328 17.703 1 94.75 4 THR B O 1
ATOM 2905 N N . CYS B 1 5 ? 19.359 18.719 16.203 1 94.62 5 CYS B N 1
ATOM 2906 C CA . CYS B 1 5 ? 18.078 18.203 16.641 1 94.62 5 CYS B CA 1
ATOM 2907 C C . CYS B 1 5 ? 18.078 16.672 16.672 1 94.62 5 CYS B C 1
ATOM 2909 O O . CYS B 1 5 ? 18.969 16.047 16.078 1 94.62 5 CYS B O 1
ATOM 2911 N N . ASN B 1 6 ? 17.172 16.156 17.484 1 96.31 6 ASN B N 1
ATOM 2912 C CA . ASN B 1 6 ? 16.922 14.719 17.422 1 96.31 6 ASN B CA 1
ATOM 2913 C C . ASN B 1 6 ? 16.359 14.305 16.062 1 96.31 6 ASN B C 1
ATOM 2915 O O . ASN B 1 6 ? 15.422 14.93 15.555 1 96.31 6 ASN B O 1
ATOM 2919 N N . CYS B 1 7 ? 16.859 13.234 15.477 1 95.88 7 CYS B N 1
ATOM 2920 C CA . CYS B 1 7 ? 16.5 12.812 14.125 1 95.88 7 CYS B CA 1
ATOM 2921 C C . CYS B 1 7 ? 15.031 12.414 14.055 1 95.88 7 CYS B C 1
ATOM 2923 O O . CYS B 1 7 ? 14.312 12.828 13.148 1 95.88 7 CYS B O 1
ATOM 2925 N N . ALA B 1 8 ? 14.602 11.648 14.992 1 95.25 8 ALA B N 1
ATOM 2926 C CA . ALA B 1 8 ? 13.227 11.148 14.984 1 95.25 8 ALA B CA 1
ATOM 2927 C C . ALA B 1 8 ? 12.227 12.297 15.102 1 95.25 8 ALA B C 1
ATOM 2929 O O . ALA B 1 8 ? 11.195 12.305 14.422 1 95.25 8 ALA B O 1
ATOM 2930 N N . ILE B 1 9 ? 12.516 13.242 15.961 1 94.94 9 ILE B N 1
ATOM 2931 C CA . ILE B 1 9 ? 11.648 14.391 16.188 1 94.94 9 ILE B CA 1
ATOM 2932 C C . ILE B 1 9 ? 11.562 15.227 14.906 1 94.94 9 ILE B C 1
ATOM 2934 O O . ILE B 1 9 ? 10.469 15.609 14.477 1 94.94 9 ILE B O 1
ATOM 2938 N N . LEU B 1 10 ? 12.703 15.422 14.328 1 96.31 10 LEU B N 1
ATOM 2939 C CA . LEU B 1 10 ? 12.75 16.219 13.109 1 96.31 10 LEU B CA 1
ATOM 2940 C C . LEU B 1 10 ? 12.039 15.492 11.969 1 96.31 10 LEU B C 1
ATOM 2942 O O . LEU B 1 10 ? 11.305 16.109 11.195 1 96.31 10 LEU B O 1
ATOM 2946 N N . ALA B 1 11 ? 12.281 14.227 11.859 1 96.06 11 ALA B N 1
ATOM 2947 C CA . ALA B 1 11 ? 11.633 13.422 10.82 1 96.06 11 ALA B CA 1
ATOM 2948 C C . ALA B 1 11 ? 10.117 13.484 10.938 1 96.06 11 ALA B C 1
ATOM 2950 O O . ALA B 1 11 ? 9.414 13.664 9.938 1 96.06 11 ALA B O 1
ATOM 2951 N N . ASN B 1 12 ? 9.617 13.352 12.133 1 92.69 12 ASN B N 1
ATOM 2952 C CA . ASN B 1 12 ? 8.18 13.422 12.367 1 92.69 12 ASN B CA 1
ATOM 2953 C C . ASN B 1 12 ? 7.617 14.781 11.969 1 92.69 12 ASN B C 1
ATOM 2955 O O . ASN B 1 12 ? 6.555 14.859 11.344 1 92.69 12 ASN B O 1
ATOM 2959 N N . ALA B 1 13 ? 8.312 15.789 12.336 1 94.19 13 ALA B N 1
ATOM 2960 C CA . ALA B 1 13 ? 7.891 17.141 11.992 1 94.19 13 ALA B CA 1
ATOM 2961 C C . ALA B 1 13 ? 7.84 17.328 10.477 1 94.19 13 ALA B C 1
ATOM 2963 O O . ALA B 1 13 ? 6.855 17.844 9.938 1 94.19 13 ALA B O 1
ATOM 2964 N N . PHE B 1 14 ? 8.875 16.891 9.828 1 95 14 PHE B N 1
ATOM 2965 C CA . PHE B 1 14 ? 8.93 17 8.375 1 95 14 PHE B CA 1
ATOM 2966 C C . PHE B 1 14 ? 7.812 16.188 7.727 1 95 14 PHE B C 1
ATOM 2968 O O . PHE B 1 14 ? 7.188 16.625 6.762 1 95 14 PHE B O 1
ATOM 2975 N N . GLN B 1 15 ? 7.605 15.062 8.234 1 92.19 15 GLN B N 1
ATOM 2976 C CA . GLN B 1 15 ? 6.543 14.227 7.703 1 92.19 15 GLN B CA 1
ATOM 2977 C C . GLN B 1 15 ? 5.184 14.898 7.836 1 92.19 15 GLN B C 1
ATOM 2979 O O . GLN B 1 15 ? 4.375 14.883 6.902 1 92.19 15 GLN B O 1
ATOM 2984 N N . THR B 1 16 ? 4.945 15.469 8.953 1 91.25 16 THR B N 1
ATOM 2985 C CA . THR B 1 16 ? 3.684 16.156 9.211 1 91.25 16 THR B CA 1
ATOM 2986 C C . THR B 1 16 ? 3.506 17.328 8.266 1 91.25 16 THR B C 1
ATOM 2988 O O . THR B 1 16 ? 2.465 17.469 7.621 1 91.25 16 THR B O 1
ATOM 2991 N N . VAL B 1 17 ? 4.516 18.109 8.133 1 94.88 17 VAL B N 1
ATOM 2992 C CA . VAL B 1 17 ? 4.461 19.344 7.344 1 94.88 17 VAL B CA 1
ATOM 2993 C C . VAL B 1 17 ? 4.402 19 5.855 1 94.88 17 VAL B C 1
ATOM 2995 O O . VAL B 1 17 ? 3.732 19.672 5.082 1 94.88 17 VAL B O 1
ATOM 2998 N N . SER B 1 18 ? 5.074 17.953 5.535 1 92.56 18 SER B N 1
ATOM 2999 C CA . SER B 1 18 ? 5.133 17.562 4.129 1 92.56 18 SER B CA 1
ATOM 3000 C C . SER B 1 18 ? 3.764 17.141 3.619 1 92.56 18 SER B C 1
ATOM 3002 O O . SER B 1 18 ? 3.545 17.047 2.408 1 92.56 18 SER B O 1
ATOM 3004 N N . GLY B 1 19 ? 2.881 16.875 4.484 1 90.06 19 GLY B N 1
ATOM 3005 C CA . GLY B 1 19 ? 1.533 16.5 4.09 1 90.06 19 GLY B CA 1
ATOM 3006 C C . GLY B 1 19 ? 0.845 17.531 3.232 1 90.06 19 GLY B C 1
ATOM 3007 O O . GLY B 1 19 ? -0.051 17.219 2.449 1 90.06 19 GLY B O 1
ATOM 3008 N N . VAL B 1 20 ? 1.271 18.781 3.301 1 92.75 20 VAL B N 1
ATOM 3009 C CA . VAL B 1 20 ? 0.615 19.859 2.557 1 92.75 20 VAL B CA 1
ATOM 3010 C C . VAL B 1 20 ? 1.514 20.312 1.408 1 92.75 20 VAL B C 1
ATOM 3012 O O . VAL B 1 20 ? 1.127 21.172 0.614 1 92.75 20 VAL B O 1
ATOM 3015 N N . VAL B 1 21 ? 2.711 19.734 1.375 1 94.69 21 VAL B N 1
ATOM 3016 C CA . VAL B 1 21 ? 3.654 20.109 0.327 1 94.69 21 VAL B CA 1
ATOM 3017 C C . VAL B 1 21 ? 3.293 19.391 -0.973 1 94.69 21 VAL B C 1
ATOM 3019 O O . VAL B 1 21 ? 3.262 18.156 -1.022 1 94.69 21 VAL B O 1
ATOM 3022 N N . PRO B 1 22 ? 3.025 20.141 -2.008 1 93.44 22 PRO B N 1
ATOM 3023 C CA . PRO B 1 22 ? 2.627 19.484 -3.258 1 93.44 22 PRO B CA 1
ATOM 3024 C C . PRO B 1 22 ? 3.781 18.734 -3.928 1 93.44 22 PRO B C 1
ATOM 3026 O O . PRO B 1 22 ? 4.914 19.234 -3.934 1 93.44 22 PRO B O 1
ATOM 3029 N N . SER B 1 23 ? 3.5 17.609 -4.398 1 89.5 23 SER B N 1
ATOM 3030 C CA . SER B 1 23 ? 4.504 16.844 -5.141 1 89.5 23 SER B CA 1
ATOM 3031 C C . SER B 1 23 ? 4.672 17.391 -6.555 1 89.5 23 SER B C 1
ATOM 3033 O O . SER B 1 23 ? 5.762 17.312 -7.129 1 89.5 23 SER B O 1
ATOM 3035 N N . ARG B 1 24 ? 3.598 17.922 -7.102 1 89.31 24 ARG B N 1
ATOM 3036 C CA . ARG B 1 24 ? 3.602 18.531 -8.43 1 89.31 24 ARG B CA 1
ATOM 3037 C C . ARG B 1 24 ? 3.008 19.938 -8.375 1 89.31 24 ARG B C 1
ATOM 3039 O O . ARG B 1 24 ? 1.903 20.125 -7.867 1 89.31 24 ARG B O 1
ATOM 3046 N N . THR B 1 25 ? 3.748 20.922 -8.805 1 92.31 25 THR B N 1
ATOM 3047 C CA . THR B 1 25 ? 3.305 22.312 -8.828 1 92.31 25 THR B CA 1
ATOM 3048 C C . THR B 1 25 ? 4.172 23.141 -9.773 1 92.31 25 THR B C 1
ATOM 3050 O O . THR B 1 25 ? 5.375 22.891 -9.898 1 92.31 25 THR B O 1
ATOM 3053 N N . PRO B 1 26 ? 3.537 24.062 -10.508 1 91.88 26 PRO B N 1
ATOM 3054 C CA . PRO B 1 26 ? 4.352 24.984 -11.305 1 91.88 26 PRO B CA 1
ATOM 3055 C C . PRO B 1 26 ? 5.215 25.906 -10.453 1 91.88 26 PRO B C 1
ATOM 3057 O O . PRO B 1 26 ? 6.199 26.469 -10.945 1 91.88 26 PRO B O 1
ATOM 3060 N N . LYS B 1 27 ? 4.824 26.125 -9.219 1 93.12 27 LYS B N 1
ATOM 3061 C CA . LYS B 1 27 ? 5.605 26.953 -8.297 1 93.12 27 LYS B CA 1
ATOM 3062 C C . LYS B 1 27 ? 6.574 26.094 -7.484 1 93.12 27 LYS B C 1
ATOM 3064 O O . LYS B 1 27 ? 6.266 25.703 -6.355 1 93.12 27 LYS B O 1
ATOM 3069 N N . GLU B 1 28 ? 7.723 26.016 -7.934 1 91.69 28 GLU B N 1
ATOM 3070 C CA . GLU B 1 28 ? 8.719 25.078 -7.406 1 91.69 28 GLU B CA 1
ATOM 3071 C C . GLU B 1 28 ? 9.039 25.375 -5.945 1 91.69 28 GLU B C 1
ATOM 3073 O O . GLU B 1 28 ? 9.344 24.469 -5.168 1 91.69 28 GLU B O 1
ATOM 3078 N N . ILE B 1 29 ? 8.875 26.594 -5.625 1 94.94 29 ILE B N 1
ATOM 3079 C CA . ILE B 1 29 ? 9.242 27.016 -4.277 1 94.94 29 ILE B CA 1
ATOM 3080 C C . ILE B 1 29 ? 8.344 26.328 -3.256 1 94.94 29 ILE B C 1
ATOM 3082 O O . ILE B 1 29 ? 8.727 26.156 -2.098 1 94.94 29 ILE B O 1
ATOM 3086 N N . LEU B 1 30 ? 7.168 25.859 -3.654 1 96.12 30 LEU B N 1
ATOM 3087 C CA . LEU B 1 30 ? 6.188 25.25 -2.76 1 96.12 30 LEU B CA 1
ATOM 3088 C C . LEU B 1 30 ? 6.531 23.797 -2.477 1 96.12 30 LEU B C 1
ATOM 3090 O O . LEU B 1 30 ? 5.941 23.172 -1.585 1 96.12 30 LEU B O 1
ATOM 3094 N N . LYS B 1 31 ? 7.508 23.281 -3.168 1 95.81 31 LYS B N 1
ATOM 3095 C CA . LYS B 1 31 ? 7.965 21.906 -2.924 1 95.81 31 LYS B CA 1
ATOM 3096 C C . LYS B 1 31 ? 8.914 21.859 -1.734 1 95.81 31 LYS B C 1
ATOM 3098 O O . LYS B 1 31 ? 9.383 20.781 -1.358 1 95.81 31 LYS B O 1
ATOM 3103 N N . ASN B 1 32 ? 9.078 23 -1.097 1 96.56 32 ASN B N 1
ATOM 3104 C CA . ASN B 1 32 ? 10.008 23.125 0.018 1 96.56 32 ASN B CA 1
ATOM 3105 C C . ASN B 1 32 ? 9.281 23.281 1.347 1 96.56 32 ASN B C 1
ATOM 3107 O O . ASN B 1 32 ? 8.078 23.578 1.37 1 96.56 32 ASN B O 1
ATOM 3111 N N . VAL B 1 33 ? 10.023 23.016 2.375 1 97.06 33 VAL B N 1
ATOM 3112 C CA . VAL B 1 33 ? 9.625 23.328 3.742 1 97.06 33 VAL B CA 1
ATOM 3113 C C . VAL B 1 33 ? 10.492 24.469 4.277 1 97.06 33 VAL B C 1
ATOM 3115 O O . VAL B 1 33 ? 11.719 24.422 4.176 1 97.06 33 VAL B O 1
ATOM 3118 N N . LYS B 1 34 ? 9.828 25.469 4.719 1 96.94 34 LYS B N 1
ATOM 3119 C CA . LYS B 1 34 ? 10.562 26.578 5.328 1 96.94 34 LYS B CA 1
ATOM 3120 C C . LYS B 1 34 ? 10.938 26.25 6.773 1 96.94 34 LYS B C 1
ATOM 3122 O O . LYS B 1 34 ? 10.102 25.812 7.555 1 96.94 34 LYS B O 1
ATOM 3127 N N . LEU B 1 35 ? 12.195 26.406 7.062 1 96.06 35 LEU B N 1
ATOM 3128 C CA . LEU B 1 35 ? 12.711 26.25 8.414 1 96.06 35 LEU B CA 1
ATOM 3129 C C . LEU B 1 35 ? 13.047 27.609 9.031 1 96.06 35 LEU B C 1
ATOM 3131 O O . LEU B 1 35 ? 13.867 28.344 8.492 1 96.06 35 LEU B O 1
ATOM 3135 N N . GLU B 1 36 ? 12.297 27.922 10.047 1 95.06 36 GLU B N 1
ATOM 3136 C CA . GLU B 1 36 ? 12.625 29.094 10.852 1 95.06 36 GLU B CA 1
ATOM 3137 C C . GLU B 1 36 ? 13.32 28.703 12.148 1 95.06 36 GLU B C 1
ATOM 3139 O O . GLU B 1 36 ? 12.805 27.891 12.914 1 95.06 36 GLU B O 1
ATOM 3144 N N . VAL B 1 37 ? 14.484 29.281 12.336 1 94.19 37 VAL B N 1
ATOM 3145 C CA . VAL B 1 37 ? 15.273 28.984 13.523 1 94.19 37 VAL B CA 1
ATOM 3146 C C . VAL B 1 37 ? 15.227 30.156 14.492 1 94.19 37 VAL B C 1
ATOM 3148 O O . VAL B 1 37 ? 15.523 31.297 14.109 1 94.19 37 VAL B O 1
ATOM 3151 N N . PHE B 1 38 ? 14.68 29.859 15.688 1 92.19 38 PHE B N 1
ATOM 3152 C CA . PHE B 1 38 ? 14.633 30.844 16.766 1 92.19 38 PHE B CA 1
ATOM 3153 C C . PHE B 1 38 ? 15.609 30.469 17.875 1 92.19 38 PHE B C 1
ATOM 3155 O O . PHE B 1 38 ? 16.469 29.594 17.688 1 92.19 38 PHE B O 1
ATOM 3162 N N . GLU B 1 39 ? 15.391 31.391 19.016 1 88.31 39 GLU B N 1
ATOM 3163 C CA . GLU B 1 39 ? 16.188 31.047 20.188 1 88.31 39 GLU B CA 1
ATOM 3164 C C . GLU B 1 39 ? 15.664 29.781 20.859 1 88.31 39 GLU B C 1
ATOM 3166 O O . GLU B 1 39 ? 14.539 29.75 21.359 1 88.31 39 GLU B O 1
ATOM 3171 N N . ASN B 1 40 ? 16.188 28.656 20.688 1 91.69 40 ASN B N 1
ATOM 3172 C CA . ASN B 1 40 ? 15.945 27.391 21.375 1 91.69 40 ASN B CA 1
ATOM 3173 C C . ASN B 1 40 ? 14.773 26.625 20.75 1 91.69 40 ASN B C 1
ATOM 3175 O O . ASN B 1 40 ? 14.211 25.719 21.359 1 91.69 40 ASN B O 1
ATOM 3179 N N . SER B 1 41 ? 14.203 27.141 19.625 1 94.75 41 SER B N 1
ATOM 3180 C CA . SER B 1 41 ? 13.117 26.438 18.953 1 94.75 41 SER B CA 1
ATOM 3181 C C . SER B 1 41 ? 13.219 26.578 17.438 1 94.75 41 SER B C 1
ATOM 3183 O O . SER B 1 41 ? 13.93 27.453 16.938 1 94.75 41 SER B O 1
ATOM 3185 N N . ILE B 1 42 ? 12.539 25.719 16.797 1 96.5 42 ILE B N 1
ATOM 3186 C CA . ILE B 1 42 ? 12.461 25.812 15.336 1 96.5 42 ILE B CA 1
ATOM 3187 C C . ILE B 1 42 ? 11.023 25.594 14.875 1 96.5 42 ILE B C 1
ATOM 3189 O O . ILE B 1 42 ? 10.227 24.984 15.586 1 96.5 42 ILE B O 1
ATOM 3193 N N . ALA B 1 43 ? 10.711 26.188 13.734 1 96.38 43 ALA B N 1
ATOM 3194 C CA . ALA B 1 43 ? 9.406 25.984 13.102 1 96.38 43 ALA B CA 1
ATOM 3195 C C . ALA B 1 43 ? 9.562 25.5 11.664 1 96.38 43 ALA B C 1
ATOM 3197 O O . ALA B 1 43 ? 10.359 26.047 10.898 1 96.38 43 ALA B O 1
ATOM 3198 N N . LEU B 1 44 ? 8.891 24.469 11.391 1 96.94 44 LEU B N 1
ATOM 3199 C CA . LEU B 1 44 ? 8.773 23.984 10.023 1 96.94 44 LEU B CA 1
ATOM 3200 C C . LEU B 1 44 ? 7.438 24.391 9.414 1 96.94 44 LEU B C 1
ATOM 3202 O O . LEU B 1 44 ? 6.387 24.203 10.023 1 96.94 44 LEU B O 1
ATOM 3206 N N . ILE B 1 45 ? 7.508 24.922 8.203 1 97.12 45 ILE B N 1
ATOM 3207 C CA . ILE B 1 45 ? 6.301 25.469 7.582 1 97.12 45 ILE B CA 1
ATOM 3208 C C . ILE B 1 45 ? 6.168 24.922 6.156 1 97.12 45 ILE B C 1
ATOM 3210 O O . ILE B 1 45 ? 7.129 24.969 5.383 1 97.12 45 ILE B O 1
ATOM 3214 N N . GLY B 1 46 ? 5.07 24.391 5.836 1 96.25 46 GLY B N 1
ATOM 3215 C CA . GLY B 1 46 ? 4.699 23.984 4.492 1 96.25 46 GLY B CA 1
ATOM 3216 C C . GLY B 1 46 ? 3.33 24.484 4.07 1 96.25 46 GLY B C 1
ATOM 3217 O O . GLY B 1 46 ? 2.477 24.75 4.918 1 96.25 46 GLY B O 1
ATOM 3218 N N . THR B 1 47 ? 3.137 24.688 2.754 1 95.12 47 THR B N 1
ATOM 3219 C CA . THR B 1 47 ? 1.848 25.172 2.281 1 95.12 47 THR B CA 1
ATOM 3220 C C . THR B 1 47 ? 1.664 24.875 0.796 1 95.12 47 THR B C 1
ATOM 3222 O O . THR B 1 47 ? 2.643 24.734 0.061 1 95.12 47 THR B O 1
ATOM 3225 N N . ASP B 1 48 ? 0.469 24.703 0.425 1 92.44 48 ASP B N 1
ATOM 3226 C CA . ASP B 1 48 ? 0.125 24.688 -0.994 1 92.44 48 ASP B CA 1
ATOM 3227 C C . ASP B 1 48 ? -0.635 25.953 -1.391 1 92.44 48 ASP B C 1
ATOM 3229 O O . ASP B 1 48 ? -1.283 26 -2.439 1 92.44 48 ASP B O 1
ATOM 3233 N N . GLN B 1 49 ? -0.583 26.891 -0.516 1 89.31 49 GLN B N 1
ATOM 3234 C CA . GLN B 1 49 ? -1.191 28.219 -0.672 1 89.31 49 GLN B CA 1
ATOM 3235 C C . GLN B 1 49 ? -2.672 28.188 -0.305 1 89.31 49 GLN B C 1
ATOM 3237 O O . GLN B 1 49 ? -3.297 29.234 -0.136 1 89.31 49 GLN B O 1
ATOM 3242 N N . GLU B 1 50 ? -3.275 27.094 -0.142 1 87.75 50 GLU B N 1
ATOM 3243 C CA . GLU B 1 50 ? -4.641 26.953 0.362 1 87.75 50 GLU B CA 1
ATOM 3244 C C . GLU B 1 50 ? -4.645 26.516 1.824 1 87.75 50 GLU B C 1
ATOM 3246 O O . GLU B 1 50 ? -5.387 27.078 2.639 1 87.75 50 GLU B O 1
ATOM 3251 N N . VAL B 1 51 ? -3.85 25.547 2.023 1 93.06 51 VAL B N 1
ATOM 3252 C CA . VAL B 1 51 ? -3.676 25.031 3.371 1 93.06 51 VAL B CA 1
ATOM 3253 C C . VAL B 1 51 ? -2.203 25.109 3.771 1 93.06 51 VAL B C 1
ATOM 3255 O O . VAL B 1 51 ? -1.315 24.938 2.932 1 93.06 51 VAL B O 1
ATOM 3258 N N . GLY B 1 52 ? -1.964 25.469 5 1 95.44 52 GLY B N 1
ATOM 3259 C CA . GLY B 1 52 ? -0.613 25.516 5.539 1 95.44 52 GLY B CA 1
ATOM 3260 C C . GLY B 1 52 ? -0.486 24.844 6.895 1 95.44 52 GLY B C 1
ATOM 3261 O O . GLY B 1 52 ? -1.453 24.781 7.656 1 95.44 52 GLY B O 1
ATOM 3262 N N . ILE B 1 53 ? 0.683 24.344 7.168 1 95.31 53 ILE B N 1
ATOM 3263 C CA . ILE B 1 53 ? 0.982 23.75 8.469 1 95.31 53 ILE B CA 1
ATOM 3264 C C . ILE B 1 53 ? 2.254 24.375 9.039 1 95.31 53 ILE B C 1
ATOM 3266 O O . ILE B 1 53 ? 3.238 24.562 8.312 1 95.31 53 ILE B O 1
ATOM 3270 N N . ARG B 1 54 ? 2.186 24.75 10.195 1 95.94 54 ARG B N 1
ATOM 3271 C CA . ARG B 1 54 ? 3.332 25.188 10.984 1 95.94 54 ARG B CA 1
ATOM 3272 C C . ARG B 1 54 ? 3.58 24.234 12.148 1 95.94 54 ARG B C 1
ATOM 3274 O O . ARG B 1 54 ? 2.691 24.016 12.977 1 95.94 54 ARG B O 1
ATOM 3281 N N . TYR B 1 55 ? 4.707 23.656 12.203 1 95.38 55 TYR B N 1
ATOM 3282 C CA . TYR B 1 55 ? 5.094 22.703 13.242 1 95.38 55 TYR B CA 1
ATOM 3283 C C . TYR B 1 55 ? 6.258 23.25 14.062 1 95.38 55 TYR B C 1
ATOM 3285 O O . TYR B 1 55 ? 7.336 23.516 13.523 1 95.38 55 TYR B O 1
ATOM 3293 N N . VAL B 1 56 ? 6.059 23.359 15.367 1 95.5 56 VAL B N 1
ATOM 3294 C CA . VAL B 1 56 ? 7.082 23.969 16.219 1 95.5 56 VAL B CA 1
ATOM 3295 C C . VAL B 1 56 ? 7.727 22.891 17.094 1 95.5 56 VAL B C 1
ATOM 3297 O O . VAL B 1 56 ? 7.031 22.078 17.703 1 95.5 56 VAL B O 1
ATOM 3300 N N . ILE B 1 57 ? 9 22.828 17.047 1 95.62 57 ILE B N 1
ATOM 3301 C CA . ILE B 1 57 ? 9.789 21.969 17.938 1 95.62 57 ILE B CA 1
ATOM 3302 C C . ILE B 1 57 ? 10.5 22.828 18.984 1 95.62 57 ILE B C 1
ATOM 3304 O O . ILE B 1 57 ? 11.234 23.75 18.641 1 95.62 57 ILE B O 1
ATOM 3308 N N . GLN B 1 58 ? 10.289 22.453 20.234 1 94 58 GLN B N 1
ATOM 3309 C CA . GLN B 1 58 ? 10.906 23.188 21.328 1 94 58 GLN B CA 1
ATOM 3310 C C . GLN B 1 58 ? 12.227 22.531 21.75 1 94 58 GLN B C 1
ATOM 3312 O O . GLN B 1 58 ? 12.523 21.406 21.344 1 94 58 GLN B O 1
ATOM 3317 N N . ASP B 1 59 ? 13.023 23.281 22.453 1 92.19 59 ASP B N 1
ATOM 3318 C CA . ASP B 1 59 ? 14.242 22.812 23.109 1 92.19 59 ASP B CA 1
ATOM 3319 C C . ASP B 1 59 ? 15.234 22.25 22.094 1 92.19 59 ASP B C 1
ATOM 3321 O O . ASP B 1 59 ? 15.758 21.156 22.281 1 92.19 59 ASP B O 1
ATOM 3325 N N . VAL B 1 60 ? 15.375 22.922 21.062 1 93.06 60 VAL B N 1
ATOM 3326 C CA . VAL B 1 60 ? 16.359 22.594 20.047 1 93.06 60 VAL B CA 1
ATOM 3327 C C . VAL B 1 60 ? 17.625 23.438 20.25 1 93.06 60 VAL B C 1
ATOM 3329 O O . VAL B 1 60 ? 17.531 24.625 20.578 1 93.06 60 VAL B O 1
ATOM 3332 N N . ASP B 1 61 ? 18.75 22.828 20.141 1 91.56 61 ASP B N 1
ATOM 3333 C CA . ASP B 1 61 ? 20.031 23.531 20.219 1 91.56 61 ASP B CA 1
ATOM 3334 C C . ASP B 1 61 ? 20.297 24.328 18.938 1 91.56 61 ASP B C 1
ATOM 3336 O O . ASP B 1 61 ? 20.547 23.734 17.891 1 91.56 61 ASP B O 1
ATOM 3340 N N . THR B 1 62 ? 20.156 25.672 19.156 1 89.62 62 THR B N 1
ATOM 3341 C CA . THR B 1 62 ? 20.328 26.547 18 1 89.62 62 THR B CA 1
ATOM 3342 C C . THR B 1 62 ? 21.453 27.547 18.25 1 89.62 62 THR B C 1
ATOM 3344 O O . THR B 1 62 ? 21.688 27.953 19.391 1 89.62 62 THR B O 1
ATOM 3347 N N . ALA B 1 63 ? 22.344 27.828 17.281 1 82.81 63 ALA B N 1
ATOM 3348 C CA . ALA B 1 63 ? 23.453 28.766 17.453 1 82.81 63 ALA B CA 1
ATOM 3349 C C . ALA B 1 63 ? 23.125 30.125 16.844 1 82.81 63 ALA B C 1
ATOM 3351 O O . ALA B 1 63 ? 23.516 31.172 17.375 1 82.81 63 ALA B O 1
ATOM 3352 N N . GLU B 1 64 ? 22.469 30.094 15.68 1 84.94 64 GLU B N 1
ATOM 3353 C CA . GLU B 1 64 ? 22.156 31.312 14.953 1 84.94 64 GLU B CA 1
ATOM 3354 C C . GLU B 1 64 ? 20.75 31.266 14.367 1 84.94 64 GLU B C 1
ATOM 3356 O O . GLU B 1 64 ? 20.375 30.266 13.742 1 84.94 64 GLU B O 1
ATOM 3361 N N . ALA B 1 65 ? 20.031 32.375 14.562 1 85.44 65 ALA B N 1
ATOM 3362 C CA . ALA B 1 65 ? 18.672 32.5 14.023 1 85.44 65 ALA B CA 1
ATOM 3363 C C . ALA B 1 65 ? 18.703 32.688 12.516 1 85.44 65 ALA B C 1
ATOM 3365 O O . ALA B 1 65 ? 19.703 33.156 11.961 1 85.44 65 ALA B O 1
ATOM 3366 N N . GLY B 1 66 ? 17.656 32.219 11.883 1 88.62 66 GLY B N 1
ATOM 3367 C CA . GLY B 1 66 ? 17.562 32.406 10.445 1 88.62 66 GLY B CA 1
ATOM 3368 C C . GLY B 1 66 ? 16.453 31.578 9.812 1 88.62 66 GLY B C 1
ATOM 3369 O O . GLY B 1 66 ? 15.586 31.047 10.516 1 88.62 66 GLY B O 1
ATOM 3370 N N . GLU B 1 67 ? 16.375 31.688 8.492 1 92.75 67 GLU B N 1
ATOM 3371 C CA . GLU B 1 67 ? 15.383 30.953 7.723 1 92.75 67 GLU B CA 1
ATOM 3372 C C . GLU B 1 67 ? 16.016 30.219 6.551 1 92.75 67 GLU B C 1
ATOM 3374 O O . GLU B 1 67 ? 16.953 30.719 5.918 1 92.75 67 GLU B O 1
ATOM 3379 N N . LEU B 1 68 ? 15.547 29.047 6.363 1 93.62 68 LEU B N 1
ATOM 3380 C CA . LEU B 1 68 ? 16 28.234 5.238 1 93.62 68 LEU B CA 1
ATOM 3381 C C . LEU B 1 68 ? 14.812 27.594 4.512 1 93.62 68 LEU B C 1
ATOM 3383 O O . LEU B 1 68 ? 13.758 27.375 5.109 1 93.62 68 LEU B O 1
ATOM 3387 N N . LEU B 1 69 ? 15.023 27.406 3.248 1 95.12 69 LEU B N 1
ATOM 3388 C CA . LEU B 1 69 ? 14.094 26.594 2.471 1 95.12 69 LEU B CA 1
ATOM 3389 C C . LEU B 1 69 ? 14.711 25.234 2.135 1 95.12 69 LEU B C 1
ATOM 3391 O O . LEU B 1 69 ? 15.727 25.172 1.433 1 95.12 69 LEU B O 1
ATOM 3395 N N . LEU B 1 70 ? 14.102 24.25 2.652 1 95.38 70 LEU B N 1
ATOM 3396 C CA . LEU B 1 70 ? 14.641 22.891 2.5 1 95.38 70 LEU B CA 1
ATOM 3397 C C . LEU B 1 70 ? 13.789 22.078 1.54 1 95.38 70 LEU B C 1
ATOM 3399 O O . LEU B 1 70 ? 12.57 22.016 1.688 1 95.38 70 LEU B O 1
ATOM 3403 N N . PRO B 1 71 ? 14.414 21.438 0.565 1 93.75 71 PRO B N 1
ATOM 3404 C CA . PRO B 1 71 ? 13.633 20.547 -0.295 1 93.75 71 PRO B CA 1
ATOM 3405 C C . PRO B 1 71 ? 13.016 19.375 0.471 1 93.75 71 PRO B C 1
ATOM 3407 O O . PRO B 1 71 ? 13.727 18.5 0.942 1 93.75 71 PRO B O 1
ATOM 3410 N N . ALA B 1 72 ? 11.742 19.344 0.472 1 94.69 72 ALA B N 1
ATOM 3411 C CA . ALA B 1 72 ? 11.008 18.453 1.367 1 94.69 72 ALA B CA 1
ATOM 3412 C C . ALA B 1 72 ? 11.344 16.984 1.084 1 94.69 72 ALA B C 1
ATOM 3414 O O . ALA B 1 72 ? 11.734 16.25 1.99 1 94.69 72 ALA B O 1
ATOM 3415 N N . SER B 1 73 ? 11.242 16.594 -0.161 1 93 73 SER B N 1
ATOM 3416 C CA . SER B 1 73 ? 11.414 15.188 -0.52 1 93 73 SER B CA 1
ATOM 3417 C C . SER B 1 73 ? 12.82 14.703 -0.192 1 93 73 SER B C 1
ATOM 3419 O O . SER B 1 73 ? 12.992 13.586 0.304 1 93 73 SER B O 1
ATOM 3421 N N . ARG B 1 74 ? 13.836 15.508 -0.393 1 93.25 74 ARG B N 1
ATOM 3422 C CA . ARG B 1 74 ? 15.227 15.125 -0.157 1 93.25 74 ARG B CA 1
ATOM 3423 C C . ARG B 1 74 ? 15.516 15.016 1.336 1 93.25 74 ARG B C 1
ATOM 3425 O O . ARG B 1 74 ? 16.172 14.07 1.777 1 93.25 74 ARG B O 1
ATOM 3432 N N . ILE B 1 75 ? 14.992 15.93 2.029 1 95.5 75 ILE B N 1
ATOM 3433 C CA . ILE B 1 75 ? 15.242 15.93 3.467 1 95.5 75 ILE B CA 1
ATOM 3434 C C . ILE B 1 75 ? 14.555 14.719 4.105 1 95.5 75 ILE B C 1
ATOM 3436 O O . ILE B 1 75 ? 15.141 14.047 4.957 1 95.5 75 ILE B O 1
ATOM 3440 N N . ILE B 1 76 ? 13.43 14.469 3.707 1 95.5 76 ILE B N 1
ATOM 3441 C CA . ILE B 1 76 ? 12.703 13.312 4.234 1 95.5 76 ILE B CA 1
ATOM 3442 C C . ILE B 1 76 ? 13.484 12.039 3.928 1 95.5 76 ILE B C 1
ATOM 3444 O O . ILE B 1 76 ? 13.641 11.172 4.797 1 95.5 76 ILE B O 1
ATOM 3448 N N . ALA B 1 77 ? 13.898 11.938 2.713 1 94.88 77 ALA B N 1
ATOM 3449 C CA . ALA B 1 77 ? 14.672 10.766 2.322 1 94.88 77 ALA B CA 1
ATOM 3450 C C . ALA B 1 77 ? 15.914 10.617 3.199 1 94.88 77 ALA B C 1
ATOM 3452 O O . ALA B 1 77 ? 16.25 9.508 3.631 1 94.88 77 ALA B O 1
ATOM 3453 N N . ILE B 1 78 ? 16.578 11.688 3.443 1 96.69 78 ILE B N 1
ATOM 3454 C CA . ILE B 1 78 ? 17.781 11.688 4.262 1 96.69 78 ILE B CA 1
ATOM 3455 C C . ILE B 1 78 ? 17.438 11.258 5.688 1 96.69 78 ILE B C 1
ATOM 3457 O O . ILE B 1 78 ? 18.062 10.344 6.23 1 96.69 78 ILE B O 1
ATOM 3461 N N . LEU B 1 79 ? 16.453 11.883 6.23 1 96.56 79 LEU B N 1
ATOM 3462 C CA . LEU B 1 79 ? 16.094 11.617 7.621 1 96.56 79 LEU B CA 1
ATOM 3463 C C . LEU B 1 79 ? 15.648 10.172 7.805 1 96.56 79 LEU B C 1
ATOM 3465 O O . LEU B 1 79 ? 15.906 9.57 8.852 1 96.56 79 LEU B O 1
ATOM 3469 N N . ARG B 1 80 ? 15.039 9.648 6.848 1 94.62 80 ARG B N 1
ATOM 3470 C CA . ARG B 1 80 ? 14.555 8.266 6.914 1 94.62 80 ARG B CA 1
ATOM 3471 C C . ARG B 1 80 ? 15.719 7.281 6.945 1 94.62 80 ARG B C 1
ATOM 3473 O O . ARG B 1 80 ? 15.602 6.199 7.523 1 94.62 80 ARG B O 1
ATOM 3480 N N . GLU B 1 81 ? 16.781 7.605 6.34 1 94.38 81 GLU B N 1
ATOM 3481 C CA . GLU B 1 81 ? 17.891 6.672 6.18 1 94.38 81 GLU B CA 1
ATOM 3482 C C . GLU B 1 81 ? 18.906 6.832 7.305 1 94.38 81 GLU B C 1
ATOM 3484 O O . GLU B 1 81 ? 19.781 5.984 7.484 1 94.38 81 GLU B O 1
ATOM 3489 N N . LEU B 1 82 ? 18.766 7.895 8.062 1 94.5 82 LEU B N 1
ATOM 3490 C CA . LEU B 1 82 ? 19.734 8.141 9.117 1 94.5 82 LEU B CA 1
ATOM 3491 C C . LEU B 1 82 ? 19.531 7.18 10.281 1 94.5 82 LEU B C 1
ATOM 3493 O O . LEU B 1 82 ? 18.406 6.828 10.609 1 94.5 82 LEU B O 1
ATOM 3497 N N . ARG B 1 83 ? 20.641 6.777 10.93 1 90.12 83 ARG B N 1
ATOM 3498 C CA . ARG B 1 83 ? 20.578 5.812 12.016 1 90.12 83 ARG B CA 1
ATOM 3499 C C . ARG B 1 83 ? 21 6.441 13.336 1 90.12 83 ARG B C 1
ATOM 3501 O O . ARG B 1 83 ? 20.688 5.918 14.414 1 90.12 83 ARG B O 1
ATOM 3508 N N . ASP B 1 84 ? 21.594 7.555 13.258 1 94 84 ASP B N 1
ATOM 3509 C CA . ASP B 1 84 ? 22.078 8.203 14.469 1 94 84 ASP B CA 1
ATOM 3510 C C . ASP B 1 84 ? 20.953 8.984 15.156 1 94 84 ASP B C 1
ATOM 3512 O O . ASP B 1 84 ? 19.922 9.266 14.547 1 94 84 ASP B O 1
ATOM 3516 N N . GLU B 1 85 ? 21.188 9.297 16.359 1 95.62 85 GLU B N 1
ATOM 3517 C CA . GLU B 1 85 ? 20.172 9.922 17.188 1 95.62 85 GLU B CA 1
ATOM 3518 C C . GLU B 1 85 ? 20 11.391 16.828 1 95.62 85 GLU B C 1
ATOM 3520 O O . GLU B 1 85 ? 18.891 11.93 16.922 1 95.62 85 GLU B O 1
ATOM 3525 N N . THR B 1 86 ? 21.141 12.07 16.453 1 96.88 86 THR B N 1
ATOM 3526 C CA . THR B 1 86 ? 21.078 13.508 16.234 1 96.88 86 THR B CA 1
ATOM 3527 C C . THR B 1 86 ? 21.5 13.859 14.812 1 96.88 86 THR B C 1
ATOM 3529 O O . THR B 1 86 ? 22.188 13.086 14.156 1 96.88 86 THR B O 1
ATOM 3532 N N . VAL B 1 87 ? 21.031 14.961 14.375 1 97.19 87 VAL B N 1
ATOM 3533 C CA . VAL B 1 87 ? 21.375 15.5 13.062 1 97.19 87 VAL B CA 1
ATOM 3534 C C . VAL B 1 87 ? 21.672 17 13.18 1 97.19 87 VAL B C 1
ATOM 3536 O O . VAL B 1 87 ? 20.984 17.703 13.914 1 97.19 87 VAL B O 1
ATOM 3539 N N . MET B 1 88 ? 22.641 17.422 12.516 1 96.19 88 MET B N 1
ATOM 3540 C CA . MET B 1 88 ? 23.047 18.828 12.492 1 96.19 88 MET B CA 1
ATOM 3541 C C . MET B 1 88 ? 22.797 19.438 11.117 1 96.19 88 MET B C 1
ATOM 3543 O O . MET B 1 88 ? 23.141 18.844 10.102 1 96.19 88 MET B O 1
ATOM 3547 N N . LEU B 1 89 ? 22.156 20.516 11.086 1 95.62 89 LEU B N 1
ATOM 3548 C CA . LEU B 1 89 ? 21.984 21.312 9.883 1 95.62 89 LEU B CA 1
ATOM 3549 C C . LEU B 1 89 ? 22.766 22.625 9.961 1 95.62 89 LEU B C 1
ATOM 3551 O O . LEU B 1 89 ? 22.656 23.359 10.953 1 95.62 89 LEU B O 1
ATOM 3555 N N . GLU B 1 90 ? 23.562 22.828 8.945 1 93.88 90 GLU B N 1
ATOM 3556 C CA . GLU B 1 90 ? 24.344 24.047 8.883 1 93.88 90 GLU B CA 1
ATOM 3557 C C . GLU B 1 90 ? 24.234 24.703 7.508 1 93.88 90 GLU B C 1
ATOM 3559 O O . GLU B 1 90 ? 24.5 24.078 6.484 1 93.88 90 GLU B O 1
ATOM 3564 N N . SER B 1 91 ? 23.734 25.875 7.492 1 91.44 91 SER B N 1
ATOM 3565 C CA . SER B 1 91 ? 23.625 26.594 6.227 1 91.44 91 SER B CA 1
ATOM 3566 C C . SER B 1 91 ? 24.844 27.484 5.988 1 91.44 91 SER B C 1
ATOM 3568 O O . SER B 1 91 ? 25.328 28.141 6.906 1 91.44 91 SER B O 1
ATOM 3570 N N . THR B 1 92 ? 25.453 27.328 4.848 1 83.12 92 THR B N 1
ATOM 3571 C CA . THR B 1 92 ? 26.547 28.188 4.387 1 83.12 92 THR B CA 1
ATOM 3572 C C . THR B 1 92 ? 26.219 28.766 3.008 1 83.12 92 THR B C 1
ATOM 3574 O O . THR B 1 92 ? 26.312 28.047 2 1 83.12 92 THR B O 1
ATOM 3577 N N . GLY B 1 93 ? 25.797 30.016 3.02 1 82.19 93 GLY B N 1
ATOM 3578 C CA . GLY B 1 93 ? 25.453 30.609 1.739 1 82.19 93 GLY B CA 1
ATOM 3579 C C . GLY B 1 93 ? 24.234 30 1.093 1 82.19 93 GLY B C 1
ATOM 3580 O O . GLY B 1 93 ? 23.141 29.984 1.678 1 82.19 93 GLY B O 1
ATOM 3581 N N . ASP B 1 94 ? 24.484 29.328 -0.059 1 88.88 94 ASP B N 1
ATOM 3582 C CA . ASP B 1 94 ? 23.375 28.812 -0.861 1 88.88 94 ASP B CA 1
ATOM 3583 C C . ASP B 1 94 ? 23.281 27.297 -0.738 1 88.88 94 ASP B C 1
ATOM 3585 O O . ASP B 1 94 ? 22.719 26.625 -1.61 1 88.88 94 ASP B O 1
ATOM 3589 N N . THR B 1 95 ? 23.906 26.812 0.428 1 93.94 95 THR B N 1
ATOM 3590 C CA . THR B 1 95 ? 23.828 25.375 0.64 1 93.94 95 THR B CA 1
ATOM 3591 C C . THR B 1 95 ? 23.531 25.062 2.102 1 93.94 95 THR B C 1
ATOM 3593 O O . THR B 1 95 ? 23.734 25.891 2.98 1 93.94 95 THR B O 1
ATOM 3596 N N . VAL B 1 96 ? 23 23.922 2.279 1 95.06 96 VAL B N 1
ATOM 3597 C CA . VAL B 1 96 ? 22.828 23.406 3.629 1 95.06 96 VAL B CA 1
ATOM 3598 C C . VAL B 1 96 ? 23.594 22.094 3.775 1 95.06 96 VAL B C 1
ATOM 3600 O O . VAL B 1 96 ? 23.547 21.234 2.887 1 95.06 96 VAL B O 1
ATOM 3603 N N . ARG B 1 97 ? 24.328 22.031 4.781 1 96.31 97 ARG B N 1
ATOM 3604 C CA . ARG B 1 97 ? 25.031 20.812 5.141 1 96.31 97 ARG B CA 1
ATOM 3605 C C . ARG B 1 97 ? 24.281 20.047 6.234 1 96.31 97 ARG B C 1
ATOM 3607 O O . ARG B 1 97 ? 23.906 20.641 7.258 1 96.31 97 ARG B O 1
ATOM 3614 N N . ILE B 1 98 ? 24 18.797 5.965 1 96.75 98 ILE B N 1
ATOM 3615 C CA . ILE B 1 98 ? 23.328 17.922 6.914 1 96.75 98 ILE B CA 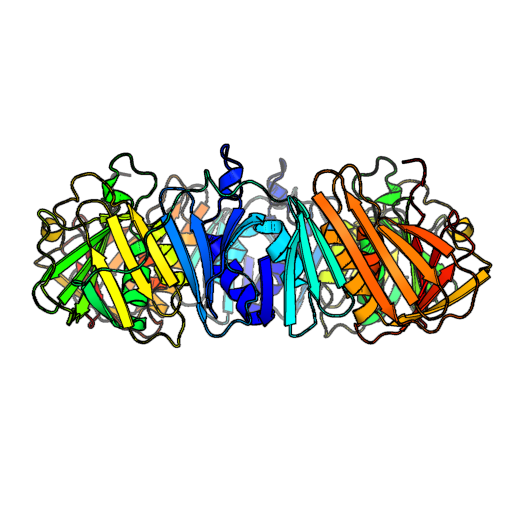1
ATOM 3616 C C . ILE B 1 98 ? 24.297 16.844 7.383 1 96.75 98 ILE B C 1
ATOM 3618 O O . ILE B 1 98 ? 24.828 16.062 6.57 1 96.75 98 ILE B O 1
ATOM 3622 N N . LYS B 1 99 ? 24.516 16.828 8.664 1 97.25 99 LYS B N 1
ATOM 3623 C CA . LYS B 1 99 ? 25.5 15.891 9.211 1 97.25 99 LYS B CA 1
ATOM 3624 C C . LYS B 1 99 ? 24.875 15.031 10.312 1 97.25 99 LYS B C 1
ATOM 3626 O O . LYS B 1 99 ? 24.172 15.539 11.18 1 97.25 99 LYS B O 1
ATOM 3631 N N . SER B 1 100 ? 25.125 13.773 10.305 1 97.12 100 SER B N 1
ATOM 3632 C CA . SER B 1 100 ? 24.703 12.805 11.312 1 97.12 100 SER B CA 1
ATOM 3633 C C . SER B 1 100 ? 25.672 11.625 11.383 1 97.12 100 SER B C 1
ATOM 3635 O O . SER B 1 100 ? 25.766 10.836 10.438 1 97.12 100 SER B O 1
ATOM 3637 N N . GLY B 1 101 ? 26.375 11.469 12.531 1 94.88 101 GLY B N 1
ATOM 3638 C CA . GLY B 1 101 ? 27.375 10.422 12.617 1 94.88 101 GLY B CA 1
ATOM 3639 C C . GLY B 1 101 ? 28.422 10.5 11.531 1 94.88 101 GLY B C 1
ATOM 3640 O O . GLY B 1 101 ? 29.125 11.508 11.422 1 94.88 101 GLY B O 1
ATOM 3641 N N . HIS B 1 102 ? 28.391 9.453 10.664 1 94.88 102 HIS B N 1
ATOM 3642 C CA . HIS B 1 102 ? 29.406 9.375 9.617 1 94.88 102 HIS B CA 1
ATOM 3643 C C . HIS B 1 102 ? 28.828 9.711 8.25 1 94.88 102 HIS B C 1
ATOM 3645 O O . HIS B 1 102 ? 29.406 9.359 7.219 1 94.88 102 HIS B O 1
ATOM 3651 N N . SER B 1 103 ? 27.75 10.383 8.266 1 96.81 103 SER B N 1
ATOM 3652 C CA . SER B 1 103 ? 27.078 10.75 7.023 1 96.81 103 SER B CA 1
ATOM 3653 C C . SER B 1 103 ? 26.984 12.266 6.875 1 96.81 103 SER B C 1
ATOM 3655 O O . SER B 1 103 ? 26.75 12.977 7.852 1 96.81 103 SER B O 1
ATOM 3657 N N . GLU B 1 104 ? 27.188 12.688 5.676 1 97.31 104 GLU B N 1
ATOM 3658 C CA . GLU B 1 104 ? 27.094 14.102 5.355 1 97.31 104 GLU B CA 1
ATOM 3659 C C . GLU B 1 104 ? 26.422 14.32 4.004 1 97.31 104 GLU B C 1
ATOM 3661 O O . GLU B 1 104 ? 26.688 13.602 3.045 1 97.31 104 GLU B O 1
ATOM 3666 N N . PHE B 1 105 ? 25.578 15.281 3.963 1 97.12 105 PHE B N 1
ATOM 3667 C CA . PHE B 1 105 ? 24.891 15.688 2.74 1 97.12 105 PHE B CA 1
ATOM 3668 C C . PHE B 1 105 ? 25 17.203 2.539 1 97.12 105 PHE B C 1
ATOM 3670 O O . PHE B 1 105 ? 25.047 17.953 3.508 1 97.12 105 PHE B O 1
ATOM 3677 N N . GLU B 1 106 ? 25.078 17.609 1.392 1 96.5 106 GLU B N 1
ATOM 3678 C CA . GLU B 1 106 ? 25.031 19.016 1.014 1 96.5 106 GLU B CA 1
ATOM 3679 C C . GLU B 1 106 ? 24 19.25 -0.091 1 96.5 106 GLU B C 1
ATOM 3681 O O . GLU B 1 106 ? 24.109 18.672 -1.175 1 96.5 106 GLU B O 1
ATOM 3686 N N . LEU B 1 107 ? 23.062 20.078 0.192 1 95.62 107 LEU B N 1
ATOM 3687 C CA . LEU B 1 107 ? 21.984 20.375 -0.746 1 95.62 107 LEU B CA 1
ATOM 3688 C C . LEU B 1 107 ? 21.922 21.859 -1.071 1 95.62 107 LEU B C 1
ATOM 3690 O O . LEU B 1 107 ? 22.219 22.688 -0.215 1 95.62 107 LEU B O 1
ATOM 3694 N N . PRO B 1 108 ? 21.562 22.141 -2.262 1 93.38 108 PRO B N 1
ATOM 3695 C CA . PRO B 1 108 ? 21.359 23.562 -2.588 1 93.38 108 PRO B CA 1
ATOM 3696 C C . PRO B 1 108 ? 20.125 24.156 -1.925 1 93.38 108 PRO B C 1
ATOM 3698 O O . PRO B 1 108 ? 19.141 23.438 -1.687 1 93.38 108 PRO B O 1
ATOM 3701 N N . LEU B 1 109 ? 20.219 25.422 -1.628 1 92.25 109 LEU B N 1
ATOM 3702 C CA . LEU B 1 109 ? 19.109 26.125 -1.004 1 92.25 109 LEU B CA 1
ATOM 3703 C C . LEU B 1 109 ? 18.547 27.188 -1.941 1 92.25 109 LEU B C 1
ATOM 3705 O O . LEU B 1 109 ? 19.281 27.766 -2.742 1 92.25 109 LEU B O 1
ATOM 3709 N N . GLU B 1 110 ? 17.297 27.359 -1.82 1 89.62 110 GLU B N 1
ATOM 3710 C CA . GLU B 1 110 ? 16.625 28.469 -2.486 1 89.62 110 GLU B CA 1
ATOM 3711 C C . GLU B 1 110 ? 16.359 29.625 -1.518 1 89.62 110 GLU B C 1
ATOM 3713 O O . GLU B 1 110 ? 16.375 29.438 -0.3 1 89.62 110 GLU B O 1
ATOM 3718 N N . ASP B 1 111 ? 16.172 30.766 -2.1 1 90.62 111 ASP B N 1
ATOM 3719 C CA . ASP B 1 111 ? 15.852 31.953 -1.307 1 90.62 111 ASP B CA 1
ATOM 3720 C C . ASP B 1 111 ? 14.453 31.844 -0.708 1 90.62 111 ASP B C 1
ATOM 3722 O O . ASP B 1 111 ? 13.469 31.672 -1.436 1 90.62 111 ASP B O 1
ATOM 3726 N N . PRO B 1 112 ? 14.438 31.906 0.595 1 91.56 112 PRO B N 1
ATOM 3727 C CA . PRO B 1 112 ? 13.133 31.75 1.249 1 91.56 112 PRO B CA 1
ATOM 3728 C C . PRO B 1 112 ? 12.25 33 1.12 1 91.56 112 PRO B C 1
ATOM 3730 O O . PRO B 1 112 ? 11.086 32.969 1.528 1 91.56 112 PRO B O 1
ATOM 3733 N N . ALA B 1 113 ? 12.68 34.031 0.569 1 89.38 113 ALA B N 1
ATOM 3734 C CA . ALA B 1 113 ? 12.016 35.312 0.614 1 89.38 113 ALA B CA 1
ATOM 3735 C C . ALA B 1 113 ? 10.633 35.25 -0.032 1 89.38 113 ALA B C 1
ATOM 3737 O O . ALA B 1 113 ? 9.695 35.906 0.434 1 89.38 113 ALA B O 1
ATOM 3738 N N . GLU B 1 114 ? 10.461 34.406 -1.061 1 90.44 114 GLU B N 1
ATOM 3739 C CA . GLU B 1 114 ? 9.195 34.375 -1.793 1 90.44 114 GLU B CA 1
ATOM 3740 C C . GLU B 1 114 ? 8.281 33.281 -1.276 1 90.44 114 GLU B C 1
ATOM 3742 O O . GLU B 1 114 ? 7.176 33.094 -1.791 1 90.44 114 GLU B O 1
ATOM 3747 N N . PHE B 1 115 ? 8.75 32.625 -0.314 1 95.62 115 PHE B N 1
ATOM 3748 C CA . PHE B 1 115 ? 7.902 31.594 0.241 1 95.62 115 PHE B CA 1
ATOM 3749 C C . PHE B 1 115 ? 6.742 32.188 1.03 1 95.62 115 PHE B C 1
ATOM 3751 O O . PHE B 1 115 ? 6.941 33.094 1.84 1 95.62 115 PHE B O 1
ATOM 3758 N N . PRO B 1 116 ? 5.551 31.672 0.866 1 93.19 116 PRO B N 1
ATOM 3759 C CA . PRO B 1 116 ? 4.383 32.25 1.535 1 93.19 116 PRO B CA 1
ATOM 3760 C C . PRO B 1 116 ? 4.457 32.125 3.057 1 93.19 116 PRO B C 1
ATOM 3762 O O . PRO B 1 116 ? 4.973 31.141 3.578 1 93.19 116 PRO B O 1
ATOM 3765 N N . SER B 1 117 ? 3.998 33.062 3.662 1 88.69 117 SER B N 1
ATOM 3766 C CA . SER B 1 117 ? 3.939 33.031 5.121 1 88.69 117 SER B CA 1
ATOM 3767 C C . SER B 1 117 ? 2.676 32.344 5.605 1 88.69 117 SER B C 1
ATOM 3769 O O . SER B 1 117 ? 1.625 32.438 4.965 1 88.69 117 SER B O 1
ATOM 3771 N N . ILE B 1 118 ? 2.822 31.656 6.664 1 89.88 118 ILE B N 1
ATOM 3772 C CA . ILE B 1 118 ? 1.694 31.031 7.332 1 89.88 118 ILE B CA 1
ATOM 3773 C C . ILE B 1 118 ? 1.557 31.578 8.75 1 89.88 118 ILE B C 1
ATOM 3775 O O . ILE B 1 118 ? 2.537 31.641 9.5 1 89.88 118 ILE B O 1
ATOM 3779 N N . SER B 1 119 ? 0.374 31.844 9.109 1 87.19 119 SER B N 1
ATOM 3780 C CA . SER B 1 119 ? 0.087 32.5 10.391 1 87.19 119 SER B CA 1
ATOM 3781 C C . SER B 1 119 ? 0.349 31.547 11.555 1 87.19 119 SER B C 1
ATOM 3783 O O . SER B 1 119 ? 0.125 30.344 11.445 1 87.19 119 SER B O 1
ATOM 3785 N N . GLU B 1 120 ? 0.872 32.094 12.617 1 91.75 120 GLU B N 1
ATOM 3786 C CA . GLU B 1 120 ? 0.896 31.406 13.898 1 91.75 120 GLU B CA 1
ATOM 3787 C C . GLU B 1 120 ? -0.469 31.453 14.578 1 91.75 120 GLU B C 1
ATOM 3789 O O . GLU B 1 120 ? -1.331 32.25 14.195 1 91.75 120 GLU B O 1
ATOM 3794 N N . PHE B 1 121 ? -0.595 30.609 15.508 1 95.12 121 PHE B N 1
ATOM 3795 C CA . PHE B 1 121 ? -1.827 30.672 16.281 1 95.12 121 PHE B CA 1
ATOM 3796 C C . PHE B 1 121 ? -1.776 31.797 17.297 1 95.12 121 PHE B C 1
ATOM 3798 O O . PHE B 1 121 ? -1.132 31.672 18.344 1 95.12 121 PHE B O 1
ATOM 3805 N N . ASP B 1 122 ? -2.355 32.906 17 1 92.81 122 ASP B N 1
ATOM 3806 C CA . ASP B 1 122 ? -2.307 34.062 17.891 1 92.81 122 ASP B CA 1
ATOM 3807 C C . ASP B 1 122 ? -3.713 34.531 18.25 1 92.81 122 ASP B C 1
ATOM 3809 O O . ASP B 1 122 ? -3.893 35.656 18.75 1 92.81 122 ASP B O 1
ATOM 3813 N N . ALA B 1 123 ? -4.68 33.75 18.047 1 93.75 123 ALA B N 1
ATOM 3814 C CA . ALA B 1 123 ? -6.066 34.125 18.328 1 93.75 123 ALA B CA 1
ATOM 3815 C C . ALA B 1 123 ? -6.348 34.125 19.828 1 93.75 123 ALA B C 1
ATOM 3817 O O . ALA B 1 123 ? -5.871 33.25 20.547 1 93.75 123 ALA B O 1
ATOM 3818 N N . GLU B 1 124 ? -7.07 35.062 20.219 1 94.12 124 GLU B N 1
ATOM 3819 C CA . GLU B 1 124 ? -7.457 35.188 21.625 1 94.12 124 GLU B CA 1
ATOM 3820 C C . GLU B 1 124 ? -8.781 34.469 21.875 1 94.12 124 GLU B C 1
ATOM 3822 O O . GLU B 1 124 ? -9.062 34.062 23 1 94.12 124 GLU B O 1
ATOM 3827 N N . ASN B 1 125 ? -9.609 34.469 20.844 1 95.25 125 ASN B N 1
ATOM 3828 C CA . ASN B 1 125 ? -10.891 33.781 20.891 1 95.25 125 ASN B CA 1
ATOM 3829 C C . ASN B 1 125 ? -10.875 32.531 20.047 1 95.25 125 ASN B C 1
ATOM 3831 O O . ASN B 1 125 ? -10.578 32.562 18.844 1 95.25 125 ASN B O 1
ATOM 3835 N N . TYR B 1 126 ? -11.117 31.453 20.641 1 96.5 126 TYR B N 1
ATOM 3836 C CA . TYR B 1 126 ? -11.148 30.219 19.875 1 96.5 126 TYR B CA 1
ATOM 3837 C C . TYR B 1 126 ? -11.992 29.156 20.562 1 96.5 126 TYR B C 1
ATOM 3839 O O . TYR B 1 126 ? -12.289 29.281 21.75 1 96.5 126 TYR B O 1
ATOM 3847 N N . ILE B 1 127 ? -12.391 28.203 19.859 1 96.5 127 ILE B N 1
ATOM 3848 C CA . ILE B 1 127 ? -13.164 27.047 20.328 1 96.5 127 ILE B CA 1
ATOM 3849 C C . ILE B 1 127 ? -12.211 25.969 20.859 1 96.5 127 ILE B C 1
ATOM 3851 O O . ILE B 1 127 ? -11.141 25.75 20.281 1 96.5 127 ILE B O 1
ATOM 3855 N N . ILE B 1 128 ? -12.586 25.328 21.953 1 96.94 128 ILE B N 1
ATOM 3856 C CA . ILE B 1 128 ? -11.812 24.219 22.516 1 96.94 128 ILE B CA 1
ATOM 3857 C C . ILE B 1 128 ? -12.625 22.938 22.422 1 96.94 128 ILE B C 1
ATOM 3859 O O . ILE B 1 128 ? -13.758 22.859 22.906 1 96.94 128 ILE B O 1
ATOM 3863 N N . VAL B 1 129 ? -12.055 22 21.75 1 96 129 VAL B N 1
ATOM 3864 C CA . VAL B 1 129 ? -12.703 20.703 21.609 1 96 129 VAL B CA 1
ATOM 3865 C C . VAL B 1 129 ? -11.703 19.594 21.938 1 96 129 VAL B C 1
ATOM 3867 O O . VAL B 1 129 ? -10.516 19.703 21.656 1 96 129 VAL B O 1
ATOM 3870 N N . GLU B 1 130 ? -12.203 18.594 22.578 1 95.62 130 GLU B N 1
ATOM 3871 C CA . GLU B 1 130 ? -11.344 17.453 22.844 1 95.62 130 GLU B CA 1
ATOM 3872 C C . GLU B 1 130 ? -10.828 16.844 21.531 1 95.62 130 GLU B C 1
ATOM 3874 O O . GLU B 1 130 ? -11.586 16.703 20.578 1 95.62 130 GLU B O 1
ATOM 3879 N N . ALA B 1 131 ? -9.547 16.453 21.547 1 95.62 131 ALA B N 1
ATOM 3880 C CA . ALA B 1 131 ? -8.891 15.977 20.328 1 95.62 131 ALA B CA 1
ATOM 3881 C C . ALA B 1 131 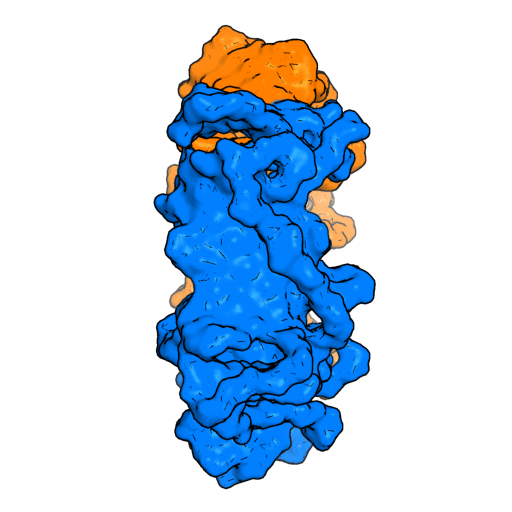? -9.57 14.719 19.781 1 95.62 131 ALA B C 1
ATOM 3883 O O . ALA B 1 131 ? -9.852 14.633 18.594 1 95.62 131 ALA B O 1
ATOM 3884 N N . ALA B 1 132 ? -9.859 13.773 20.609 1 94.25 132 ALA B N 1
ATOM 3885 C CA . ALA B 1 132 ? -10.508 12.531 20.188 1 94.25 132 ALA B CA 1
ATOM 3886 C C . ALA B 1 132 ? -11.883 12.797 19.594 1 94.25 132 ALA B C 1
ATOM 3888 O O . ALA B 1 132 ? -12.281 12.156 18.625 1 94.25 132 ALA B O 1
ATOM 3889 N N . THR B 1 133 ? -12.555 13.75 20.156 1 94.94 133 THR B N 1
ATOM 3890 C CA . THR B 1 133 ? -13.906 14.086 19.734 1 94.94 133 THR B CA 1
ATOM 3891 C C . THR B 1 133 ? -13.898 14.695 18.328 1 94.94 133 THR B C 1
ATOM 3893 O O . THR B 1 133 ? -14.664 14.281 17.453 1 94.94 133 THR B O 1
ATOM 3896 N N . ILE B 1 134 ? -13.016 15.656 18.188 1 95.31 134 ILE B N 1
ATOM 3897 C CA . ILE B 1 134 ? -13 16.328 16.906 1 95.31 134 ILE B CA 1
ATOM 3898 C C . ILE B 1 134 ? -12.516 15.367 15.82 1 95.31 134 ILE B C 1
ATOM 3900 O O . ILE B 1 134 ? -12.992 15.414 14.68 1 95.31 134 ILE B O 1
ATOM 3904 N N . ARG B 1 135 ? -11.602 14.547 16.125 1 95.44 135 ARG B N 1
ATOM 3905 C CA . ARG B 1 135 ? -11.156 13.523 15.18 1 95.44 135 ARG B CA 1
ATOM 3906 C C . ARG B 1 135 ? -12.32 12.656 14.727 1 95.44 135 ARG B C 1
ATOM 3908 O O . ARG B 1 135 ? -12.5 12.414 13.531 1 95.44 135 ARG B O 1
ATOM 3915 N N . GLN B 1 136 ? -13.078 12.219 15.664 1 95.88 136 GLN B N 1
ATOM 3916 C CA . GLN B 1 136 ? -14.242 11.391 15.367 1 95.88 136 GLN B CA 1
ATOM 3917 C C . GLN B 1 136 ? -15.258 12.148 14.523 1 95.88 136 GLN B C 1
ATOM 3919 O O . GLN B 1 136 ? -15.82 11.594 13.57 1 95.88 136 GLN B O 1
ATOM 3924 N N . MET B 1 137 ? -15.469 13.391 14.852 1 97.44 137 MET B N 1
ATOM 3925 C CA . MET B 1 137 ? -16.438 14.211 14.125 1 97.44 137 MET B CA 1
ATOM 3926 C C . MET B 1 137 ? -16.031 14.336 12.656 1 97.44 137 MET B C 1
ATOM 3928 O O . MET B 1 137 ? -16.859 14.195 11.766 1 97.44 137 MET B O 1
ATOM 3932 N N . ILE B 1 138 ? -14.766 14.547 12.484 1 97.62 138 ILE B N 1
ATOM 3933 C CA . ILE B 1 138 ? -14.273 14.719 11.117 1 97.62 138 ILE B CA 1
ATOM 3934 C C . ILE B 1 138 ? -14.422 13.406 10.352 1 97.62 138 ILE B C 1
ATOM 3936 O O . ILE B 1 138 ? -14.969 13.383 9.242 1 97.62 138 ILE B O 1
ATOM 3940 N N . ARG B 1 139 ? -14.039 12.297 10.945 1 97.5 139 ARG B N 1
ATOM 3941 C CA . ARG B 1 139 ? -14.141 10.984 10.32 1 97.5 139 ARG B CA 1
ATOM 3942 C C . ARG B 1 139 ? -15.586 10.664 9.945 1 97.5 139 ARG B C 1
ATOM 3944 O O . ARG B 1 139 ? -15.844 10.039 8.914 1 97.5 139 ARG B O 1
ATOM 3951 N N . ARG B 1 140 ? -16.469 11.117 10.727 1 98.5 140 ARG B N 1
ATOM 3952 C CA . ARG B 1 140 ? -17.875 10.758 10.578 1 98.5 140 ARG B CA 1
ATOM 3953 C C . ARG B 1 140 ? -18.578 11.703 9.609 1 98.5 140 ARG B C 1
ATOM 3955 O O . ARG B 1 140 ? -19.734 11.492 9.266 1 98.5 140 ARG B O 1
ATOM 3962 N N . THR B 1 141 ? -17.859 12.719 9.078 1 98.69 141 THR B N 1
ATOM 3963 C CA . THR B 1 141 ? -18.578 13.664 8.234 1 98.69 141 THR B CA 1
ATOM 3964 C C . THR B 1 141 ? -17.859 13.883 6.91 1 98.69 141 THR B C 1
ATOM 3966 O O . THR B 1 141 ? -18.484 14.141 5.883 1 98.69 141 THR B O 1
ATOM 3969 N N . ILE B 1 142 ? -16.547 13.766 6.914 1 98.5 142 ILE B N 1
ATOM 3970 C CA . ILE B 1 142 ? -15.727 14.234 5.805 1 98.5 142 ILE B CA 1
ATOM 3971 C C . ILE B 1 142 ? -16.078 13.445 4.543 1 98.5 142 ILE B C 1
ATOM 3973 O O . ILE B 1 142 ? -15.984 13.977 3.43 1 98.5 142 ILE B O 1
ATOM 3977 N N . PHE B 1 143 ? -16.422 12.195 4.641 1 98.06 143 PHE B N 1
ATOM 3978 C CA . PHE B 1 143 ? -16.688 11.344 3.482 1 98.06 143 PHE B CA 1
ATOM 3979 C C . PHE B 1 143 ? -17.906 11.836 2.721 1 98.06 143 PHE B C 1
ATOM 3981 O O . PHE B 1 143 ? -18.141 11.422 1.583 1 98.06 143 PHE B O 1
ATOM 3988 N N . ALA B 1 144 ? -18.766 12.68 3.287 1 98.44 144 ALA B N 1
ATOM 3989 C CA . ALA B 1 144 ? -20 13.125 2.666 1 98.44 144 ALA B CA 1
ATOM 3990 C C . ALA B 1 144 ? -19.781 14.414 1.874 1 98.44 144 ALA B C 1
ATOM 3992 O O . ALA B 1 144 ? -20.734 14.969 1.303 1 98.44 144 ALA B O 1
ATOM 3993 N N . THR B 1 145 ? -18.531 14.906 1.877 1 98.12 145 THR B N 1
ATOM 3994 C CA . THR B 1 145 ? -18.219 16.094 1.097 1 98.12 145 THR B CA 1
ATOM 3995 C C . THR B 1 145 ? -18.078 15.758 -0.384 1 98.12 145 THR B C 1
ATOM 3997 O O . THR B 1 145 ? -17.922 14.586 -0.743 1 98.12 145 THR B O 1
ATOM 4000 N N . ASP B 1 146 ? -18.188 16.75 -1.241 1 96.81 146 ASP B N 1
ATOM 4001 C CA . ASP B 1 146 ? -17.953 16.625 -2.678 1 96.81 146 ASP B CA 1
ATOM 4002 C C . ASP B 1 146 ? -16.922 17.641 -3.158 1 96.81 146 ASP B C 1
ATOM 4004 O O . ASP B 1 146 ? -17.281 18.75 -3.578 1 96.81 146 ASP B O 1
ATOM 4008 N N . THR B 1 147 ? -15.711 17.219 -3.172 1 92.69 147 THR B N 1
ATOM 4009 C CA . THR B 1 147 ? -14.625 18.141 -3.469 1 92.69 147 THR B CA 1
ATOM 4010 C C . THR B 1 147 ? -14.562 18.453 -4.961 1 92.69 147 THR B C 1
ATOM 4012 O O . THR B 1 147 ? -13.898 19.406 -5.383 1 92.69 147 THR B O 1
ATOM 4015 N N . GLU B 1 148 ? -15.305 17.766 -5.73 1 91.75 148 GLU B N 1
ATOM 4016 C CA . GLU B 1 148 ? -15.281 17.953 -7.18 1 91.75 148 GLU B CA 1
ATOM 4017 C C . GLU B 1 148 ? -16.484 18.766 -7.645 1 91.75 148 GLU B C 1
ATOM 4019 O O . GLU B 1 148 ? -16.609 19.078 -8.828 1 91.75 148 GLU B O 1
ATOM 4024 N N . SER B 1 149 ? -17.281 19.125 -6.766 1 88.56 149 SER B N 1
ATOM 4025 C CA . SER B 1 149 ? -18.516 19.828 -7.102 1 88.56 149 SER B CA 1
ATOM 4026 C C . SER B 1 149 ? -18.234 21.234 -7.594 1 88.56 149 SER B C 1
ATOM 4028 O O . SER B 1 149 ? -17.25 21.859 -7.156 1 88.56 149 SER B O 1
ATOM 4030 N N . THR B 1 150 ? -19.125 21.766 -8.477 1 88.38 150 THR B N 1
ATOM 4031 C CA . THR B 1 150 ? -19.062 23.172 -8.883 1 88.38 150 THR B CA 1
ATOM 4032 C C . THR B 1 150 ? -19.609 24.078 -7.785 1 88.38 150 THR B C 1
ATOM 4034 O O . THR B 1 150 ? -19.344 25.281 -7.777 1 88.38 150 THR B O 1
ATOM 4037 N N . ARG B 1 151 ? -20.453 23.547 -6.953 1 89.81 151 ARG B N 1
ATOM 4038 C CA . ARG B 1 151 ? -20.844 24.25 -5.734 1 89.81 151 ARG B CA 1
ATOM 4039 C C . ARG B 1 151 ? -19.766 24.109 -4.66 1 89.81 151 ARG B C 1
ATOM 4041 O O . ARG B 1 151 ? -19.766 23.156 -3.883 1 89.81 151 ARG B O 1
ATOM 4048 N N . TYR B 1 152 ? -19 25.016 -4.504 1 91.19 152 TYR B N 1
ATOM 4049 C CA . TYR B 1 152 ? -17.766 24.938 -3.725 1 91.19 152 TYR B CA 1
ATOM 4050 C C . TYR B 1 152 ? -18.062 24.625 -2.266 1 91.19 152 TYR B C 1
ATOM 4052 O O . TYR B 1 152 ? -17.281 23.938 -1.603 1 91.19 152 TYR B O 1
ATOM 4060 N N . ALA B 1 153 ? -19.188 25.094 -1.824 1 93.31 153 ALA B N 1
ATOM 4061 C CA . ALA B 1 153 ? -19.547 24.891 -0.424 1 93.31 153 ALA B CA 1
ATOM 4062 C C . ALA B 1 153 ? -19.688 23.406 -0.104 1 93.31 153 ALA B C 1
ATOM 4064 O O . ALA B 1 153 ? -19.578 23 1.054 1 93.31 153 ALA B O 1
ATOM 4065 N N . LEU B 1 154 ? -19.891 22.562 -1.102 1 95.94 154 LEU B N 1
ATOM 4066 C CA . LEU B 1 154 ? -20.062 21.141 -0.899 1 95.94 154 LEU B CA 1
ATOM 4067 C C . LEU B 1 154 ? -18.719 20.438 -0.725 1 95.94 154 LEU B C 1
ATOM 4069 O O . LEU B 1 154 ? -18.672 19.266 -0.337 1 95.94 154 LEU B O 1
ATOM 4073 N N . GLY B 1 155 ? -17.688 21.188 -0.949 1 96.31 155 GLY B N 1
ATOM 4074 C CA . GLY B 1 155 ? -16.344 20.625 -0.887 1 96.31 155 GLY B CA 1
ATOM 4075 C C . GLY B 1 155 ? -15.727 20.719 0.494 1 96.31 155 GLY B C 1
ATOM 4076 O O . GLY B 1 155 ? -14.547 20.406 0.671 1 96.31 155 GLY B O 1
ATOM 4077 N N . GLY B 1 156 ? -16.516 21.141 1.472 1 97.25 156 GLY B N 1
ATOM 4078 C CA . GLY B 1 156 ? -16.016 21.297 2.828 1 97.25 156 GLY B CA 1
ATOM 4079 C C . GLY B 1 156 ? -17.016 20.891 3.887 1 97.25 156 GLY B C 1
ATOM 4080 O O . GLY B 1 156 ? -18.047 20.297 3.572 1 97.25 156 GLY B O 1
ATOM 4081 N N . ILE B 1 157 ? -16.625 21.078 5.09 1 98.06 157 ILE B N 1
ATOM 4082 C CA . ILE B 1 157 ? -17.453 20.75 6.25 1 98.06 157 ILE B CA 1
ATOM 4083 C C . ILE B 1 157 ? -17.922 22.047 6.922 1 98.06 157 ILE B C 1
ATOM 4085 O O . ILE B 1 157 ? -17.094 22.906 7.258 1 98.06 157 ILE B O 1
ATOM 4089 N N . LEU B 1 158 ? -19.203 22.188 7.113 1 97.75 158 LEU B N 1
ATOM 4090 C CA . LEU B 1 158 ? -19.781 23.297 7.852 1 97.75 158 LEU B CA 1
ATOM 4091 C C . LEU B 1 158 ? -19.531 23.156 9.352 1 97.75 158 LEU B C 1
ATOM 4093 O O . LEU B 1 158 ? -19.719 22.062 9.906 1 97.75 158 LEU B O 1
ATOM 4097 N N . VAL B 1 159 ? -19.109 24.266 9.953 1 96.56 159 VAL B N 1
ATOM 4098 C CA . VAL B 1 159 ? -18.891 24.281 11.398 1 96.56 159 VAL B CA 1
ATOM 4099 C C . VAL B 1 159 ? -19.844 25.281 12.047 1 96.56 159 VAL B C 1
ATOM 4101 O O . VAL B 1 159 ? -19.766 26.484 11.789 1 96.56 159 VAL B O 1
ATOM 4104 N N . GLU B 1 160 ? -20.672 24.734 12.875 1 95.38 160 GLU B N 1
ATOM 4105 C CA . GLU B 1 160 ? -21.625 25.578 13.602 1 95.38 160 GLU B CA 1
ATOM 4106 C C . GLU B 1 160 ? -21.438 25.453 15.109 1 95.38 160 GLU B C 1
ATOM 4108 O O . GLU B 1 160 ? -21.219 24.344 15.617 1 95.38 160 GLU B O 1
ATOM 4113 N N . THR B 1 161 ? -21.469 26.594 15.766 1 94.12 161 THR B N 1
ATOM 4114 C CA . THR B 1 161 ? -21.438 26.562 17.219 1 94.12 161 THR B CA 1
ATOM 4115 C C . THR B 1 161 ? -22.672 27.219 17.812 1 94.12 161 THR B C 1
ATOM 4117 O O . THR B 1 161 ? -23.188 28.203 17.266 1 94.12 161 THR B O 1
ATOM 4120 N N . GLU B 1 162 ? -23.219 26.578 18.766 1 90.5 162 GLU B N 1
ATOM 4121 C CA . GLU B 1 162 ? -24.328 27.094 19.562 1 90.5 162 GLU B CA 1
ATOM 4122 C C . GLU B 1 162 ? -24.141 26.797 21.047 1 90.5 162 GLU B C 1
ATOM 4124 O O . GLU B 1 162 ? -24.188 25.625 21.469 1 90.5 162 GLU B O 1
ATOM 4129 N N . GLY B 1 163 ? -23.953 27.828 21.797 1 91.25 163 GLY B N 1
ATOM 4130 C CA . GLY B 1 163 ? -23.594 27.594 23.188 1 91.25 163 GLY B CA 1
ATOM 4131 C C . GLY B 1 163 ? -22.328 26.766 23.359 1 91.25 163 GLY B C 1
ATOM 4132 O O . GLY B 1 163 ? -21.281 27.125 22.828 1 91.25 163 GLY B O 1
ATOM 4133 N N . GLU B 1 164 ? -22.422 25.688 24.109 1 94.81 164 GLU B N 1
ATOM 4134 C CA . GLU B 1 164 ? -21.281 24.812 24.344 1 94.81 164 GLU B CA 1
ATOM 4135 C C . GLU B 1 164 ? -21.359 23.562 23.484 1 94.81 164 GLU B C 1
ATOM 4137 O O . GLU B 1 164 ? -21.094 22.453 23.969 1 94.81 164 GLU B O 1
ATOM 4142 N N . SER B 1 165 ? -21.875 23.859 22.266 1 95.62 165 SER B N 1
ATOM 4143 C CA . SER B 1 165 ? -21.984 22.75 21.328 1 95.62 165 SER B CA 1
ATOM 4144 C C . SER B 1 165 ? -21.406 23.125 19.969 1 95.62 165 SER B C 1
ATOM 4146 O O . SER B 1 165 ? -21.594 24.25 19.5 1 95.62 165 SER B O 1
ATOM 4148 N N . ILE B 1 166 ? -20.719 22.219 19.438 1 96.38 166 ILE B N 1
ATOM 4149 C CA . ILE B 1 166 ? -20.172 22.375 18.078 1 96.38 166 ILE B CA 1
ATOM 4150 C C . ILE B 1 166 ? -20.75 21.312 17.172 1 96.38 166 ILE B C 1
ATOM 4152 O O . ILE B 1 166 ? -20.906 20.156 17.578 1 96.38 166 ILE B O 1
ATOM 4156 N N . LYS B 1 167 ? -21.062 21.703 15.938 1 97.19 167 LYS B N 1
ATOM 4157 C CA . LYS B 1 167 ? -21.625 20.812 14.93 1 97.19 167 LYS B CA 1
ATOM 4158 C C . LYS B 1 167 ? -20.797 20.828 13.648 1 97.19 167 LYS B C 1
ATOM 4160 O O . LYS B 1 167 ? -20.438 21.906 13.156 1 97.19 167 LYS B O 1
ATOM 4165 N N . LEU B 1 168 ? -20.438 19.656 13.211 1 98.25 168 LEU B N 1
ATOM 4166 C CA . LEU B 1 168 ? -19.875 19.5 11.883 1 98.25 168 LEU B CA 1
ATOM 4167 C C . LEU B 1 168 ? -20.891 18.891 10.922 1 98.25 168 LEU B C 1
ATOM 4169 O O . LEU B 1 168 ? -21.562 17.922 11.258 1 98.25 168 LEU B O 1
ATOM 4173 N N . VAL B 1 169 ? -21.047 19.516 9.719 1 98.5 169 VAL B N 1
ATOM 4174 C CA . VAL B 1 169 ? -22.031 19.062 8.742 1 98.5 169 VAL B CA 1
ATOM 4175 C C . VAL B 1 169 ? -21.391 18.969 7.359 1 98.5 169 VAL B C 1
ATOM 4177 O O . VAL B 1 169 ? -20.703 19.906 6.926 1 98.5 169 VAL B O 1
ATOM 4180 N N . ALA B 1 170 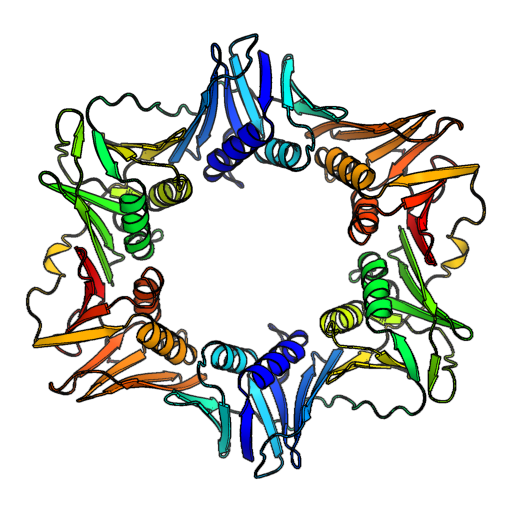? -21.531 17.875 6.688 1 98.56 170 ALA B N 1
ATOM 4181 C CA . ALA B 1 170 ? -21.062 17.688 5.316 1 98.56 170 ALA B CA 1
ATOM 4182 C C . ALA B 1 170 ? -22.141 17.062 4.445 1 98.56 170 ALA B C 1
ATOM 4184 O O . ALA B 1 170 ? -22.953 16.281 4.926 1 98.56 170 ALA B O 1
ATOM 4185 N N . THR B 1 171 ? -22.188 17.438 3.203 1 98.25 171 THR B N 1
ATOM 4186 C CA . THR B 1 171 ? -23.172 16.891 2.277 1 98.25 171 THR B CA 1
ATOM 4187 C C . THR B 1 171 ? -22.672 16.969 0.84 1 98.25 171 THR B C 1
ATOM 4189 O O . THR B 1 171 ? -21.859 17.844 0.512 1 98.25 171 THR B O 1
ATOM 4192 N N . ASP B 1 172 ? -23.062 16.031 0.083 1 96.94 172 ASP B N 1
ATOM 4193 C CA . ASP B 1 172 ? -22.844 16.094 -1.359 1 96.94 172 ASP B CA 1
ATOM 4194 C C . ASP B 1 172 ? -24.172 16.203 -2.111 1 96.94 172 ASP B C 1
ATOM 4196 O O . ASP B 1 172 ? -24.234 15.875 -3.297 1 96.94 172 ASP B O 1
ATOM 4200 N N . SER B 1 173 ? -25.219 16.594 -1.431 1 94.62 173 SER B N 1
ATOM 4201 C CA . SER B 1 173 ? -26.562 16.828 -1.944 1 94.62 173 SER B CA 1
ATOM 4202 C C . SER B 1 173 ? -27.359 15.531 -2.016 1 94.62 173 SER B C 1
ATOM 4204 O O . SER B 1 173 ? -28.594 15.555 -2.055 1 94.62 173 SER B O 1
ATOM 4206 N N . ARG B 1 174 ? -26.781 14.391 -1.97 1 95.5 174 ARG B N 1
ATOM 4207 C CA . ARG B 1 174 ? -27.484 13.117 -1.989 1 95.5 174 ARG B CA 1
ATOM 4208 C C . ARG B 1 174 ? -27.516 12.484 -0.601 1 95.5 174 ARG B C 1
ATOM 4210 O O . ARG B 1 174 ? -28.312 11.578 -0.341 1 95.5 174 ARG B O 1
ATOM 4217 N N . ARG B 1 175 ? -26.594 12.938 0.146 1 98 175 ARG B N 1
ATOM 4218 C CA . ARG B 1 175 ? -26.469 12.484 1.527 1 98 175 ARG B CA 1
ATOM 4219 C C . ARG B 1 175 ? -25.953 13.609 2.428 1 98 175 ARG B C 1
ATOM 4221 O O . ARG B 1 175 ? -25.469 14.633 1.94 1 98 175 ARG B O 1
ATOM 4228 N N . LEU B 1 176 ? -26.172 13.406 3.746 1 98.56 176 LEU B N 1
ATOM 4229 C CA . LEU B 1 176 ? -25.797 14.391 4.75 1 98.56 176 LEU B CA 1
ATOM 4230 C C . LEU B 1 176 ? -25.281 13.703 6.016 1 98.56 176 LEU B C 1
ATOM 4232 O O . LEU B 1 176 ? -25.906 12.766 6.508 1 98.56 176 LEU B O 1
ATOM 4236 N N . ALA B 1 177 ? -24.109 14.117 6.488 1 98.81 177 ALA B N 1
ATOM 4237 C CA . ALA B 1 177 ? -23.562 13.656 7.758 1 98.81 177 ALA B CA 1
ATOM 4238 C C . ALA B 1 177 ? -23.422 14.805 8.75 1 98.81 177 ALA B C 1
ATOM 4240 O O . ALA B 1 177 ? -22.906 15.875 8.398 1 98.81 177 ALA B O 1
ATOM 4241 N N . LEU B 1 178 ? -23.891 14.586 9.93 1 98.44 178 LEU B N 1
ATOM 4242 C CA . LEU B 1 178 ? -23.906 15.609 10.969 1 98.44 178 LEU B CA 1
ATOM 4243 C C . LEU B 1 178 ? -23.547 15.016 12.328 1 98.44 178 LEU B C 1
ATOM 4245 O O . LEU B 1 178 ? -24.078 13.977 12.719 1 98.44 178 LEU B O 1
ATOM 4249 N N . MET B 1 179 ? -22.641 15.609 13 1 98.19 179 MET B N 1
ATOM 4250 C CA . MET B 1 179 ? -22.297 15.188 14.352 1 98.19 179 MET B CA 1
ATOM 4251 C C . MET B 1 179 ? -22.109 16.406 15.266 1 98.19 179 MET B C 1
ATOM 4253 O O . MET B 1 179 ? -21.5 17.391 14.875 1 98.19 179 MET B O 1
ATOM 4257 N N . SER B 1 180 ? -22.656 16.297 16.391 1 97 180 SER B N 1
ATOM 4258 C CA . SER B 1 180 ? -22.531 17.328 17.406 1 97 180 SER B CA 1
ATOM 4259 C C . SER B 1 180 ? -21.734 16.859 18.609 1 97 180 SER B C 1
ATOM 4261 O O . SER B 1 180 ? -21.703 15.656 18.906 1 97 180 SER B O 1
ATOM 4263 N N . ALA B 1 181 ? -21.125 17.734 19.234 1 96.88 181 ALA B N 1
ATOM 4264 C CA . ALA B 1 181 ? -20.359 17.438 20.453 1 96.88 181 ALA B CA 1
ATOM 4265 C C . ALA B 1 181 ? -20.234 18.688 21.328 1 96.88 181 ALA B C 1
ATOM 4267 O O . ALA B 1 181 ? -20.609 19.781 20.906 1 96.88 181 ALA B O 1
ATOM 4268 N N . SER B 1 182 ? -19.75 18.422 22.516 1 96.44 182 SER B N 1
ATOM 4269 C CA . SER B 1 182 ? -19.531 19.547 23.422 1 96.44 182 SER B CA 1
ATOM 4270 C C . SER B 1 182 ? -18.234 20.281 23.094 1 96.44 182 SER B C 1
ATOM 4272 O O . SER B 1 182 ? -17.281 19.688 22.578 1 96.44 182 SER B O 1
ATOM 4274 N N . CYS B 1 183 ? -18.281 21.562 23.312 1 96.69 183 CYS B N 1
ATOM 4275 C CA . CYS B 1 183 ? -17.094 22.391 23.172 1 96.69 183 CYS B CA 1
ATOM 4276 C C . CYS B 1 183 ? -17.078 23.5 24.219 1 96.69 183 CYS B C 1
ATOM 4278 O O . CYS B 1 183 ? -18.047 23.703 24.938 1 96.69 183 CYS B O 1
ATOM 4280 N N . SER B 1 184 ? -15.977 24.047 24.438 1 96.75 184 SER B N 1
ATOM 4281 C CA . SER B 1 184 ? -15.82 25.234 25.266 1 96.75 184 SER B CA 1
ATOM 4282 C C . SER B 1 184 ? -15.102 26.344 24.516 1 96.75 184 SER B C 1
ATOM 4284 O O . SER B 1 184 ? -14.812 26.203 23.328 1 96.75 184 SER B O 1
ATOM 4286 N N . TYR B 1 185 ? -15 27.5 25.188 1 96.25 185 TYR B N 1
ATOM 4287 C CA . TYR B 1 185 ? -14.406 28.656 24.531 1 96.25 185 TYR B CA 1
ATOM 4288 C C . TYR B 1 185 ? -13.336 29.297 25.406 1 96.25 185 TYR B C 1
ATOM 4290 O O . TYR B 1 185 ? -13.469 29.328 26.641 1 96.25 185 TYR B O 1
ATOM 4298 N N . LYS B 1 186 ? -12.352 29.641 24.797 1 96 186 LYS B N 1
ATOM 4299 C CA . LYS B 1 186 ? -11.5 30.688 25.344 1 96 186 LYS B CA 1
ATOM 4300 C C . LYS B 1 186 ? -11.852 32.062 24.766 1 96 186 LYS B C 1
ATOM 4302 O O . LYS B 1 186 ? -11.977 32.188 23.562 1 96 186 LYS B O 1
ATOM 4307 N N . GLY B 1 187 ? -12.133 32.969 25.641 1 94.75 187 GLY B N 1
ATOM 4308 C CA . GLY B 1 187 ? -12.602 34.281 25.172 1 94.75 187 GLY B CA 1
ATOM 4309 C C . GLY B 1 187 ? -14.055 34.281 24.75 1 94.75 187 GLY B C 1
ATOM 4310 O O . GLY B 1 187 ? -14.891 33.625 25.391 1 94.75 187 GLY B O 1
ATOM 4311 N N . GLU B 1 188 ? -14.312 35.062 23.672 1 89.69 188 GLU B N 1
ATOM 4312 C CA . GLU B 1 188 ? -15.688 35.188 23.203 1 89.69 188 GLU B CA 1
ATOM 4313 C C . GLU B 1 188 ? -16 34.125 22.141 1 89.69 188 GLU B C 1
ATOM 4315 O O . GLU B 1 188 ? -15.156 33.844 21.297 1 89.69 188 GLU B O 1
ATOM 4320 N N . PRO B 1 189 ? -17.125 33.656 22.297 1 86.75 189 PRO B N 1
ATOM 4321 C CA . PRO B 1 189 ? -17.531 32.75 21.219 1 86.75 189 PRO B CA 1
ATOM 4322 C C . PRO B 1 189 ? -17.578 33.438 19.844 1 86.75 189 PRO B C 1
ATOM 4324 O O . PRO B 1 189 ? -17.906 34.625 19.75 1 86.75 189 PRO B O 1
ATOM 4327 N N . PRO B 1 190 ? -17.172 32.625 18.906 1 81.25 190 PRO B N 1
ATOM 4328 C CA . PRO B 1 190 ? -17.234 33.219 17.578 1 81.25 190 PRO B CA 1
ATOM 4329 C C . PRO B 1 190 ? -18.641 33.594 17.141 1 81.25 190 PRO B C 1
ATOM 4331 O O . PRO B 1 190 ? -19.594 32.875 17.469 1 81.25 190 PRO B O 1
ATOM 4334 N N . THR B 1 191 ? -18.797 34.75 16.484 1 80.19 191 THR B N 1
ATOM 4335 C CA . THR B 1 191 ? -20.078 35.156 15.945 1 80.19 191 THR B CA 1
ATOM 4336 C C . THR B 1 191 ? -19.969 35.5 14.469 1 80.19 191 THR B C 1
ATOM 4338 O O . THR B 1 191 ? -20.156 36.656 14.078 1 80.19 191 THR B O 1
ATOM 4341 N N . PRO B 1 192 ? -19.625 34.531 13.773 1 78.38 192 PRO B N 1
ATOM 4342 C CA . PRO B 1 192 ? -19.516 34.812 12.344 1 78.38 192 PRO B CA 1
ATOM 4343 C C . PRO B 1 192 ? -20.875 35.156 11.711 1 78.38 192 PRO B C 1
ATOM 4345 O O . PRO B 1 192 ? -21.922 34.781 12.242 1 78.38 192 PRO B O 1
ATOM 4348 N N . GLU B 1 193 ? -20.797 35.906 10.578 1 78.44 193 GLU B N 1
ATOM 4349 C CA . GLU B 1 193 ? -22.031 36.25 9.859 1 78.44 193 GLU B CA 1
ATOM 4350 C C . GLU B 1 193 ? -22.734 34.969 9.375 1 78.44 193 GLU B C 1
ATOM 4352 O O . GLU B 1 193 ? -23.969 34.875 9.453 1 78.44 193 GLU B O 1
ATOM 4357 N N . SER B 1 194 ? -21.922 34.094 8.883 1 87.19 194 SER B N 1
ATOM 4358 C CA . SER B 1 194 ? -22.391 32.781 8.469 1 87.19 194 SER B CA 1
ATOM 4359 C C . SER B 1 194 ? -21.469 31.656 8.961 1 87.19 194 SER B C 1
ATOM 4361 O O . SER B 1 194 ? -20.266 31.891 9.164 1 87.19 194 SER B O 1
ATOM 4363 N N . PRO B 1 195 ? -22.047 30.625 9.211 1 92.69 195 PRO B N 1
ATOM 4364 C CA . PRO B 1 195 ? -21.188 29.516 9.633 1 92.69 195 PRO B CA 1
ATOM 4365 C C . PRO B 1 195 ? -20.094 29.203 8.602 1 92.69 195 PRO B C 1
ATOM 4367 O O . PRO B 1 195 ? -20.375 29.141 7.402 1 92.69 195 PRO B O 1
ATOM 4370 N N . PRO B 1 196 ? -18.938 29.047 9.055 1 94.94 196 PRO B N 1
ATOM 4371 C CA . PRO B 1 196 ? -17.844 28.812 8.109 1 94.94 196 PRO B CA 1
ATOM 4372 C C . PRO B 1 196 ? -17.844 27.391 7.539 1 94.94 196 PRO B C 1
ATOM 4374 O O . PRO B 1 196 ? -18.297 26.453 8.203 1 94.94 196 PRO B O 1
ATOM 4377 N N . VAL B 1 197 ? -17.359 27.297 6.34 1 96.62 197 VAL B N 1
ATOM 4378 C CA . VAL B 1 197 ? -17.125 26.016 5.695 1 96.62 197 VAL B CA 1
ATOM 4379 C C . VAL B 1 197 ? -15.617 25.797 5.523 1 96.62 197 VAL B C 1
ATOM 4381 O O . VAL B 1 197 ? -14.945 26.578 4.84 1 96.62 197 VAL B O 1
ATOM 4384 N N . ILE B 1 198 ? -15.148 24.75 6.188 1 95.81 198 ILE B N 1
ATOM 4385 C CA . ILE B 1 198 ? -13.727 24.438 6.137 1 95.81 198 ILE B CA 1
ATOM 4386 C C . ILE B 1 198 ? -13.461 23.406 5.047 1 95.81 198 ILE B C 1
ATOM 4388 O O . ILE B 1 198 ? -14.125 22.359 4.996 1 95.81 198 ILE B O 1
ATOM 4392 N N . PRO B 1 199 ? -12.508 23.688 4.215 1 95.06 199 PRO B N 1
ATOM 4393 C CA . PRO B 1 199 ? -12.227 22.734 3.139 1 95.06 199 PRO B CA 1
ATOM 4394 C C . PRO B 1 199 ? -11.93 21.328 3.656 1 95.06 199 PRO B C 1
ATOM 4396 O O . PRO B 1 199 ? -11.266 21.172 4.688 1 95.06 199 PRO B O 1
ATOM 4399 N N . ALA B 1 200 ? -12.391 20.297 2.887 1 96.12 200 ALA B N 1
ATOM 4400 C CA . ALA B 1 200 ? -12.172 18.906 3.25 1 96.12 200 ALA B CA 1
ATOM 4401 C C . ALA B 1 200 ? -10.688 18.594 3.4 1 96.12 200 ALA B C 1
ATOM 4403 O O . ALA B 1 200 ? -10.289 17.844 4.293 1 96.12 200 ALA B O 1
ATOM 4404 N N . LYS B 1 201 ? -9.914 19.203 2.617 1 91.56 201 LYS B N 1
ATOM 4405 C CA . LYS B 1 201 ? -8.469 18.984 2.674 1 91.56 201 LYS B CA 1
ATOM 4406 C C . LYS B 1 201 ? -7.902 19.422 4.023 1 91.56 201 LYS B C 1
ATOM 4408 O O . LYS B 1 201 ? -7.102 18.719 4.625 1 91.56 201 LYS B O 1
ATOM 4413 N N . ALA B 1 202 ? -8.297 20.562 4.445 1 92.06 202 ALA B N 1
ATOM 4414 C CA . ALA B 1 202 ? -7.855 21.062 5.742 1 92.06 202 ALA B CA 1
ATOM 4415 C C . ALA B 1 202 ? -8.32 20.156 6.875 1 92.06 202 ALA B C 1
ATOM 4417 O O . ALA B 1 202 ? -7.551 19.859 7.793 1 92.06 202 ALA B O 1
ATOM 4418 N N . MET B 1 203 ? -9.508 19.703 6.742 1 94.44 203 MET B N 1
ATOM 4419 C CA . MET B 1 203 ? -10.07 18.828 7.762 1 94.44 203 MET B CA 1
ATOM 4420 C C . MET B 1 203 ? -9.312 17.5 7.824 1 94.44 203 MET B C 1
ATOM 4422 O O . MET B 1 203 ? -9.055 16.984 8.914 1 94.44 203 MET B O 1
ATOM 4426 N N . SER B 1 204 ? -9.008 17 6.699 1 93.31 204 SER B N 1
ATOM 4427 C CA . SER B 1 204 ? -8.219 15.773 6.645 1 93.31 204 SER B CA 1
ATOM 4428 C C . SER B 1 204 ? -6.863 15.961 7.312 1 93.31 204 SER B C 1
ATOM 4430 O O . SER B 1 204 ? -6.371 15.062 7.996 1 93.31 204 SER B O 1
ATOM 4432 N N . MET B 1 205 ? -6.277 17.094 7.141 1 88.94 205 MET B N 1
ATOM 4433 C CA . MET B 1 205 ? -4.988 17.391 7.754 1 88.94 205 MET B CA 1
ATOM 4434 C C . MET B 1 205 ? -5.109 17.469 9.273 1 88.94 205 MET B C 1
ATOM 4436 O O . MET B 1 205 ? -4.219 17.016 9.992 1 88.94 205 MET B O 1
ATOM 4440 N N . ILE B 1 206 ? -6.184 18.047 9.68 1 88.56 206 ILE B N 1
ATOM 4441 C CA . ILE B 1 206 ? -6.441 18.125 11.109 1 88.56 206 ILE B CA 1
ATOM 4442 C C . ILE B 1 206 ? -6.531 16.703 11.688 1 88.56 206 ILE B C 1
ATOM 4444 O O . ILE B 1 206 ? -5.871 16.391 12.68 1 88.56 206 ILE B O 1
ATOM 4448 N N . GLU B 1 207 ? -7.305 15.93 11.031 1 91.38 207 GLU B N 1
ATOM 4449 C CA . GLU B 1 207 ? -7.508 14.562 11.492 1 91.38 207 GLU B CA 1
ATOM 4450 C C . GLU B 1 207 ? -6.18 13.82 11.617 1 91.38 207 GLU B C 1
ATOM 4452 O O . GLU B 1 207 ? -5.93 13.148 12.617 1 91.38 207 GLU B O 1
ATOM 4457 N N . ARG B 1 208 ? -5.305 13.961 10.688 1 86.31 208 ARG B N 1
ATOM 4458 C CA . ARG B 1 208 ? -4.047 13.227 10.625 1 86.31 208 ARG B CA 1
ATOM 4459 C C . ARG B 1 208 ? -3.037 13.781 11.625 1 86.31 208 ARG B C 1
ATOM 4461 O O . ARG B 1 208 ? -2.1 13.086 12.023 1 86.31 208 ARG B O 1
ATOM 4468 N N . SER B 1 209 ? -3.195 15.055 11.938 1 83.5 209 SER B N 1
ATOM 4469 C CA . SER B 1 209 ? -2.23 15.719 12.812 1 83.5 209 SER B CA 1
ATOM 4470 C C . SER B 1 209 ? -2.494 15.391 14.281 1 83.5 209 SER B C 1
ATOM 4472 O O . SER B 1 209 ? -1.639 15.617 15.133 1 83.5 209 SER B O 1
ATOM 4474 N N . LEU B 1 210 ? -3.658 14.883 14.469 1 86.06 210 LEU B N 1
ATOM 4475 C CA . LEU B 1 210 ? -4.035 14.602 15.844 1 86.06 210 LEU B CA 1
ATOM 4476 C C . LEU B 1 210 ? -3.416 13.297 16.328 1 86.06 210 LEU B C 1
ATOM 4478 O O . LEU B 1 210 ? -3.463 12.289 15.617 1 86.06 210 LEU B O 1
ATOM 4482 N N . SER B 1 211 ? -2.668 13.414 17.375 1 76.38 211 SER B N 1
ATOM 4483 C CA . SER B 1 211 ? -2.09 12.227 18 1 76.38 211 SER B CA 1
ATOM 4484 C C . SER B 1 211 ? -2.951 11.742 19.156 1 76.38 211 SER B C 1
ATOM 4486 O O . SER B 1 211 ? -3.824 12.469 19.641 1 76.38 211 SER B O 1
ATOM 4488 N N . ASP B 1 212 ? -2.725 10.539 19.578 1 70.69 212 ASP B N 1
ATOM 4489 C CA . ASP B 1 212 ? -3.467 9.953 20.688 1 70.69 212 ASP B CA 1
ATOM 4490 C C . ASP B 1 212 ? -3.188 10.703 21.984 1 70.69 212 ASP B C 1
ATOM 4492 O O . ASP B 1 212 ? -3.977 10.641 22.938 1 70.69 212 ASP B O 1
ATOM 4496 N N . ASP B 1 213 ? -2.115 11.469 21.938 1 73.25 213 ASP B N 1
ATOM 4497 C CA . ASP B 1 213 ? -1.692 12.156 23.156 1 73.25 213 ASP B CA 1
ATOM 4498 C C . ASP B 1 213 ? -2.322 13.539 23.25 1 73.25 213 ASP B C 1
ATOM 4500 O O . ASP B 1 213 ? -2.258 14.188 24.297 1 73.25 213 ASP B O 1
ATOM 4504 N N . ASP B 1 214 ? -2.869 13.914 22.156 1 78.25 214 ASP B N 1
ATOM 4505 C CA . ASP B 1 214 ? -3.453 15.25 22.172 1 78.25 214 ASP B CA 1
ATOM 4506 C C . ASP B 1 214 ? -4.719 15.289 23.031 1 78.25 214 ASP B C 1
ATOM 4508 O O . ASP B 1 214 ? -5.551 14.383 22.953 1 78.25 214 ASP B O 1
ATOM 4512 N N . LYS B 1 215 ? -4.785 16.344 23.797 1 84.75 215 LYS B N 1
ATOM 4513 C CA . LYS B 1 215 ? -5.945 16.438 24.688 1 84.75 215 LYS B CA 1
ATOM 4514 C C . LYS B 1 215 ? -7 17.375 24.094 1 84.75 215 LYS B C 1
ATOM 4516 O O . LYS B 1 215 ? -8.18 17.016 24.031 1 84.75 215 LYS B O 1
ATOM 4521 N N . GLU B 1 216 ? -6.48 18.625 23.625 1 94 216 GLU B N 1
ATOM 4522 C CA . GLU B 1 216 ? -7.438 19.609 23.141 1 94 216 GLU B CA 1
ATOM 4523 C C . GLU B 1 216 ? -7.012 20.156 21.781 1 94 216 GLU B C 1
ATOM 4525 O O . GLU B 1 216 ? -5.82 20.172 21.453 1 94 216 GLU B O 1
ATOM 4530 N N . VAL B 1 217 ? -7.961 20.531 21.078 1 95.44 217 VAL B N 1
ATOM 4531 C CA . VAL B 1 217 ? -7.785 21.25 19.812 1 95.44 217 VAL B CA 1
ATOM 4532 C C . VAL B 1 217 ? -8.391 22.641 19.906 1 95.44 217 VAL B C 1
ATOM 4534 O O . VAL B 1 217 ? -9.484 22.812 20.438 1 95.44 217 VAL B O 1
ATOM 4537 N N . HIS B 1 218 ? -7.598 23.641 19.453 1 96.12 218 HIS B N 1
ATOM 4538 C CA . HIS B 1 218 ? -8.047 25.031 19.438 1 96.12 218 HIS B CA 1
ATOM 4539 C C . HIS B 1 218 ? -8.406 25.469 18.016 1 96.12 218 HIS B C 1
ATOM 4541 O O . HIS B 1 218 ? -7.586 25.344 17.109 1 96.12 218 HIS B O 1
ATOM 4547 N N . ILE B 1 219 ? -9.602 25.953 17.891 1 95.75 219 ILE B N 1
ATOM 4548 C CA . ILE B 1 219 ? -10.078 26.359 16.562 1 95.75 219 ILE B CA 1
ATOM 4549 C C . ILE B 1 219 ? -10.43 27.844 16.578 1 95.75 219 ILE B C 1
ATOM 4551 O O . ILE B 1 219 ? -11.367 28.266 17.25 1 95.75 219 ILE B O 1
ATOM 4555 N N . ALA B 1 220 ? -9.688 28.594 15.836 1 95.88 220 ALA B N 1
ATOM 4556 C CA . ALA B 1 220 ? -9.953 30.031 15.672 1 95.88 220 ALA B CA 1
ATOM 4557 C C . ALA B 1 220 ? -10.523 30.328 14.289 1 95.88 220 ALA B C 1
ATOM 4559 O O . ALA B 1 220 ? -9.836 30.172 13.281 1 95.88 220 ALA B O 1
ATOM 4560 N N . ILE B 1 221 ? -11.727 30.719 14.305 1 93.06 221 ILE B N 1
ATOM 4561 C CA . ILE B 1 221 ? -12.383 31.078 13.055 1 93.06 221 ILE B CA 1
ATOM 4562 C C . ILE B 1 221 ? -12.289 32.594 12.844 1 93.06 221 ILE B C 1
ATOM 4564 O O . ILE B 1 221 ? -12.727 33.375 13.688 1 93.06 221 ILE B O 1
ATOM 4568 N N . ARG B 1 222 ? -11.758 32.938 11.688 1 90.88 222 ARG B N 1
ATOM 4569 C CA . ARG B 1 222 ? -11.664 34.344 11.297 1 90.88 222 ARG B CA 1
ATOM 4570 C C . ARG B 1 222 ? -12.547 34.625 10.078 1 90.88 222 ARG B C 1
ATOM 4572 O O . ARG B 1 222 ? -13.414 33.812 9.727 1 90.88 222 ARG B O 1
ATOM 4579 N N . ASP B 1 223 ? -12.391 35.844 9.516 1 88.56 223 ASP B N 1
ATOM 4580 C CA . ASP B 1 223 ? -13.305 36.281 8.461 1 88.56 223 ASP B CA 1
ATOM 4581 C C . ASP B 1 223 ? -13.133 35.438 7.203 1 88.56 223 ASP B C 1
ATOM 4583 O O . ASP B 1 223 ? -14.117 35.062 6.555 1 88.56 223 ASP B O 1
ATOM 4587 N N . ASN B 1 224 ? -11.914 35.125 6.977 1 90.38 224 ASN B N 1
ATOM 4588 C CA . ASN B 1 224 ? -11.672 34.5 5.688 1 90.38 224 ASN B CA 1
ATOM 4589 C C . ASN B 1 224 ? -10.836 33.219 5.84 1 90.38 224 ASN B C 1
ATOM 4591 O O . ASN B 1 224 ? -10.562 32.531 4.859 1 90.38 224 ASN B O 1
ATOM 4595 N N . ASP B 1 225 ? -10.453 32.938 7.094 1 93.31 225 ASP B N 1
ATOM 4596 C CA . ASP B 1 225 ? -9.594 31.781 7.289 1 93.31 225 ASP B CA 1
ATOM 4597 C C . ASP B 1 225 ? -9.789 31.172 8.672 1 93.31 225 ASP B C 1
ATOM 4599 O O . ASP B 1 225 ? -10.578 31.672 9.477 1 93.31 225 ASP B O 1
ATOM 4603 N N . ILE B 1 226 ? -9.188 30.094 8.859 1 93.62 226 ILE B N 1
ATOM 4604 C CA . ILE B 1 226 ? -9.281 29.359 10.117 1 93.62 226 ILE B CA 1
ATOM 4605 C C . ILE B 1 226 ? -7.887 28.922 10.562 1 93.62 226 ILE B C 1
ATOM 4607 O O . ILE B 1 226 ? -7.035 28.594 9.734 1 93.62 226 ILE B O 1
ATOM 4611 N N . LEU B 1 227 ? -7.68 28.906 11.852 1 95.94 227 LEU B N 1
ATOM 4612 C CA . LEU B 1 227 ? -6.48 28.344 12.477 1 95.94 227 LEU B CA 1
ATOM 4613 C C . LEU B 1 227 ? -6.844 27.219 13.43 1 95.94 227 LEU B C 1
ATOM 4615 O O . LEU B 1 227 ? -7.746 27.359 14.258 1 95.94 227 LEU B O 1
ATOM 4619 N N . ILE B 1 228 ? -6.164 26.172 13.281 1 94.56 228 ILE B N 1
ATOM 4620 C CA . ILE B 1 228 ? -6.383 25.016 14.148 1 94.56 228 ILE B CA 1
ATOM 4621 C C . ILE B 1 228 ? -5.062 24.609 14.805 1 94.56 228 ILE B C 1
ATOM 4623 O O . ILE B 1 228 ? -4.09 24.297 14.109 1 94.56 228 ILE B O 1
ATOM 4627 N N . ARG B 1 229 ? -5.047 24.609 16.062 1 94.44 229 ARG B N 1
ATOM 4628 C CA . ARG B 1 229 ? -3.834 24.234 16.797 1 94.44 229 ARG B CA 1
ATOM 4629 C C . ARG B 1 229 ? -4.039 22.953 17.594 1 94.44 229 ARG B C 1
ATOM 4631 O O . ARG B 1 229 ? -5.016 22.828 18.328 1 94.44 229 ARG B O 1
ATOM 4638 N N . SER B 1 230 ? -3.23 22.062 17.375 1 89.31 230 SER B N 1
ATOM 4639 C CA . SER B 1 230 ? -3.174 20.828 18.141 1 89.31 230 SER B CA 1
ATOM 4640 C C . SER B 1 230 ? -1.733 20.422 18.438 1 89.31 230 SER B C 1
ATOM 4642 O O . SER B 1 230 ? -0.971 20.094 17.531 1 89.31 230 SER B O 1
ATOM 4644 N N . GLY B 1 231 ? -1.381 20.375 19.734 1 86.38 231 GLY B N 1
ATOM 4645 C CA . GLY B 1 231 ? -0.013 20.047 20.109 1 86.38 231 GLY B CA 1
ATOM 4646 C C . GLY B 1 231 ? 1.01 21 19.516 1 86.38 231 GLY B C 1
ATOM 4647 O O . GLY B 1 231 ? 0.98 22.203 19.797 1 86.38 231 GLY B O 1
ATOM 4648 N N . HIS B 1 232 ? 1.847 20.438 18.578 1 89.19 232 HIS B N 1
ATOM 4649 C CA . HIS B 1 232 ? 2.945 21.219 18 1 89.19 232 HIS B CA 1
ATOM 4650 C C . HIS B 1 232 ? 2.549 21.828 16.656 1 89.19 232 HIS B C 1
ATOM 4652 O O . HIS B 1 232 ? 3.307 22.609 16.078 1 89.19 232 HIS B O 1
ATOM 4658 N N . SER B 1 233 ? 1.316 21.547 16.25 1 92.25 233 SER B N 1
ATOM 4659 C CA . SER B 1 233 ? 0.938 21.906 14.883 1 92.25 233 SER B CA 1
ATOM 4660 C C . SER B 1 233 ? -0.106 23.016 14.875 1 92.25 233 SER B C 1
ATOM 4662 O O . SER B 1 233 ? -1.001 23.047 15.719 1 92.25 233 SER B O 1
ATOM 4664 N N . THR B 1 234 ? 0.052 23.906 14 1 95.06 234 THR B N 1
ATOM 4665 C CA . THR B 1 234 ? -0.968 24.875 13.625 1 95.06 234 THR B CA 1
ATOM 4666 C C . THR B 1 234 ? -1.308 24.75 12.141 1 95.06 234 THR B C 1
ATOM 4668 O O . THR B 1 234 ? -0.422 24.844 11.289 1 95.06 234 THR B O 1
ATOM 4671 N N . ILE B 1 235 ? -2.547 24.531 11.906 1 95.31 235 ILE B N 1
ATOM 4672 C CA . ILE B 1 235 ? -3.023 24.406 10.531 1 95.31 235 ILE B CA 1
ATOM 4673 C C . ILE B 1 235 ? -3.789 25.672 10.141 1 95.31 235 ILE B C 1
ATOM 4675 O O . ILE B 1 235 ? -4.617 26.172 10.906 1 95.31 235 ILE B O 1
ATOM 4679 N N . TYR B 1 236 ? -3.42 26.188 9.008 1 95.44 236 TYR B N 1
ATOM 4680 C CA . TYR B 1 236 ? -4.105 27.328 8.406 1 95.44 236 TYR B CA 1
ATOM 4681 C C . TYR B 1 236 ? -4.863 26.906 7.152 1 95.44 236 TYR B C 1
ATOM 4683 O O . TYR B 1 236 ? -4.352 26.125 6.34 1 95.44 236 TYR B O 1
ATOM 4691 N N . SER B 1 237 ? -6.035 27.438 7.004 1 95.19 237 SER B N 1
ATOM 4692 C CA . SER B 1 237 ? -6.77 27.219 5.762 1 95.19 237 SER B CA 1
ATOM 4693 C C . SER B 1 237 ? -7.703 28.375 5.457 1 95.19 237 SER B C 1
ATOM 4695 O O . SER B 1 237 ? -8.273 28.984 6.371 1 95.19 237 SER B O 1
ATOM 4697 N N . ARG B 1 238 ? -7.793 28.641 4.152 1 93.06 238 ARG B N 1
ATOM 4698 C CA . ARG B 1 238 ? -8.875 29.531 3.734 1 93.06 238 ARG B CA 1
ATOM 4699 C C . ARG B 1 238 ? -10.227 28.844 3.857 1 93.06 238 ARG B C 1
ATOM 4701 O O . ARG B 1 238 ? -10.312 27.609 3.754 1 93.06 238 ARG B O 1
ATOM 4708 N N . LEU B 1 239 ? -11.219 29.641 4.109 1 94.75 239 LEU B N 1
ATOM 4709 C CA . LEU B 1 239 ? -12.57 29.109 4.145 1 94.75 239 LEU B CA 1
ATOM 4710 C C . LEU B 1 239 ? -13.125 28.938 2.73 1 94.75 239 LEU B C 1
ATOM 4712 O O . LEU B 1 239 ? -12.703 29.625 1.805 1 94.75 239 LEU B O 1
ATOM 4716 N N . VAL B 1 240 ? -13.977 27.922 2.621 1 94 240 VAL B N 1
ATOM 4717 C CA . VAL B 1 240 ? -14.656 27.719 1.345 1 94 240 VAL B CA 1
ATOM 4718 C C . VAL B 1 240 ? -15.695 28.828 1.141 1 94 240 VAL B C 1
ATOM 4720 O O . VAL B 1 240 ? -16.438 29.156 2.066 1 94 240 VAL B O 1
ATOM 4723 N N . GLU B 1 241 ? -15.727 29.328 -0.04 1 88.75 241 GLU B N 1
ATOM 4724 C CA . GLU B 1 241 ? -16.719 30.344 -0.358 1 88.75 241 GLU B CA 1
ATOM 4725 C C . GLU B 1 241 ? -18.031 29.719 -0.805 1 88.75 241 GLU B C 1
ATOM 4727 O O . GLU B 1 241 ? -18.062 28.594 -1.28 1 88.75 241 GLU B O 1
ATOM 4732 N N . GLY B 1 242 ? -19.141 30.547 -0.604 1 88.62 242 GLY B N 1
ATOM 4733 C CA . GLY B 1 242 ? -20.453 30.109 -1.078 1 88.62 242 GLY B CA 1
ATOM 4734 C C . GLY B 1 242 ? -21.422 29.812 0.046 1 88.62 242 GLY B C 1
ATOM 4735 O O . GLY B 1 242 ? -21.031 29.797 1.219 1 88.62 242 GLY B O 1
ATOM 4736 N N . ARG B 1 243 ? -22.562 29.578 -0.386 1 90.38 243 ARG B N 1
ATOM 4737 C CA . ARG B 1 243 ? -23.641 29.328 0.572 1 90.38 243 ARG B CA 1
ATOM 4738 C C . ARG B 1 243 ? -23.828 27.828 0.777 1 90.38 243 ARG B C 1
ATOM 4740 O O . ARG B 1 243 ? -24.062 27.094 -0.183 1 90.38 243 ARG B O 1
ATOM 4747 N N . PHE B 1 244 ? -23.672 27.453 2.021 1 95.5 244 PHE B N 1
ATOM 4748 C CA . PHE B 1 244 ? -23.953 26.062 2.365 1 95.5 244 PHE B CA 1
ATOM 4749 C C . PHE B 1 244 ? -25.453 25.797 2.336 1 95.5 244 PHE B C 1
ATOM 4751 O O . PHE B 1 244 ? -26.25 26.641 2.748 1 95.5 244 PHE B O 1
ATOM 4758 N N . PRO B 1 245 ? -25.875 24.656 1.911 1 94.12 245 PRO B N 1
ATOM 4759 C CA . PRO B 1 245 ? -27.312 24.359 1.834 1 94.12 245 PRO B CA 1
ATOM 4760 C C . PRO B 1 245 ? -28 24.391 3.199 1 94.12 245 PRO B C 1
ATOM 4762 O O . PRO B 1 245 ? -27.359 24.109 4.219 1 94.12 245 PRO B O 1
ATOM 4765 N N . LYS B 1 246 ? -29.266 24.75 3.148 1 93.5 246 LYS B N 1
ATOM 4766 C CA . LYS B 1 246 ? -30.062 24.625 4.355 1 93.5 246 LYS B CA 1
ATOM 4767 C C . LYS B 1 246 ? -30.344 23.156 4.688 1 93.5 246 LYS B C 1
ATOM 4769 O O . LYS B 1 246 ? -31.406 22.625 4.344 1 93.5 246 LYS B O 1
ATOM 4774 N N . TYR B 1 247 ? -29.531 22.609 5.461 1 95 247 TYR B N 1
ATOM 4775 C CA . TYR B 1 247 ? -29.5 21.156 5.605 1 95 247 TYR B CA 1
ATOM 4776 C C . TYR B 1 247 ? -30.547 20.688 6.598 1 95 247 TYR B C 1
ATOM 4778 O O . TYR B 1 247 ? -30.984 19.516 6.559 1 95 247 TYR B O 1
ATOM 4786 N N . ASP B 1 248 ? -31 21.531 7.5 1 93.25 248 ASP B N 1
ATOM 4787 C CA . ASP B 1 248 ? -31.938 21.141 8.539 1 93.25 248 ASP B CA 1
ATOM 4788 C C . ASP B 1 248 ? -33.25 20.656 7.926 1 93.25 248 ASP B C 1
ATOM 4790 O O . ASP B 1 248 ? -33.906 19.75 8.477 1 93.25 248 ASP B O 1
ATOM 4794 N N . ALA B 1 249 ? -33.531 21.172 6.789 1 92.12 249 ALA B N 1
ATOM 4795 C CA . ALA B 1 249 ? -34.812 20.859 6.125 1 92.12 249 ALA B CA 1
ATOM 4796 C C . ALA B 1 249 ? -34.812 19.438 5.586 1 92.12 249 ALA B C 1
ATOM 4798 O O . ALA B 1 249 ? -35.875 18.844 5.383 1 92.12 249 ALA B O 1
ATOM 4799 N N . VAL B 1 250 ? -33.719 18.844 5.367 1 92.5 250 VAL B N 1
ATOM 4800 C CA . VAL B 1 250 ? -33.688 17.547 4.711 1 92.5 250 VAL B CA 1
ATOM 4801 C C . VAL B 1 250 ? -33.625 16.438 5.766 1 92.5 250 VAL B C 1
ATOM 4803 O O . VAL B 1 250 ? -33.781 15.258 5.445 1 92.5 250 VAL B O 1
ATOM 4806 N N . ILE B 1 251 ? -33.375 16.797 6.98 1 94.81 251 ILE B N 1
ATOM 4807 C CA . ILE B 1 251 ? -33.375 15.82 8.062 1 94.81 251 ILE B CA 1
ATOM 4808 C C . ILE B 1 251 ? -34.812 15.445 8.43 1 94.81 251 ILE B C 1
ATOM 4810 O O . ILE B 1 251 ? -35.562 16.297 8.883 1 94.81 251 ILE B O 1
ATOM 4814 N N . PRO B 1 252 ? -35.094 14.234 8.266 1 92.5 252 PRO B N 1
ATOM 4815 C CA . PRO B 1 252 ? -36.469 13.828 8.555 1 92.5 252 PRO B CA 1
ATOM 4816 C C . PRO B 1 252 ? -36.875 14.07 10.008 1 92.5 252 PRO B C 1
ATOM 4818 O O . PRO B 1 252 ? -36.156 13.672 10.93 1 92.5 252 PRO B O 1
ATOM 4821 N N . LYS B 1 253 ? -37.938 14.711 10.203 1 88.81 253 LYS B N 1
ATOM 4822 C CA . LYS B 1 253 ? -38.438 15.039 11.539 1 88.81 253 LYS B CA 1
ATOM 4823 C C . LYS B 1 253 ? -39.312 13.93 12.094 1 88.81 253 LYS B C 1
ATOM 4825 O O . LYS B 1 253 ? -39.406 13.75 13.305 1 88.81 253 LYS B O 1
ATOM 4830 N N . GLN B 1 254 ? -40 13.32 11.148 1 87.44 254 GLN B N 1
ATOM 4831 C CA . GLN B 1 254 ? -40.875 12.211 11.508 1 87.44 254 GLN B CA 1
ATOM 4832 C C . GLN B 1 254 ? -40.562 10.977 10.656 1 87.44 254 GLN B C 1
ATOM 4834 O O . GLN B 1 254 ? -40.094 11.102 9.523 1 87.44 254 GLN B O 1
ATOM 4839 N N . SER B 1 255 ? -40.656 9.859 11.344 1 87.25 255 SER B N 1
ATOM 4840 C CA . SER B 1 255 ? -40.5 8.602 10.625 1 87.25 255 SER B CA 1
ATOM 4841 C C . SER B 1 255 ? -41.625 7.629 10.938 1 87.25 255 SER B C 1
ATOM 4843 O O . SER B 1 255 ? -42.219 7.695 12.008 1 87.25 255 SER B O 1
ATOM 4845 N N . GLU B 1 256 ? -42 6.906 10.031 1 88.56 256 GLU B N 1
ATOM 4846 C CA . GLU B 1 256 ? -43.031 5.883 10.219 1 88.56 256 GLU B CA 1
ATOM 4847 C C . GLU B 1 256 ? -42.438 4.617 10.836 1 88.56 256 GLU B C 1
ATOM 4849 O O . GLU B 1 256 ? -43.125 3.906 11.578 1 88.56 256 GLU B O 1
ATOM 4854 N N . VAL B 1 257 ? -41.219 4.418 10.492 1 92.5 257 VAL B N 1
ATOM 4855 C CA . VAL B 1 257 ? -40.531 3.215 10.938 1 92.5 257 VAL B CA 1
ATOM 4856 C C . VAL B 1 257 ? -39.219 3.594 11.594 1 92.5 257 VAL B C 1
ATOM 4858 O O . VAL B 1 257 ? -38.5 4.457 11.102 1 92.5 257 VAL B O 1
ATOM 4861 N N . SER B 1 258 ? -39 3.027 12.742 1 93.81 258 SER B N 1
ATOM 4862 C CA . SER B 1 258 ? -37.719 3.139 13.453 1 93.81 258 SER B CA 1
ATOM 4863 C C . SER B 1 258 ? -37.219 1.772 13.898 1 93.81 258 SER B C 1
ATOM 4865 O O . SER B 1 258 ? -37.906 1.041 14.602 1 93.81 258 SER B O 1
ATOM 4867 N N . LEU B 1 259 ? -36.125 1.383 13.43 1 94.25 259 LEU B N 1
ATOM 4868 C CA . LEU B 1 259 ? -35.625 0.068 13.82 1 94.25 259 LEU B CA 1
ATOM 4869 C C . LEU B 1 259 ? -34.125 0.132 14.195 1 94.25 259 LEU B C 1
ATOM 4871 O O . LEU B 1 259 ? -33.406 1.029 13.75 1 94.25 259 LEU B O 1
ATOM 4875 N N . GLN B 1 260 ? -33.719 -0.787 15.008 1 96 260 GLN B N 1
ATOM 4876 C CA . GLN B 1 260 ? -32.344 -0.874 15.484 1 96 260 GLN B CA 1
ATOM 4877 C C . GLN B 1 260 ? -31.547 -1.917 14.703 1 96 260 GLN B C 1
ATOM 4879 O O . GLN B 1 260 ? -32.031 -3.008 14.43 1 96 260 GLN B O 1
ATOM 4884 N N . LEU B 1 261 ? -30.344 -1.544 14.336 1 97.81 261 LEU B N 1
ATOM 4885 C CA . LEU B 1 261 ? -29.422 -2.447 13.641 1 97.81 261 LEU B CA 1
ATOM 4886 C C . LEU B 1 261 ? -28.047 -2.428 14.281 1 97.81 261 LEU B C 1
ATOM 4888 O O . LEU B 1 261 ? -27.641 -1.419 14.867 1 97.81 261 LEU B O 1
ATOM 4892 N N . VAL B 1 262 ? -27.375 -3.5 14.18 1 97.56 262 VAL B N 1
ATOM 4893 C CA . VAL B 1 262 ? -25.969 -3.574 14.594 1 97.56 262 VAL B CA 1
ATOM 4894 C C . VAL B 1 262 ? -25.062 -3.314 13.398 1 97.56 262 VAL B C 1
ATOM 4896 O O . VAL B 1 262 ? -25.297 -3.852 12.312 1 97.56 262 VAL B O 1
ATOM 4899 N N . VAL B 1 263 ? -24.016 -2.588 13.562 1 98.38 263 VAL B N 1
ATOM 4900 C CA . VAL B 1 263 ? -23.188 -2.061 12.484 1 98.38 263 VAL B CA 1
ATOM 4901 C C . VAL B 1 263 ? -22.547 -3.213 11.711 1 98.38 263 VAL B C 1
ATOM 4903 O O . VAL B 1 263 ? -22.672 -3.293 10.492 1 98.38 263 VAL B O 1
ATOM 4906 N N . ASP B 1 264 ? -21.984 -4.113 12.375 1 97.56 264 ASP B N 1
ATOM 4907 C CA . ASP B 1 264 ? -21.125 -5.102 11.727 1 97.56 264 ASP B CA 1
ATOM 4908 C C . ASP B 1 264 ? -21.922 -5.988 10.781 1 97.56 264 ASP B C 1
ATOM 4910 O O . ASP B 1 264 ? -21.625 -6.066 9.586 1 97.56 264 ASP B O 1
ATOM 4914 N N . PRO B 1 265 ? -23.047 -6.652 11.219 1 96.62 265 PRO B N 1
ATOM 4915 C CA . PRO B 1 265 ? -23.828 -7.477 10.297 1 96.62 265 PRO B CA 1
ATOM 4916 C C . PRO B 1 265 ? -24.438 -6.66 9.156 1 96.62 265 PRO B C 1
ATOM 4918 O O . PRO B 1 265 ? -24.547 -7.152 8.031 1 96.62 265 PRO B O 1
ATOM 4921 N N . PHE B 1 266 ? -24.828 -5.484 9.508 1 97.94 266 PHE B N 1
ATOM 4922 C CA . PHE B 1 266 ? -25.422 -4.617 8.492 1 97.94 266 PHE B CA 1
ATOM 4923 C C . PHE B 1 266 ? -24.391 -4.219 7.445 1 97.94 266 PHE B C 1
ATOM 4925 O O . PHE B 1 266 ? -24.641 -4.32 6.242 1 97.94 266 PHE B O 1
ATOM 4932 N N . TYR B 1 267 ? -23.219 -3.832 7.871 1 98.06 267 TYR B N 1
ATOM 4933 C CA . TYR B 1 267 ? -22.125 -3.461 6.984 1 98.06 267 TYR B CA 1
ATOM 4934 C C . TYR B 1 267 ? -21.734 -4.625 6.082 1 98.06 267 TYR B C 1
ATOM 4936 O O . TYR B 1 267 ? -21.562 -4.449 4.871 1 98.06 267 TYR B O 1
ATOM 4944 N N . SER B 1 268 ? -21.625 -5.734 6.688 1 96.81 268 SER B N 1
ATOM 4945 C CA . SER B 1 268 ? -21.281 -6.934 5.934 1 96.81 268 SER B CA 1
ATOM 4946 C C . SER B 1 268 ? -22.312 -7.215 4.844 1 96.81 268 SER B C 1
ATOM 4948 O O . SER B 1 268 ? -21.938 -7.516 3.703 1 96.81 268 SER B O 1
ATOM 4950 N N . ALA B 1 269 ? -23.531 -7.113 5.172 1 97.62 269 ALA B N 1
ATOM 4951 C CA . ALA B 1 269 ? -24.609 -7.363 4.215 1 97.62 269 ALA B CA 1
ATOM 4952 C C . ALA B 1 269 ? -24.562 -6.355 3.07 1 97.62 269 ALA B C 1
ATOM 4954 O O . ALA B 1 269 ? -24.734 -6.727 1.905 1 97.62 269 ALA B O 1
ATOM 4955 N N . VAL B 1 270 ? -24.328 -5.145 3.41 1 97.94 270 VAL B N 1
ATOM 4956 C CA . VAL B 1 270 ? -24.281 -4.082 2.41 1 97.94 270 VAL B CA 1
ATOM 4957 C C . VAL B 1 270 ? -23.125 -4.348 1.448 1 97.94 270 VAL B C 1
ATOM 4959 O O . VAL B 1 270 ? -23.281 -4.266 0.229 1 97.94 270 VAL B O 1
ATOM 4962 N N . ARG B 1 271 ? -22.016 -4.695 1.987 1 96.62 271 ARG B N 1
ATOM 4963 C CA . ARG B 1 271 ? -20.844 -4.973 1.17 1 96.62 271 ARG B CA 1
ATOM 4964 C C . ARG B 1 271 ? -21.078 -6.16 0.247 1 96.62 271 ARG B C 1
ATOM 4966 O O . ARG B 1 271 ? -20.703 -6.133 -0.923 1 96.62 271 ARG B O 1
ATOM 4973 N N . GLN B 1 272 ? -21.703 -7.18 0.793 1 96.38 272 GLN B N 1
ATOM 4974 C CA . GLN B 1 272 ? -22.016 -8.359 -0.009 1 96.38 272 GLN B CA 1
ATOM 4975 C C . GLN B 1 272 ? -22.969 -8.016 -1.146 1 96.38 272 GLN B C 1
ATOM 4977 O O . GLN B 1 272 ? -22.734 -8.398 -2.295 1 96.38 272 GLN B O 1
ATOM 4982 N N . ALA B 1 273 ? -23.953 -7.309 -0.831 1 96.19 273 ALA B N 1
ATOM 4983 C CA . ALA B 1 273 ? -24.953 -6.957 -1.833 1 96.19 273 ALA B CA 1
ATOM 4984 C C . ALA B 1 273 ? -24.344 -6.07 -2.92 1 96.19 273 ALA B C 1
ATOM 4986 O O . ALA B 1 273 ? -24.797 -6.105 -4.07 1 96.19 273 ALA B O 1
ATOM 4987 N N . GLN B 1 274 ? -23.375 -5.328 -2.531 1 95 274 GLN B N 1
ATOM 4988 C CA . GLN B 1 274 ? -22.734 -4.367 -3.424 1 95 274 GLN B CA 1
ATOM 4989 C C . GLN B 1 274 ? -21.906 -5.07 -4.496 1 95 274 GLN B C 1
ATOM 4991 O O . GLN B 1 274 ? -21.609 -4.488 -5.543 1 95 274 GLN B O 1
ATOM 4996 N N . ILE B 1 275 ? -21.547 -6.301 -4.324 1 93.62 275 ILE B N 1
ATOM 4997 C CA . ILE B 1 275 ? -20.625 -7.027 -5.191 1 93.62 275 ILE B CA 1
ATOM 4998 C C . ILE B 1 275 ? -21.203 -7.125 -6.598 1 93.62 275 ILE B C 1
ATOM 5000 O O . ILE B 1 275 ? -20.469 -7.059 -7.586 1 93.62 275 ILE B O 1
ATOM 5004 N N . VAL B 1 276 ? -22.547 -7.316 -6.738 1 90.19 276 VAL B N 1
ATOM 5005 C CA . VAL B 1 276 ? -23.188 -7.52 -8.039 1 90.19 276 VAL B CA 1
ATOM 5006 C C . VAL B 1 276 ? -23.766 -6.203 -8.539 1 90.19 276 VAL B C 1
ATOM 5008 O O . VAL B 1 276 ? -24.75 -6.199 -9.297 1 90.19 276 VAL B O 1
ATOM 5011 N N . THR B 1 277 ? -23.219 -5.102 -8.25 1 88.31 277 THR B N 1
ATOM 5012 C CA . THR B 1 277 ? -23.656 -3.822 -8.805 1 88.31 277 THR B CA 1
ATOM 5013 C C . THR B 1 277 ? -22.719 -3.379 -9.93 1 88.31 277 THR B C 1
ATOM 5015 O O . THR B 1 277 ? -21.594 -3.895 -10.055 1 88.31 277 THR B O 1
ATOM 5018 N N . ASP B 1 278 ? -23.188 -2.646 -10.883 1 83.44 278 ASP B N 1
ATOM 5019 C CA . ASP B 1 278 ? -22.344 -2.062 -11.914 1 83.44 278 ASP B CA 1
ATOM 5020 C C . ASP B 1 278 ? -22.641 -0.573 -12.086 1 83.44 278 ASP B C 1
ATOM 5022 O O . ASP B 1 278 ? -23.359 0.02 -11.281 1 83.44 278 ASP B O 1
ATOM 5026 N N . GLN B 1 279 ? -22 0.034 -13.086 1 74.69 279 GLN B N 1
ATOM 5027 C CA . GLN B 1 279 ? -22.125 1.473 -13.297 1 74.69 279 GLN B CA 1
ATOM 5028 C C . GLN B 1 279 ? -23.562 1.855 -13.648 1 74.69 279 GLN B C 1
ATOM 5030 O O . GLN B 1 279 ? -24.031 2.928 -13.266 1 74.69 279 GLN B O 1
ATOM 5035 N N . GLU B 1 280 ? -24.25 0.924 -14.273 1 71.75 280 GLU B N 1
ATOM 5036 C CA . GLU B 1 280 ? -25.609 1.202 -14.695 1 71.75 280 GLU B CA 1
ATOM 5037 C C . GLU B 1 280 ? -26.609 0.873 -13.586 1 71.75 280 GLU B C 1
ATOM 5039 O O . GLU B 1 280 ? -27.609 1.57 -13.422 1 71.75 280 GLU B O 1
ATOM 5044 N N . SER B 1 281 ? -26.281 -0.135 -12.914 1 72.62 281 SER B N 1
ATOM 5045 C CA . SER B 1 281 ? -27.109 -0.586 -11.789 1 72.62 281 SER B CA 1
ATOM 5046 C C . SER B 1 281 ? -26.391 -0.388 -10.461 1 72.62 281 SER B C 1
ATOM 5048 O O . SER B 1 281 ? -25.891 -1.35 -9.867 1 72.62 281 SER B O 1
ATOM 5050 N N . ARG B 1 282 ? -26.5 0.805 -9.898 1 83.88 282 ARG B N 1
ATOM 5051 C CA . ARG B 1 282 ? -25.719 1.157 -8.719 1 83.88 282 ARG B CA 1
ATOM 5052 C C . ARG B 1 282 ? -26.531 0.937 -7.438 1 83.88 282 ARG B C 1
ATOM 5054 O O . ARG B 1 282 ? -25.984 1.017 -6.336 1 83.88 282 ARG B O 1
ATOM 5061 N N . GLY B 1 283 ? -27.75 0.544 -7.68 1 93.38 283 GLY B N 1
ATOM 5062 C CA . GLY B 1 283 ? -28.625 0.523 -6.52 1 93.38 283 GLY B CA 1
ATOM 5063 C C . GLY B 1 283 ? -28.781 -0.862 -5.922 1 93.38 283 GLY B C 1
ATOM 5064 O O . GLY B 1 283 ? -28.672 -1.866 -6.629 1 93.38 283 GLY B O 1
ATOM 5065 N N . VAL B 1 284 ? -28.953 -0.925 -4.641 1 96.88 284 VAL B N 1
ATOM 5066 C CA . VAL B 1 284 ? -29.344 -2.119 -3.898 1 96.88 284 VAL B CA 1
ATOM 5067 C C . VAL B 1 284 ? -30.703 -1.901 -3.246 1 96.88 284 VAL B C 1
ATOM 5069 O O . VAL B 1 284 ? -30.953 -0.839 -2.676 1 96.88 284 VAL B O 1
ATOM 5072 N N . ASN B 1 285 ? -31.547 -2.85 -3.393 1 96.94 285 ASN B N 1
ATOM 5073 C CA . ASN B 1 285 ? -32.844 -2.787 -2.742 1 96.94 285 ASN B CA 1
ATOM 5074 C C . ASN B 1 285 ? -32.781 -3.268 -1.296 1 96.94 285 ASN B C 1
ATOM 5076 O O . ASN B 1 285 ? -32.344 -4.391 -1.031 1 96.94 285 ASN B O 1
ATOM 5080 N N . PHE B 1 286 ? -33.188 -2.393 -0.488 1 98.12 286 PHE B N 1
ATOM 5081 C CA . PHE B 1 286 ? -33.375 -2.74 0.915 1 98.12 286 PHE B CA 1
ATOM 5082 C C . PHE B 1 286 ? -34.844 -3.053 1.204 1 98.12 286 PHE B C 1
ATOM 5084 O O . PHE B 1 286 ? -35.688 -2.158 1.168 1 98.12 286 PHE B O 1
ATOM 5091 N N . ASN B 1 287 ? -35.062 -4.309 1.482 1 98.06 287 ASN B N 1
ATOM 5092 C CA . ASN B 1 287 ? -36.438 -4.742 1.758 1 98.06 287 ASN B CA 1
ATOM 5093 C C . ASN B 1 287 ? -36.625 -5.078 3.232 1 98.06 287 ASN B C 1
ATOM 5095 O O . ASN B 1 287 ? -36.094 -6.066 3.727 1 98.06 287 ASN B O 1
ATOM 5099 N N . PHE B 1 288 ? -37.469 -4.277 3.865 1 97.31 288 PHE B N 1
ATOM 5100 C CA . PHE B 1 288 ? -37.781 -4.488 5.273 1 97.31 288 PHE B CA 1
ATOM 5101 C C . PHE B 1 288 ? -39.094 -5.223 5.43 1 97.31 288 PHE B C 1
ATOM 5103 O O . PHE B 1 288 ? -40.125 -4.789 4.895 1 97.31 288 PHE B O 1
ATOM 5110 N N . ALA B 1 289 ? -39 -6.316 6.047 1 96.69 289 ALA B N 1
ATOM 5111 C CA . ALA B 1 289 ? -40.156 -7.121 6.395 1 96.69 289 ALA B CA 1
ATOM 5112 C C . ALA B 1 289 ? -40.094 -7.605 7.84 1 96.69 289 ALA B C 1
ATOM 5114 O O . ALA B 1 289 ? -39.031 -7.48 8.484 1 96.69 289 ALA B O 1
ATOM 5115 N N . PRO B 1 290 ? -41.219 -8.047 8.398 1 96.5 290 PRO B N 1
ATOM 5116 C CA . PRO B 1 290 ? -41.188 -8.531 9.781 1 96.5 290 PRO B CA 1
ATOM 5117 C C . PRO B 1 290 ? -40.094 -9.586 9.992 1 96.5 290 PRO B C 1
ATOM 5119 O O . PRO B 1 290 ? -40.125 -10.641 9.359 1 96.5 290 PRO B O 1
ATOM 5122 N N . GLY B 1 291 ? -39.125 -9.234 10.766 1 96.5 291 GLY B N 1
ATOM 5123 C CA . GLY B 1 291 ? -38.062 -10.148 11.211 1 96.5 291 GLY B CA 1
ATOM 5124 C C . GLY B 1 291 ? -36.906 -10.242 10.242 1 96.5 291 GLY B C 1
ATOM 5125 O O . GLY B 1 291 ? -35.969 -11 10.477 1 96.5 291 GLY B O 1
ATOM 5126 N N . LEU B 1 292 ? -37.031 -9.398 9.141 1 97.44 292 LEU B N 1
ATOM 5127 C CA . LEU B 1 292 ? -36.031 -9.68 8.117 1 97.44 292 LEU B CA 1
ATOM 5128 C C . LEU B 1 292 ? -35.75 -8.438 7.293 1 97.44 292 LEU B C 1
ATOM 5130 O O . LEU B 1 292 ? -36.656 -7.738 6.855 1 97.44 292 LEU B O 1
ATOM 5134 N N . LEU B 1 293 ? -34.5 -8.172 7.16 1 98.19 293 LEU B N 1
ATOM 5135 C CA . LEU B 1 293 ? -33.969 -7.27 6.133 1 98.19 293 LEU B CA 1
ATOM 5136 C C . LEU B 1 293 ? -33.344 -8.055 4.996 1 98.19 293 LEU B C 1
ATOM 5138 O O . LEU B 1 293 ? -32.438 -8.859 5.227 1 98.19 293 LEU B O 1
ATOM 5142 N N . SER B 1 294 ? -33.812 -7.883 3.789 1 98.44 294 SER B N 1
ATOM 5143 C CA . SER B 1 294 ? -33.219 -8.516 2.607 1 98.44 294 SER B CA 1
ATOM 5144 C C . SER B 1 294 ? -32.656 -7.477 1.654 1 98.44 294 SER B C 1
ATOM 5146 O O . SER B 1 294 ? -33.344 -6.523 1.271 1 98.44 294 SER B O 1
ATOM 5148 N N . LEU B 1 295 ? -31.406 -7.605 1.378 1 98.31 295 LEU B N 1
ATOM 5149 C CA . LEU B 1 295 ? -30.75 -6.758 0.39 1 98.31 295 LEU B CA 1
ATOM 5150 C C . LEU B 1 295 ? -30.609 -7.48 -0.945 1 98.31 295 LEU B C 1
ATOM 5152 O O . LEU B 1 295 ? -30.094 -8.602 -1 1 98.31 295 LEU B O 1
ATOM 5156 N N . ASP B 1 296 ? -31.094 -6.824 -1.965 1 95.69 296 ASP B N 1
ATOM 5157 C CA . ASP B 1 296 ? -31.094 -7.445 -3.287 1 95.69 296 ASP B CA 1
ATOM 5158 C C . ASP B 1 296 ? -30.5 -6.504 -4.332 1 95.69 296 ASP B C 1
ATOM 5160 O O . ASP B 1 296 ? -30.766 -5.297 -4.309 1 95.69 296 ASP B O 1
ATOM 5164 N N . SER B 1 297 ? -29.703 -7.059 -5.125 1 94.06 297 SER B N 1
ATOM 5165 C CA . SER B 1 297 ? -29.141 -6.32 -6.258 1 94.06 297 SER B CA 1
ATOM 5166 C C . SER B 1 297 ? -29.125 -7.172 -7.52 1 94.06 297 SER B C 1
ATOM 5168 O O . SER B 1 297 ? -28.984 -8.398 -7.449 1 94.06 297 SER B O 1
ATOM 5170 N N . ARG B 1 298 ? -29.359 -6.504 -8.695 1 91.81 298 ARG B N 1
ATOM 5171 C CA . ARG B 1 298 ? -29.344 -7.176 -9.984 1 91.81 298 ARG B CA 1
ATOM 5172 C C . ARG B 1 298 ? -28.688 -6.297 -11.055 1 91.81 298 ARG B C 1
ATOM 5174 O O . ARG B 1 298 ? -29.016 -5.121 -11.188 1 91.81 298 ARG B O 1
ATOM 5181 N N . ALA B 1 299 ? -27.719 -6.879 -11.648 1 88.69 299 ALA B N 1
ATOM 5182 C CA . ALA B 1 299 ? -27.094 -6.262 -12.812 1 88.69 299 ALA B CA 1
ATOM 5183 C C . ALA B 1 299 ? -27.016 -7.238 -13.977 1 88.69 299 ALA B C 1
ATOM 5185 O O . ALA B 1 299 ? -26.453 -8.328 -13.852 1 88.69 299 ALA B O 1
ATOM 5186 N N . SER B 1 300 ? -27.562 -6.898 -15.078 1 83.19 300 SER B N 1
ATOM 5187 C CA . SER B 1 300 ? -27.766 -7.789 -16.219 1 83.19 300 SER B CA 1
ATOM 5188 C C . SER B 1 300 ? -26.453 -8.445 -16.641 1 83.19 300 SER B C 1
ATOM 5190 O O . SER B 1 300 ? -26.422 -9.641 -16.938 1 83.19 300 SER B O 1
ATOM 5192 N N . THR B 1 301 ? -25.391 -7.73 -16.594 1 84 301 THR B N 1
ATOM 5193 C CA . THR B 1 301 ? -24.125 -8.266 -17.094 1 84 301 THR B CA 1
ATOM 5194 C C . THR B 1 301 ? -23.297 -8.859 -15.953 1 84 301 THR B C 1
ATOM 5196 O O . THR B 1 301 ? -22.312 -9.555 -16.203 1 84 301 THR B O 1
ATOM 5199 N N . VAL B 1 302 ? -23.812 -8.672 -14.742 1 88.38 302 VAL B N 1
ATOM 5200 C CA . VAL B 1 302 ? -23 -9.086 -13.602 1 88.38 302 VAL B CA 1
ATOM 5201 C C . VAL B 1 302 ? -23.641 -10.273 -12.906 1 88.38 302 VAL B C 1
ATOM 5203 O O . VAL B 1 302 ? -22.984 -11.289 -12.648 1 88.38 302 VAL B O 1
ATOM 5206 N N . GLY B 1 303 ? -24.922 -10.18 -12.586 1 93.06 303 GLY B N 1
ATOM 5207 C CA . GLY B 1 303 ? -25.609 -11.219 -11.844 1 93.06 303 GLY B CA 1
ATOM 5208 C C . GLY B 1 303 ? -26.594 -10.664 -10.828 1 93.06 303 GLY B C 1
ATOM 5209 O O . GLY B 1 303 ? -27.234 -9.641 -11.062 1 93.06 303 GLY B O 1
ATOM 5210 N N . GLN B 1 304 ? -26.797 -11.492 -9.805 1 94.94 304 GLN B N 1
ATOM 5211 C CA . GLN B 1 304 ? -27.734 -11.094 -8.75 1 94.94 304 GLN B CA 1
ATOM 5212 C C . GLN B 1 304 ? -27.203 -11.477 -7.375 1 94.94 304 GLN B C 1
ATOM 5214 O O . GLN B 1 304 ? -26.391 -12.398 -7.25 1 94.94 304 GLN B O 1
ATOM 5219 N N . SER B 1 305 ? -27.641 -10.734 -6.41 1 96.12 305 SER B N 1
ATOM 5220 C CA . SER B 1 305 ? -27.312 -11.031 -5.02 1 96.12 305 SER B CA 1
ATOM 5221 C C . SER B 1 305 ? -28.531 -10.867 -4.117 1 96.12 305 SER B C 1
ATOM 5223 O O . SER B 1 305 ? -29.406 -10.047 -4.398 1 96.12 305 SER B O 1
ATOM 5225 N N . ARG B 1 306 ? -28.547 -11.672 -3.139 1 97.69 306 ARG B N 1
ATOM 5226 C CA . ARG B 1 306 ? -29.531 -11.586 -2.068 1 97.69 306 ARG B CA 1
ATOM 5227 C C . ARG B 1 306 ? -28.906 -11.906 -0.716 1 97.69 306 ARG B C 1
ATOM 5229 O O . ARG B 1 306 ? -28.375 -13 -0.516 1 97.69 306 ARG B O 1
ATOM 5236 N N . VAL B 1 307 ? -28.953 -10.984 0.173 1 98 307 VAL B N 1
ATOM 5237 C CA . VAL B 1 307 ? -28.375 -11.141 1.504 1 98 307 VAL B CA 1
ATOM 5238 C C . VAL B 1 307 ? -29.422 -10.828 2.564 1 98 307 VAL B C 1
ATOM 5240 O O . VAL B 1 307 ? -30.094 -9.789 2.506 1 98 307 VAL B O 1
ATOM 5243 N N . GLU B 1 308 ? -29.562 -11.664 3.469 1 98 308 GLU B N 1
ATOM 5244 C CA . GLU B 1 308 ? -30.578 -11.492 4.496 1 98 308 GLU B CA 1
ATOM 5245 C C . GLU B 1 308 ? -29.953 -11.258 5.867 1 98 308 GLU B C 1
ATOM 5247 O O . GLU B 1 308 ? -28.953 -11.883 6.207 1 98 308 GLU B O 1
ATOM 5252 N N . VAL B 1 309 ? -30.531 -10.406 6.582 1 97.19 309 VAL B N 1
ATOM 5253 C CA . VAL B 1 309 ? -30.125 -10.062 7.941 1 97.19 309 VAL B CA 1
ATOM 5254 C C . VAL B 1 309 ? -31.344 -10.109 8.867 1 97.19 309 VAL B C 1
ATOM 5256 O O . VAL B 1 309 ? -32.312 -9.359 8.695 1 97.19 309 VAL B O 1
ATOM 5259 N N . PRO B 1 310 ? -31.281 -10.992 9.852 1 96.81 310 PRO B N 1
ATOM 5260 C CA . PRO B 1 310 ? -32.344 -10.938 10.836 1 96.81 310 PRO B CA 1
ATOM 5261 C C . PRO B 1 310 ? -32.406 -9.609 11.586 1 96.81 310 PRO B C 1
ATOM 5263 O O . PRO B 1 310 ? -31.375 -9.094 12.008 1 96.81 310 PRO B O 1
ATOM 5266 N N . ILE B 1 311 ? -33.594 -9.07 11.703 1 96.62 311 ILE B N 1
ATOM 5267 C CA . ILE B 1 311 ? -33.75 -7.805 12.414 1 96.62 311 ILE B CA 1
ATOM 5268 C C . ILE B 1 311 ? -34.969 -7.871 13.32 1 96.62 311 ILE B C 1
ATOM 5270 O O . ILE B 1 311 ? -35.844 -8.711 13.125 1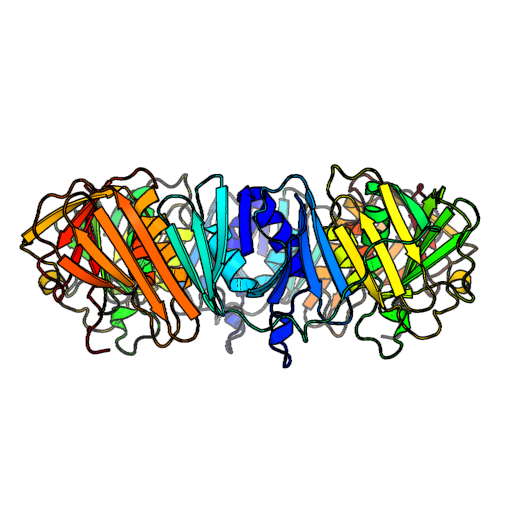 96.62 311 ILE B O 1
ATOM 5274 N N . SER B 1 312 ? -35 -6.977 14.328 1 94.75 312 SER B N 1
ATOM 5275 C CA . SER B 1 312 ? -36.188 -6.82 15.18 1 94.75 312 SER B CA 1
ATOM 5276 C C . SER B 1 312 ? -37.156 -5.773 14.617 1 94.75 312 SER B C 1
ATOM 5278 O O . SER B 1 312 ? -37.094 -4.609 15.016 1 94.75 312 SER B O 1
ATOM 5280 N N . TYR B 1 313 ? -37.938 -6.188 13.711 1 94.81 313 TYR B N 1
ATOM 5281 C CA . TYR B 1 313 ? -38.875 -5.316 13.008 1 94.81 313 TYR B CA 1
ATOM 5282 C C . TYR B 1 313 ? -40.219 -5.996 12.828 1 94.81 313 TYR B C 1
ATOM 5284 O O . TYR B 1 313 ? -40.281 -7.16 12.422 1 94.81 313 TYR B O 1
ATOM 5292 N N . ASP B 1 314 ? -41.312 -5.336 13.125 1 93.12 314 ASP B N 1
ATOM 5293 C CA . ASP B 1 314 ? -42.656 -5.906 13.016 1 93.12 314 ASP B CA 1
ATOM 5294 C C . ASP B 1 314 ? -43.594 -4.957 12.281 1 93.12 314 ASP B C 1
ATOM 5296 O O . ASP B 1 314 ? -44.812 -5.109 12.344 1 93.12 314 ASP B O 1
ATOM 5300 N N . GLY B 1 315 ? -43.094 -3.986 11.594 1 91.75 315 GLY B N 1
ATOM 5301 C CA . GLY B 1 315 ? -43.875 -3.002 10.875 1 91.75 315 GLY B CA 1
ATOM 5302 C C . GLY B 1 315 ? -44.219 -3.434 9.461 1 91.75 315 GLY B C 1
ATOM 5303 O O . GLY B 1 315 ? -44.062 -4.605 9.109 1 91.75 315 GLY B O 1
ATOM 5304 N N . PRO B 1 316 ? -44.812 -2.531 8.672 1 93.25 316 PRO B N 1
ATOM 5305 C CA . PRO B 1 316 ? -45.156 -2.836 7.273 1 93.25 316 PRO B CA 1
ATOM 5306 C C . PRO B 1 316 ? -43.906 -3.031 6.402 1 93.25 316 PRO B C 1
ATOM 5308 O O . PRO B 1 316 ? -42.844 -2.525 6.727 1 93.25 316 PRO B O 1
ATOM 5311 N N . GLU B 1 317 ? -44.125 -3.748 5.371 1 95.62 317 GLU B N 1
ATOM 5312 C CA . GLU B 1 317 ? -43.031 -3.947 4.418 1 95.62 317 GLU B CA 1
ATOM 5313 C C . GLU B 1 317 ? -42.656 -2.639 3.723 1 95.62 317 GLU B C 1
ATOM 5315 O O . GLU B 1 317 ? -43.562 -1.874 3.318 1 95.62 317 GLU B O 1
ATOM 5320 N N . ILE B 1 318 ? -41.469 -2.344 3.664 1 95.81 318 ILE B N 1
ATOM 5321 C CA . ILE B 1 318 ? -40.938 -1.17 2.971 1 95.81 318 ILE B CA 1
ATOM 5322 C C . ILE B 1 318 ? -39.75 -1.571 2.096 1 95.81 318 ILE B C 1
ATOM 5324 O O . ILE B 1 318 ? -38.875 -2.324 2.533 1 95.81 318 ILE B O 1
ATOM 5328 N N . SER B 1 319 ? -39.781 -1.155 0.874 1 96.81 319 SER B N 1
ATOM 5329 C CA . SER B 1 319 ? -38.656 -1.333 -0.038 1 96.81 319 SER B CA 1
ATOM 5330 C C . SER B 1 319 ? -38.062 0.009 -0.447 1 96.81 319 SER B C 1
ATOM 5332 O O . SER B 1 319 ? -38.781 0.92 -0.849 1 96.81 319 SER B O 1
ATOM 5334 N N . ILE B 1 320 ? -36.844 0.139 -0.3 1 96.69 320 ILE B N 1
ATOM 5335 C CA . ILE B 1 320 ? -36.156 1.376 -0.645 1 96.69 320 ILE B CA 1
ATOM 5336 C C . ILE B 1 320 ? -34.812 1.052 -1.33 1 96.69 320 ILE B C 1
ATOM 5338 O O . ILE B 1 320 ? -34.125 0.116 -0.934 1 96.69 320 ILE B O 1
ATOM 5342 N N . THR B 1 321 ? -34.438 1.798 -2.328 1 96.88 321 THR B N 1
ATOM 5343 C CA . THR B 1 321 ? -33.188 1.575 -3.07 1 96.88 321 THR B CA 1
ATOM 5344 C C . THR B 1 321 ? -32.156 2.633 -2.715 1 96.88 321 THR B C 1
ATOM 5346 O O . THR B 1 321 ? -32.438 3.832 -2.82 1 96.88 321 THR B O 1
ATOM 5349 N N . PHE B 1 322 ? -31 2.125 -2.275 1 97.19 322 PHE B N 1
ATOM 5350 C CA . PHE B 1 322 ? -29.906 3.033 -1.958 1 97.19 322 PHE B CA 1
ATOM 5351 C C . PHE B 1 322 ? -28.672 2.719 -2.803 1 97.19 322 PHE B C 1
ATOM 5353 O O . PHE B 1 322 ? -28.547 1.617 -3.344 1 97.19 322 PHE B O 1
ATOM 5360 N N . ASP B 1 323 ? -27.828 3.713 -3.002 1 96.06 323 ASP B N 1
ATOM 5361 C CA . ASP B 1 323 ? -26.438 3.463 -3.363 1 96.06 323 ASP B CA 1
ATOM 5362 C C . ASP B 1 323 ? -25.672 2.812 -2.209 1 96.06 323 ASP B C 1
ATOM 5364 O O . ASP B 1 323 ? -25.453 3.439 -1.173 1 96.06 323 ASP B O 1
ATOM 5368 N N . PRO B 1 324 ? -25.328 1.595 -2.365 1 96.69 324 PRO B N 1
ATOM 5369 C CA . PRO B 1 324 ? -24.719 0.885 -1.233 1 96.69 324 PRO B CA 1
ATOM 5370 C C . PRO B 1 324 ? -23.406 1.503 -0.782 1 96.69 324 PRO B C 1
ATOM 5372 O O . PRO B 1 324 ? -23.016 1.363 0.381 1 96.69 324 PRO B O 1
ATOM 5375 N N . ARG B 1 325 ? -22.734 2.229 -1.613 1 96.56 325 ARG B N 1
ATOM 5376 C CA . ARG B 1 325 ? -21.5 2.904 -1.238 1 96.56 325 ARG B CA 1
ATOM 5377 C C . ARG B 1 325 ? -21.75 3.93 -0.138 1 96.56 325 ARG B C 1
ATOM 5379 O O . ARG B 1 325 ? -20.953 4.051 0.795 1 96.56 325 ARG B O 1
ATOM 5386 N N . PHE B 1 326 ? -22.812 4.613 -0.283 1 97.56 326 PHE B N 1
ATOM 5387 C CA . PHE B 1 326 ? -23.141 5.652 0.684 1 97.56 326 PHE B CA 1
ATOM 5388 C C . PHE B 1 326 ? -23.453 5.043 2.045 1 97.56 326 PHE B C 1
ATOM 5390 O O . PHE B 1 326 ? -23.062 5.59 3.08 1 97.56 326 PHE B O 1
ATOM 5397 N N . VAL B 1 327 ? -24.109 3.945 2.021 1 98.31 327 VAL B N 1
ATOM 5398 C CA . VAL B 1 327 ? -24.438 3.279 3.273 1 98.31 327 VAL B CA 1
ATOM 5399 C C . VAL B 1 327 ? -23.188 2.717 3.922 1 98.31 327 VAL B C 1
ATOM 5401 O O . VAL B 1 327 ? -22.969 2.889 5.121 1 98.31 327 VAL B O 1
ATOM 5404 N N . ALA B 1 328 ? -22.375 2.141 3.146 1 98.12 328 ALA B N 1
ATOM 5405 C CA . ALA B 1 328 ? -21.156 1.521 3.633 1 98.12 328 ALA B CA 1
ATOM 5406 C C . ALA B 1 328 ? -20.219 2.559 4.258 1 98.12 328 ALA B C 1
ATOM 5408 O O . ALA B 1 328 ? -19.594 2.301 5.285 1 98.12 328 ALA B O 1
ATOM 5409 N N . GLU B 1 329 ? -20.109 3.67 3.646 1 98.12 329 GLU B N 1
ATOM 5410 C CA . GLU B 1 329 ? -19.219 4.719 4.133 1 98.12 329 GLU B CA 1
ATOM 5411 C C . GLU B 1 329 ? -19.641 5.207 5.516 1 98.12 329 GLU B C 1
ATOM 5413 O O . GLU B 1 329 ? -18.797 5.504 6.363 1 98.12 329 GLU B O 1
ATOM 5418 N N . PHE B 1 330 ? -20.953 5.289 5.719 1 98.44 330 PHE B N 1
ATOM 5419 C CA . PHE B 1 330 ? -21.469 5.625 7.039 1 98.44 330 PHE B CA 1
ATOM 5420 C C . PHE B 1 330 ? -21.109 4.543 8.055 1 98.44 330 PHE B C 1
ATOM 5422 O O . PHE B 1 330 ? -20.641 4.844 9.148 1 98.44 330 PHE B O 1
ATOM 5429 N N . LEU B 1 331 ? -21.266 3.355 7.676 1 98.69 331 LEU B N 1
ATOM 5430 C CA . LEU B 1 331 ? -21.078 2.236 8.594 1 98.69 331 LEU B CA 1
ATOM 5431 C C . LEU B 1 331 ? -19.594 2.029 8.914 1 98.69 331 LEU B C 1
ATOM 5433 O O . LEU B 1 331 ? -19.25 1.643 10.031 1 98.69 331 LEU B O 1
ATOM 5437 N N . ARG B 1 332 ? -18.781 2.281 8.016 1 97.81 332 ARG B N 1
ATOM 5438 C CA . ARG B 1 332 ? -17.359 1.988 8.133 1 97.81 332 ARG B CA 1
ATOM 5439 C C . ARG B 1 332 ? -16.719 2.838 9.227 1 97.81 332 ARG B C 1
ATOM 5441 O O . ARG B 1 332 ? -15.695 2.455 9.797 1 97.81 332 ARG B O 1
ATOM 5448 N N . VAL B 1 333 ? -17.25 3.963 9.586 1 97.88 333 VAL B N 1
ATOM 5449 C CA . VAL B 1 333 ? -16.625 4.875 10.539 1 97.88 333 VAL B CA 1
ATOM 5450 C C . VAL B 1 333 ? -17.156 4.59 11.945 1 97.88 333 VAL B C 1
ATOM 5452 O O . VAL B 1 333 ? -16.828 5.312 12.891 1 97.88 333 VAL B O 1
ATOM 5455 N N . LEU B 1 334 ? -17.953 3.568 12.109 1 98.38 334 LEU B N 1
ATOM 5456 C CA . LEU B 1 334 ? -18.531 3.209 13.398 1 98.38 334 LEU B CA 1
ATOM 5457 C C . LEU B 1 334 ? -17.938 1.908 13.922 1 98.38 334 LEU B C 1
ATOM 5459 O O . LEU B 1 334 ? -17.422 1.101 13.141 1 98.38 334 LEU B O 1
ATOM 5463 N N . GLU B 1 335 ? -17.984 1.76 15.203 1 97.56 335 GLU B N 1
ATOM 5464 C CA . GLU B 1 335 ? -17.547 0.501 15.797 1 97.56 335 GLU B CA 1
ATOM 5465 C C . GLU B 1 335 ? -18.438 -0.655 15.367 1 97.56 335 GLU B C 1
ATOM 5467 O O . GLU B 1 335 ? -19.656 -0.503 15.297 1 97.56 335 GLU B O 1
ATOM 5472 N N . PRO B 1 336 ? -17.875 -1.754 15.172 1 97.69 336 PRO B N 1
ATOM 5473 C CA . PRO B 1 336 ? -18.625 -2.9 14.656 1 97.69 336 PRO B CA 1
ATOM 5474 C C . PRO B 1 336 ? -19.766 -3.318 15.57 1 97.69 336 PRO B C 1
ATOM 5476 O O . PRO B 1 336 ? -20.828 -3.742 15.086 1 97.69 336 PRO B O 1
ATOM 5479 N N . GLU B 1 337 ? -19.656 -3.162 16.859 1 97.56 337 GLU B N 1
ATOM 5480 C CA . GLU B 1 337 ? -20.656 -3.648 17.797 1 97.56 337 GLU B CA 1
ATOM 5481 C C . GLU B 1 337 ? -21.703 -2.576 18.094 1 97.56 337 GLU B C 1
ATOM 5483 O O . GLU B 1 337 ? -22.688 -2.836 18.781 1 97.56 337 GLU B O 1
ATOM 5488 N N . LYS B 1 338 ? -21.531 -1.438 17.516 1 97.62 338 LYS B N 1
ATOM 5489 C CA . LYS B 1 338 ? -22.406 -0.315 17.828 1 97.62 338 LYS B CA 1
ATOM 5490 C C . LYS B 1 338 ? -23.812 -0.543 17.266 1 97.62 338 LYS B C 1
ATOM 5492 O O . LYS B 1 338 ? -23.953 -1.13 16.188 1 97.62 338 LYS B O 1
ATOM 5497 N N . GLN B 1 339 ? -24.781 -0.052 18 1 97.38 339 GLN B N 1
ATOM 5498 C CA . GLN B 1 339 ? -26.172 -0.051 17.531 1 97.38 339 GLN B CA 1
ATOM 5499 C C . GLN B 1 339 ? -26.531 1.284 16.891 1 97.38 339 GLN B C 1
ATOM 5501 O O . GLN B 1 339 ? -26.156 2.346 17.391 1 97.38 339 GLN B O 1
ATOM 5506 N N . ILE B 1 340 ? -27.219 1.193 15.805 1 98.12 340 ILE B N 1
ATOM 5507 C CA . ILE B 1 340 ? -27.688 2.408 15.141 1 98.12 340 ILE B CA 1
ATOM 5508 C C . ILE B 1 340 ? -29.203 2.344 14.961 1 98.12 340 ILE B C 1
ATOM 5510 O O . ILE B 1 340 ? -29.797 1.261 14.977 1 98.12 340 ILE B O 1
ATOM 5514 N N . THR B 1 341 ? -29.828 3.488 14.859 1 97.38 341 THR B N 1
ATOM 5515 C CA . THR B 1 341 ? -31.25 3.604 14.578 1 97.38 341 THR B CA 1
ATOM 5516 C C . THR B 1 341 ? -31.484 4.023 13.125 1 97.38 341 THR B C 1
ATOM 5518 O O . THR B 1 341 ? -30.969 5.047 12.68 1 97.38 341 THR B O 1
ATOM 5521 N N . LEU B 1 342 ? -32.188 3.195 12.414 1 97.69 342 LEU B N 1
ATOM 5522 C CA . LEU B 1 342 ? -32.594 3.531 11.062 1 97.69 342 LEU B CA 1
ATOM 5523 C C . LEU B 1 342 ? -34.062 4.008 11.062 1 97.69 342 LEU B C 1
ATOM 5525 O O . LEU B 1 342 ? -34.938 3.311 11.555 1 97.69 342 LEU B O 1
ATOM 5529 N N . GLU B 1 343 ? -34.25 5.199 10.531 1 96.81 343 GLU B N 1
ATOM 5530 C CA . GLU B 1 343 ? -35.594 5.781 10.438 1 96.81 343 GLU B CA 1
ATOM 5531 C C . GLU B 1 343 ? -36.031 5.914 8.977 1 96.81 343 GLU B C 1
ATOM 5533 O O . GLU B 1 343 ? -35.344 6.52 8.164 1 96.81 343 GLU B O 1
ATOM 5538 N N . LEU B 1 344 ? -37.219 5.336 8.711 1 95.38 344 LEU B N 1
ATOM 5539 C CA . LEU B 1 344 ? -37.812 5.336 7.363 1 95.38 344 LEU B CA 1
ATOM 5540 C C . LEU B 1 344 ? -39.25 5.844 7.379 1 95.38 344 LEU B C 1
ATOM 5542 O O . LEU B 1 344 ? -39.938 5.691 8.375 1 95.38 344 LEU B O 1
ATOM 5546 N N . THR B 1 345 ? -39.594 6.488 6.289 1 93.62 345 THR B N 1
ATOM 5547 C CA . THR B 1 345 ? -41 6.879 6.098 1 93.62 345 THR B CA 1
ATOM 5548 C C . THR B 1 345 ? -41.656 6.02 5.023 1 93.62 345 THR B C 1
ATOM 5550 O O . THR B 1 345 ? -42.719 5.477 5.238 1 93.62 345 THR B O 1
ATOM 5553 N N . ASP B 1 346 ? -41.062 5.949 3.871 1 92.44 346 ASP B N 1
ATOM 5554 C CA . ASP B 1 346 ? -41.469 5.152 2.729 1 92.44 346 ASP B CA 1
ATOM 5555 C C . ASP B 1 346 ? -40.312 4.809 1.819 1 92.44 346 ASP B C 1
ATOM 5557 O O . ASP B 1 346 ? -39.156 4.926 2.223 1 92.44 346 ASP B O 1
ATOM 5561 N N . GLY B 1 347 ? -40.625 4.359 0.649 1 94 347 GLY B N 1
ATOM 5562 C CA . GLY B 1 347 ? -39.594 3.936 -0.263 1 94 347 GLY B CA 1
ATOM 5563 C C . GLY B 1 347 ? -39 5.074 -1.083 1 94 347 GLY B C 1
ATOM 5564 O O . GLY B 1 347 ? -38.062 4.879 -1.86 1 94 347 GLY B O 1
ATOM 5565 N N . GLU B 1 348 ? -39.438 6.285 -0.872 1 94.38 348 GLU B N 1
ATOM 5566 C CA . GLU B 1 348 ? -39.062 7.391 -1.747 1 94.38 348 GLU B CA 1
ATOM 5567 C C . GLU B 1 348 ? -38.5 8.562 -0.946 1 94.38 348 GLU B C 1
ATOM 5569 O O . GLU B 1 348 ? -37.906 9.477 -1.512 1 94.38 348 GLU B O 1
ATOM 5574 N N . SER B 1 349 ? -38.719 8.484 0.332 1 94.75 349 SER B N 1
ATOM 5575 C CA . SER B 1 349 ? -38.281 9.578 1.19 1 94.75 349 SER B CA 1
ATOM 5576 C C . SER B 1 349 ? -36.875 9.344 1.709 1 94.75 349 SER B C 1
ATOM 5578 O O . SER B 1 349 ? -36.406 8.203 1.751 1 94.75 349 SER B O 1
ATOM 5580 N N . ALA B 1 350 ? -36.25 10.383 2.107 1 96 350 ALA B N 1
ATOM 5581 C CA . ALA B 1 350 ? -34.938 10.297 2.719 1 96 350 ALA B CA 1
ATOM 5582 C C . ALA B 1 350 ? -34.969 9.438 3.982 1 96 350 ALA B C 1
ATOM 5584 O O . ALA B 1 350 ? -35.938 9.492 4.746 1 96 350 ALA B O 1
ATOM 5585 N N . ALA B 1 351 ? -33.969 8.656 4.172 1 97.25 351 ALA B N 1
ATOM 5586 C CA . ALA B 1 351 ? -33.781 7.863 5.391 1 97.25 351 ALA B CA 1
ATOM 5587 C C . ALA B 1 351 ? -32.781 8.5 6.324 1 97.25 351 ALA B C 1
ATOM 5589 O O . ALA B 1 351 ? -31.828 9.156 5.867 1 97.25 351 ALA B O 1
ATOM 5590 N N . ALA B 1 352 ? -32.969 8.312 7.598 1 98.12 352 ALA B N 1
ATOM 5591 C CA . ALA B 1 352 ? -32 8.812 8.586 1 98.12 352 ALA B CA 1
ATOM 5592 C C . ALA B 1 352 ? -31.422 7.664 9.398 1 98.12 352 ALA B C 1
ATOM 5594 O O . ALA B 1 352 ? -32.125 6.75 9.805 1 98.12 352 ALA B O 1
ATOM 5595 N N . LEU B 1 353 ? -30.156 7.645 9.539 1 98.44 353 LEU B N 1
ATOM 5596 C CA . LEU B 1 353 ? -29.438 6.754 10.43 1 98.44 353 LEU B CA 1
ATOM 5597 C C . LEU B 1 353 ? -28.797 7.539 11.578 1 98.44 353 LEU B C 1
ATOM 5599 O O . LEU B 1 353 ? -28.141 8.562 11.344 1 98.44 353 LEU B O 1
ATOM 5603 N N . LYS B 1 354 ? -29 7.078 12.766 1 97.56 354 LYS B N 1
ATOM 5604 C CA . LYS B 1 354 ? -28.562 7.836 13.938 1 97.56 354 LYS B CA 1
ATOM 5605 C C . LYS B 1 354 ? -27.859 6.934 14.945 1 97.56 354 LYS B C 1
ATOM 5607 O O . LYS B 1 354 ? -28.141 5.738 15.023 1 97.56 354 LYS B O 1
ATOM 5612 N N . THR B 1 355 ? -26.922 7.461 15.602 1 97.38 355 THR B N 1
ATOM 5613 C CA . THR B 1 355 ? -26.328 6.832 16.781 1 97.38 355 THR B CA 1
ATOM 5614 C C . THR B 1 355 ? -26.766 7.566 18.047 1 97.38 355 THR B C 1
ATOM 5616 O O . THR B 1 355 ? -27.344 8.648 17.984 1 97.38 355 THR B O 1
ATOM 5619 N N . ASP B 1 356 ? -26.5 6.984 19.188 1 94.19 356 ASP B N 1
ATOM 5620 C CA . ASP B 1 356 ? -26.969 7.523 20.469 1 94.19 356 ASP B CA 1
ATOM 5621 C C . ASP B 1 356 ? -26.078 8.688 20.922 1 94.19 356 ASP B C 1
ATOM 5623 O O . ASP B 1 356 ? -26.406 9.383 21.891 1 94.19 356 ASP B O 1
ATOM 5627 N N . ASP B 1 357 ? -24.984 8.953 20.234 1 92.69 357 ASP B N 1
ATOM 5628 C CA . ASP B 1 357 ? -24.062 9.992 20.656 1 92.69 357 ASP B CA 1
ATOM 5629 C C . ASP B 1 357 ? -24.188 11.242 19.781 1 92.69 357 ASP B C 1
ATOM 5631 O O . ASP B 1 357 ? -23.266 12.039 19.688 1 92.69 357 ASP B O 1
ATOM 5635 N N . GLY B 1 358 ? -25.281 11.414 19.109 1 91.12 358 GLY B N 1
ATOM 5636 C CA . GLY B 1 358 ? -25.562 12.656 18.422 1 91.12 358 GLY B CA 1
ATOM 5637 C C . GLY B 1 358 ? -25.125 12.648 16.969 1 91.12 358 GLY B C 1
ATOM 5638 O O . GLY B 1 358 ? -25.078 13.695 16.312 1 91.12 358 GLY B O 1
ATOM 5639 N N . TYR B 1 359 ? -24.812 11.5 16.391 1 97.56 359 TYR B N 1
ATOM 5640 C CA . TYR B 1 359 ? -24.438 11.336 14.992 1 97.56 359 TYR B CA 1
ATOM 5641 C C . TYR B 1 359 ? -25.656 11.047 14.133 1 97.56 359 TYR B C 1
ATOM 5643 O O . TYR B 1 359 ? -26.438 10.141 14.43 1 97.56 359 TYR B O 1
ATOM 5651 N N . ILE B 1 360 ? -25.859 11.906 13.07 1 98.25 360 ILE B N 1
ATOM 5652 C CA . ILE B 1 360 ? -26.984 11.766 12.164 1 98.25 360 ILE B CA 1
ATOM 5653 C C . ILE B 1 360 ? -26.484 11.672 10.727 1 98.25 360 ILE B C 1
ATOM 5655 O O . ILE B 1 360 ? -25.641 12.461 10.305 1 98.25 360 ILE B O 1
ATOM 5659 N N . TYR B 1 361 ? -26.969 10.727 10.062 1 98.75 361 TYR B N 1
ATOM 5660 C CA . TYR B 1 361 ? -26.656 10.516 8.648 1 98.75 361 TYR B CA 1
ATOM 5661 C C . TYR B 1 361 ? -27.938 10.383 7.832 1 98.75 361 TYR B C 1
ATOM 5663 O O . TYR B 1 361 ? -28.828 9.594 8.172 1 98.75 361 TYR B O 1
ATOM 5671 N N . VAL B 1 362 ? -28.078 11.219 6.816 1 98.62 362 VAL B N 1
ATOM 5672 C CA . VAL B 1 362 ? -29.266 11.18 5.953 1 98.62 362 VAL B CA 1
ATOM 5673 C C . VAL B 1 362 ? -28.859 10.734 4.551 1 98.62 362 VAL B C 1
ATOM 5675 O O . VAL B 1 362 ? -27.844 11.188 4.008 1 98.62 362 VAL B O 1
ATOM 5678 N N . ILE B 1 363 ? -29.656 9.836 3.971 1 98.12 363 ILE B N 1
ATOM 5679 C CA . ILE B 1 363 ? -29.359 9.32 2.639 1 98.12 363 ILE B CA 1
ATOM 5680 C C . ILE B 1 363 ? -30.625 9.359 1.781 1 98.12 363 ILE B C 1
ATOM 5682 O O . ILE B 1 363 ? -31.703 8.938 2.227 1 98.12 363 ILE B O 1
ATOM 5686 N N . MET B 1 364 ? -30.469 9.891 0.579 1 96.62 364 MET B N 1
ATOM 5687 C CA . MET B 1 364 ? -31.578 9.922 -0.371 1 96.62 364 MET B CA 1
ATOM 5688 C C . MET B 1 364 ? -31.688 8.609 -1.134 1 96.62 364 MET B C 1
ATOM 5690 O O . MET B 1 364 ? -30.672 8.031 -1.527 1 96.62 364 MET B O 1
ATOM 5694 N N . PRO B 1 365 ? -32.906 8.102 -1.304 1 96.31 365 PRO B N 1
ATOM 5695 C CA . PRO B 1 365 ? -33.062 6.906 -2.135 1 96.31 365 PRO B CA 1
ATOM 5696 C C . PRO B 1 365 ? -32.812 7.184 -3.615 1 96.31 365 PRO B C 1
ATOM 5698 O O . PRO B 1 365 ? -32.906 8.328 -4.055 1 96.31 365 PRO B O 1
ATOM 5701 N N . LEU B 1 366 ? -32.406 6.16 -4.293 1 93.81 366 LEU B N 1
ATOM 5702 C CA . LEU B 1 366 ? -32.312 6.242 -5.746 1 93.81 366 LEU B CA 1
ATOM 5703 C C . LEU B 1 366 ? -33.688 6.102 -6.398 1 93.81 366 LEU B C 1
ATOM 5705 O O . LEU B 1 366 ? -34.562 5.41 -5.871 1 93.81 366 LEU B O 1
ATOM 5709 N N . SER B 1 367 ? -33.938 6.91 -7.496 1 80.69 367 SER B N 1
ATOM 5710 C CA . SER B 1 367 ? -35.219 6.832 -8.18 1 80.69 367 SER B CA 1
ATOM 5711 C C . SER B 1 367 ? -35.438 5.457 -8.797 1 80.69 367 SER B C 1
ATOM 5713 O O . SER B 1 367 ? -34.5 4.812 -9.25 1 80.69 367 SER B O 1
ATOM 5715 N N . ARG B 1 368 ? -36.469 4.711 -8.438 1 61.72 368 ARG B N 1
ATOM 5716 C CA . ARG B 1 368 ? -36.844 3.398 -8.969 1 61.72 368 ARG B CA 1
ATOM 5717 C C . ARG B 1 368 ? -37 3.451 -10.484 1 61.72 368 ARG B C 1
ATOM 5719 O O . ARG B 1 368 ? -37.031 2.412 -11.148 1 61.72 368 ARG B O 1
ATOM 5726 N N . ASP B 1 369 ? -37.375 4.441 -11.109 1 50.59 369 ASP B N 1
ATOM 5727 C CA . ASP B 1 369 ? -37.719 4.312 -12.516 1 50.59 369 ASP B CA 1
ATOM 5728 C C . ASP B 1 369 ? -36.531 3.811 -13.336 1 50.59 369 ASP B C 1
ATOM 5730 O O . ASP B 1 369 ? -36.531 3.916 -14.562 1 50.59 369 ASP B O 1
ATOM 5734 N N . ARG B 1 370 ? -35.75 3.014 -12.672 1 38.75 370 ARG B N 1
ATOM 5735 C CA . ARG B 1 370 ? -34.875 2.418 -13.68 1 38.75 370 ARG B CA 1
ATOM 5736 C C . ARG B 1 370 ? -35.594 1.291 -14.422 1 38.75 370 ARG B C 1
ATOM 5738 O O . ARG B 1 370 ? -36.469 0.626 -13.859 1 38.75 370 ARG B O 1
#